Protein AF-0000000077602281 (afdb_homodimer)

Structure (mmCIF, N/CA/C/O backbone):
data_AF-0000000077602281-model_v1
#
loop_
_entity.id
_entity.type
_entity.pdbx_description
1 polymer 'Short chain dehydr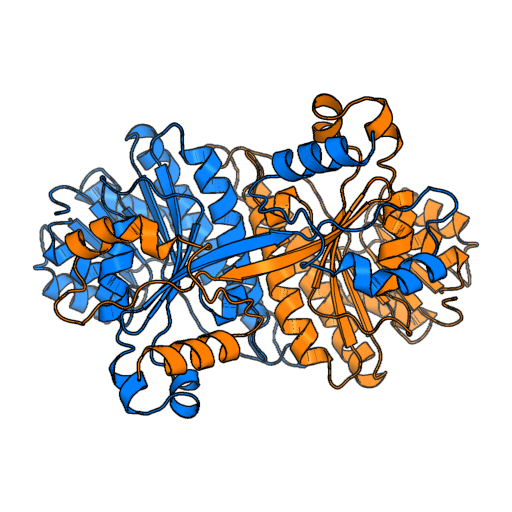ogenase'
#
loop_
_atom_site.group_PDB
_atom_site.id
_atom_site.type_symbol
_atom_site.label_atom_id
_atom_site.label_alt_id
_atom_site.label_comp_id
_atom_site.label_asym_id
_atom_site.label_entity_id
_atom_site.label_seq_id
_atom_site.pdbx_PDB_ins_code
_atom_site.Cartn_x
_atom_site.Cartn_y
_atom_site.Cartn_z
_atom_site.occupancy
_atom_site.B_iso_or_equiv
_atom_site.auth_seq_id
_atom_site.auth_comp_id
_atom_site.auth_asym_id
_atom_site.auth_atom_id
_atom_site.pdbx_PDB_model_num
ATOM 1 N N . MET A 1 1 ? 0.679 -25.297 -22.047 1 95 1 MET A N 1
ATOM 2 C CA . MET A 1 1 ? 1.434 -24.75 -20.938 1 95 1 MET A CA 1
ATOM 3 C C . MET A 1 1 ? 1.205 -25.562 -19.656 1 95 1 MET A C 1
ATOM 5 O O . MET A 1 1 ? 0.063 -25.75 -19.234 1 95 1 MET A O 1
ATOM 9 N N . ARG A 1 2 ? 2.289 -26.078 -19.172 1 97.69 2 ARG A N 1
ATOM 10 C CA . ARG A 1 2 ? 2.225 -27 -18.047 1 97.69 2 ARG A CA 1
ATOM 11 C C . ARG A 1 2 ? 3.23 -26.625 -16.969 1 97.69 2 ARG A C 1
ATOM 13 O O . ARG A 1 2 ? 4.012 -25.688 -17.141 1 97.69 2 ARG A O 1
ATOM 20 N N . PHE A 1 3 ? 3.152 -27.312 -15.805 1 98.19 3 PHE A N 1
ATOM 21 C CA . PHE A 1 3 ? 4.012 -27.016 -14.672 1 98.19 3 PHE A CA 1
ATOM 22 C C . PHE A 1 3 ? 4.727 -28.281 -14.188 1 98.19 3 PHE A C 1
ATOM 24 O O . PHE A 1 3 ? 5.035 -28.406 -13 1 98.19 3 PHE A O 1
ATOM 31 N N . ASP A 1 4 ? 5.031 -29.188 -15.133 1 96.56 4 ASP A N 1
ATOM 32 C CA . ASP A 1 4 ? 5.668 -30.438 -14.75 1 96.56 4 ASP A CA 1
ATOM 33 C C . ASP A 1 4 ? 6.984 -30.188 -14.023 1 96.56 4 ASP A C 1
ATOM 35 O O . ASP A 1 4 ? 7.805 -29.391 -14.469 1 96.56 4 ASP A O 1
ATOM 39 N N . GLN A 1 5 ? 7.172 -30.828 -12.867 1 94 5 GLN A N 1
ATOM 40 C CA . GLN A 1 5 ? 8.367 -30.844 -12.023 1 94 5 GLN A CA 1
ATOM 41 C C . GLN A 1 5 ? 8.508 -29.531 -11.25 1 94 5 GLN A C 1
ATOM 43 O O . GLN A 1 5 ? 9.492 -29.344 -10.531 1 94 5 GLN A O 1
ATOM 48 N N . ARG A 1 6 ? 7.582 -28.625 -11.5 1 98.12 6 ARG A N 1
ATOM 49 C CA . ARG A 1 6 ? 7.594 -27.406 -10.688 1 98.12 6 ARG A CA 1
ATOM 50 C C . ARG A 1 6 ? 6.941 -27.656 -9.336 1 98.12 6 ARG A C 1
ATOM 52 O O . ARG A 1 6 ? 6.035 -28.484 -9.211 1 98.12 6 ARG A O 1
ATOM 59 N N . VAL A 1 7 ? 7.426 -26.969 -8.359 1 98.81 7 VAL A N 1
ATOM 60 C CA . VAL A 1 7 ? 6.875 -27.078 -7.012 1 98.81 7 VAL A CA 1
ATOM 61 C C . VAL A 1 7 ? 6.223 -25.75 -6.625 1 98.81 7 VAL A C 1
ATOM 63 O O . VAL A 1 7 ? 6.867 -24.703 -6.656 1 98.81 7 VAL A O 1
ATOM 66 N N . ALA A 1 8 ? 4.965 -25.828 -6.293 1 98.94 8 ALA A N 1
ATOM 67 C CA . ALA A 1 8 ? 4.184 -24.656 -5.898 1 98.94 8 ALA A CA 1
ATOM 68 C C . ALA A 1 8 ? 3.75 -24.75 -4.441 1 98.94 8 ALA A C 1
ATOM 70 O O . ALA A 1 8 ? 3.361 -25.812 -3.971 1 98.94 8 ALA A O 1
ATOM 71 N N . ILE A 1 9 ? 3.914 -23.672 -3.721 1 98.94 9 ILE A N 1
ATOM 72 C CA . ILE A 1 9 ? 3.289 -23.5 -2.414 1 98.94 9 ILE A CA 1
ATOM 73 C C . ILE A 1 9 ? 2.113 -22.531 -2.529 1 98.94 9 ILE A C 1
ATOM 75 O O . ILE A 1 9 ? 2.262 -21.422 -3.055 1 98.94 9 ILE A O 1
ATOM 79 N N . VAL A 1 10 ? 0.98 -22.906 -2.131 1 98.94 10 VAL A N 1
ATOM 80 C CA . VAL A 1 10 ? -0.186 -22.031 -2.035 1 98.94 10 VAL A CA 1
ATOM 81 C C . VAL A 1 10 ? -0.641 -21.938 -0.582 1 98.94 10 VAL A C 1
ATOM 83 O O . VAL A 1 10 ? -0.926 -22.953 0.057 1 98.94 10 VAL A O 1
ATOM 86 N N . THR A 1 11 ? -0.666 -20.734 -0.056 1 98.88 11 THR A N 1
ATOM 87 C CA . THR A 1 11 ? -1.077 -20.562 1.331 1 98.88 11 THR A CA 1
ATOM 88 C C . THR A 1 11 ? -2.574 -20.281 1.419 1 98.88 11 THR A C 1
ATOM 90 O O . THR A 1 11 ? -3.158 -19.703 0.499 1 98.88 11 THR A O 1
ATOM 93 N N . GLY A 1 12 ? -3.15 -20.609 2.592 1 98.25 12 GLY A N 1
ATOM 94 C CA . GLY A 1 12 ? -4.598 -20.516 2.689 1 98.25 12 GLY A CA 1
ATOM 95 C C . GLY A 1 12 ? -5.324 -21.297 1.61 1 98.25 12 GLY A C 1
ATOM 96 O O . GLY A 1 12 ? -6.242 -20.781 0.972 1 98.25 12 GLY A O 1
ATOM 97 N N . ALA A 1 13 ? -4.953 -22.516 1.381 1 98.25 13 ALA A N 1
ATOM 98 C CA . ALA A 1 13 ? -5.328 -23.219 0.159 1 98.25 13 ALA A CA 1
ATOM 99 C C . ALA A 1 13 ? -6.398 -24.266 0.44 1 98.25 13 ALA A C 1
ATOM 101 O O . ALA A 1 13 ? -6.703 -25.109 -0.419 1 98.25 13 ALA A O 1
ATOM 102 N N . GLY A 1 14 ? -6.93 -24.25 1.628 1 97.38 14 GLY A N 1
ATOM 103 C CA . GLY A 1 14 ? -7.906 -25.266 1.989 1 97.38 14 GLY A CA 1
ATOM 104 C C . GLY A 1 14 ? -9.281 -25 1.409 1 97.38 14 GLY A C 1
ATOM 105 O O . GLY A 1 14 ? -10.102 -25.922 1.299 1 97.38 14 GLY A O 1
ATOM 106 N N . ASN A 1 15 ? -9.594 -23.781 1.101 1 94.12 15 ASN A N 1
ATOM 107 C CA . ASN A 1 15 ? -10.906 -23.406 0.584 1 94.12 15 ASN A CA 1
ATOM 108 C C . ASN A 1 15 ? -10.82 -22.234 -0.375 1 94.12 15 ASN A C 1
ATOM 110 O O . ASN A 1 15 ? -9.75 -21.641 -0.54 1 94.12 15 ASN A O 1
ATOM 114 N N . GLY A 1 16 ? -11.875 -21.984 -1.048 1 93.38 16 GLY A N 1
ATOM 115 C CA . GLY A 1 16 ? -12.039 -20.75 -1.797 1 93.38 16 GLY A CA 1
ATOM 116 C C . GLY A 1 16 ? -11.008 -20.578 -2.895 1 93.38 16 GLY A C 1
ATOM 117 O O . GLY A 1 16 ? -10.766 -21.5 -3.682 1 93.38 16 GLY A O 1
ATOM 118 N N . LEU A 1 17 ? -10.516 -19.391 -2.98 1 95.06 17 LEU A N 1
ATOM 119 C CA . LEU A 1 17 ? -9.555 -19 -4.016 1 95.06 17 LEU A CA 1
ATOM 120 C C . LEU A 1 17 ? -8.289 -19.844 -3.924 1 95.06 17 LEU A C 1
ATOM 122 O O . LEU A 1 17 ? -7.805 -20.359 -4.934 1 95.06 17 LEU A O 1
ATOM 126 N N . GLY A 1 18 ? -7.773 -20.016 -2.678 1 97.38 18 GLY A N 1
ATOM 127 C CA . GLY A 1 18 ? -6.559 -20.797 -2.494 1 97.38 18 GLY A CA 1
ATOM 128 C C . GLY A 1 18 ? -6.68 -22.219 -2.994 1 97.38 18 GLY A C 1
ATOM 129 O O . GLY A 1 18 ? -5.773 -22.734 -3.65 1 97.38 18 GLY A O 1
ATOM 130 N N . ARG A 1 19 ? -7.781 -22.797 -2.664 1 97.75 19 ARG A N 1
ATOM 131 C CA . ARG A 1 19 ? -8.055 -24.141 -3.168 1 97.75 19 ARG A CA 1
ATOM 132 C C . ARG A 1 19 ? -8.031 -24.172 -4.691 1 97.75 19 ARG A C 1
ATOM 134 O O . ARG A 1 19 ? -7.398 -25.047 -5.293 1 97.75 19 ARG A O 1
ATOM 141 N N . ALA A 1 20 ? -8.719 -23.234 -5.293 1 96.88 20 ALA A N 1
ATOM 142 C CA . ALA A 1 20 ? -8.805 -23.188 -6.75 1 96.88 20 ALA A CA 1
ATOM 143 C C . ALA A 1 20 ? -7.418 -23.016 -7.375 1 96.88 20 ALA A C 1
ATOM 145 O O . ALA A 1 20 ? -7.121 -23.625 -8.406 1 96.88 20 ALA A O 1
ATOM 146 N N . TYR A 1 21 ? -6.559 -22.141 -6.766 1 98.25 21 TYR A N 1
ATOM 147 C CA . TYR A 1 21 ? -5.199 -21.984 -7.262 1 98.25 21 TYR A CA 1
ATOM 148 C C . TYR A 1 21 ? -4.426 -23.297 -7.199 1 98.25 21 TYR A C 1
ATOM 150 O O . TYR A 1 21 ? -3.803 -23.703 -8.188 1 98.25 21 TYR A O 1
ATOM 158 N N . ALA A 1 22 ? -4.5 -23.953 -6.027 1 98.56 22 ALA A N 1
ATOM 159 C CA . ALA A 1 22 ? -3.779 -25.203 -5.816 1 98.56 22 ALA A CA 1
ATOM 160 C C . ALA A 1 22 ? -4.223 -26.266 -6.816 1 98.56 22 ALA A C 1
ATOM 162 O O . ALA A 1 22 ? -3.393 -26.906 -7.461 1 98.56 22 ALA A O 1
ATOM 163 N N . GLU A 1 23 ? -5.5 -26.406 -6.965 1 98.19 23 GLU A N 1
ATOM 164 C CA . GLU A 1 23 ? -6.055 -27.438 -7.852 1 98.19 23 GLU A CA 1
ATOM 165 C C . GLU A 1 23 ? -5.699 -27.156 -9.305 1 98.19 23 GLU A C 1
ATOM 167 O O . GLU A 1 23 ? -5.383 -28.078 -10.062 1 98.19 23 GLU A O 1
ATOM 172 N N . TYR A 1 24 ? -5.781 -25.891 -9.688 1 97.88 24 TYR A N 1
ATOM 173 C CA . TYR A 1 24 ? -5.477 -25.531 -11.07 1 97.88 24 TYR A CA 1
ATOM 174 C C . TYR A 1 24 ? -4.02 -25.828 -11.398 1 97.88 24 TYR A C 1
ATOM 176 O O . TYR A 1 24 ? -3.719 -26.422 -12.438 1 97.88 24 TYR A O 1
ATOM 184 N N . LEU A 1 25 ? -3.068 -25.438 -10.555 1 98.44 25 LEU A N 1
ATOM 185 C CA . LEU A 1 25 ? -1.646 -25.703 -10.742 1 98.44 25 LEU A CA 1
ATOM 186 C C . LEU A 1 25 ? -1.366 -27.203 -10.742 1 98.44 25 LEU A C 1
ATOM 188 O O . LEU A 1 25 ? -0.616 -27.703 -11.586 1 98.44 25 LEU A O 1
ATOM 192 N N . GLY A 1 26 ? -1.978 -27.922 -9.836 1 98 26 GLY A N 1
ATOM 193 C CA . GLY A 1 26 ? -1.813 -29.359 -9.766 1 98 26 GLY A CA 1
ATOM 194 C C . GLY A 1 26 ? -2.309 -30.078 -11.008 1 98 26 GLY A C 1
ATOM 195 O O . GLY A 1 26 ? -1.651 -30.984 -11.516 1 98 26 GLY A O 1
ATOM 196 N N . LYS A 1 27 ? -3.457 -29.656 -11.469 1 96.44 27 LYS A N 1
ATOM 197 C CA . LYS A 1 27 ? -4.043 -30.234 -12.672 1 96.44 27 LYS A CA 1
ATOM 198 C C . LYS A 1 27 ? -3.105 -30.078 -13.867 1 96.44 27 LYS A C 1
ATOM 200 O O . LYS A 1 27 ? -3.094 -30.922 -14.766 1 96.44 27 LYS A O 1
ATOM 205 N N . LEU A 1 28 ? -2.303 -29.078 -13.82 1 97.12 28 LEU A N 1
ATOM 206 C CA . LEU A 1 28 ? -1.396 -28.797 -14.93 1 97.12 28 LEU A CA 1
ATOM 207 C C . LEU A 1 28 ? -0.002 -29.344 -14.641 1 97.12 28 LEU A C 1
ATOM 209 O O . LEU A 1 28 ? 0.966 -28.984 -15.312 1 97.12 28 LEU A O 1
ATOM 213 N N . GLY A 1 29 ? 0.168 -30.141 -13.539 1 97.06 29 GLY A N 1
ATOM 214 C CA . GLY A 1 29 ? 1.354 -30.969 -13.406 1 97.06 29 GLY A CA 1
ATOM 215 C C . GLY A 1 29 ? 2.252 -30.547 -12.258 1 97.06 29 GLY A C 1
ATOM 216 O O . GLY A 1 29 ? 3.232 -31.219 -11.945 1 97.06 29 GLY A O 1
ATOM 217 N N . ALA A 1 30 ? 1.941 -29.484 -11.594 1 98.38 30 ALA A N 1
ATOM 218 C CA . ALA A 1 30 ? 2.793 -29.016 -10.508 1 98.38 30 ALA A CA 1
ATOM 219 C C . ALA A 1 30 ? 2.688 -29.922 -9.289 1 98.38 30 ALA A C 1
ATOM 221 O O . ALA A 1 30 ? 1.636 -30.516 -9.047 1 98.38 30 ALA A O 1
ATOM 222 N N . ASN A 1 31 ? 3.816 -30.109 -8.617 1 98.44 31 ASN A N 1
ATOM 223 C CA . ASN A 1 31 ? 3.748 -30.547 -7.23 1 98.44 31 ASN A CA 1
ATOM 224 C C . ASN A 1 31 ? 3.287 -29.422 -6.312 1 98.44 31 ASN A C 1
ATOM 226 O O . ASN A 1 31 ? 3.787 -28.297 -6.398 1 98.44 31 ASN A O 1
ATOM 230 N N . VAL A 1 32 ? 2.289 -29.719 -5.469 1 98.81 32 VAL A N 1
ATOM 231 C CA . VAL A 1 32 ? 1.68 -28.594 -4.75 1 98.81 32 VAL A CA 1
ATOM 232 C C . VAL A 1 32 ? 1.738 -28.859 -3.246 1 98.81 32 VAL A C 1
ATOM 234 O O . VAL A 1 32 ? 1.295 -29.906 -2.775 1 98.81 32 VAL A O 1
ATOM 237 N N . LEU A 1 33 ? 2.385 -28 -2.508 1 98.75 33 LEU A N 1
ATOM 238 C CA . LEU A 1 33 ? 2.178 -27.953 -1.063 1 98.75 33 LEU A CA 1
ATOM 239 C C . LEU A 1 33 ? 0.971 -27.094 -0.713 1 98.75 33 LEU A C 1
ATOM 241 O O . LEU A 1 33 ? 0.94 -25.906 -1.03 1 98.75 33 LEU A O 1
ATOM 245 N N . VAL A 1 34 ? -0.034 -27.703 -0.086 1 98.81 34 VAL A N 1
ATOM 246 C CA . VAL A 1 34 ? -1.282 -27.062 0.323 1 98.81 34 VAL A CA 1
ATOM 247 C C . VAL A 1 34 ? -1.181 -26.609 1.779 1 98.81 34 VAL A C 1
ATOM 249 O O . VAL A 1 34 ? -1.315 -27.438 2.695 1 98.81 34 VAL A O 1
ATOM 252 N N . ASN A 1 35 ? -0.971 -25.312 1.988 1 98.88 35 ASN A N 1
ATOM 253 C CA . ASN A 1 35 ? -0.857 -24.781 3.338 1 98.88 35 ASN A CA 1
ATOM 254 C C . ASN A 1 35 ? -2.191 -24.234 3.838 1 98.88 35 ASN A C 1
ATOM 256 O O . ASN A 1 35 ? -2.828 -23.422 3.158 1 98.88 35 ASN A O 1
ATOM 260 N N . ASP A 1 36 ? -2.652 -24.672 4.969 1 98.69 36 ASP A N 1
ATOM 261 C CA . ASP A 1 36 ? -3.832 -24.172 5.668 1 98.69 36 ASP A CA 1
ATOM 262 C C . ASP A 1 36 ? -3.848 -24.641 7.121 1 98.69 36 ASP A C 1
ATOM 264 O O . ASP A 1 36 ? -3.674 -25.828 7.398 1 98.69 36 ASP A O 1
ATOM 268 N N . PRO A 1 37 ? -4.086 -23.688 7.996 1 97.88 37 PRO A N 1
ATOM 269 C CA . PRO A 1 37 ? -4.137 -24.125 9.391 1 97.88 37 PRO A CA 1
ATOM 270 C C . PRO A 1 37 ? -5.277 -25.094 9.672 1 97.88 37 PRO A C 1
ATOM 272 O O . PRO A 1 37 ? -5.254 -25.812 10.672 1 97.88 37 PRO A O 1
ATOM 275 N N . GLN A 1 38 ? -6.348 -25.078 8.875 1 96.88 38 GLN A N 1
ATOM 276 C CA . GLN A 1 38 ? -7.414 -26.078 8.992 1 96.88 38 GLN A CA 1
ATOM 277 C C . GLN A 1 38 ? -7.023 -27.391 8.312 1 96.88 38 GLN A C 1
ATOM 279 O O . GLN A 1 38 ? -7.277 -27.578 7.125 1 96.88 38 GLN A O 1
ATOM 284 N N . ALA A 1 39 ? -6.586 -28.266 9.102 1 97.81 39 ALA A N 1
ATOM 285 C CA . ALA A 1 39 ? -5.949 -29.5 8.617 1 97.81 39 ALA A CA 1
ATOM 286 C C . ALA A 1 39 ? -6.871 -30.266 7.676 1 97.81 39 ALA A C 1
ATOM 288 O O . ALA A 1 39 ? -6.457 -30.672 6.586 1 97.81 39 ALA A O 1
ATOM 289 N N . SER A 1 40 ? -8.133 -30.406 8.062 1 98.25 40 SER A N 1
ATOM 290 C CA . SER A 1 40 ? -9.062 -31.188 7.262 1 98.25 40 SER A CA 1
ATOM 291 C C . SER A 1 40 ? -9.25 -30.578 5.875 1 98.25 40 SER A C 1
ATOM 293 O O . SER A 1 40 ? -9.32 -31.297 4.879 1 98.25 40 SER A O 1
ATOM 295 N N . ALA A 1 41 ? -9.312 -29.25 5.809 1 97.88 41 ALA A N 1
ATOM 296 C CA . ALA A 1 41 ? -9.492 -28.562 4.535 1 97.88 41 ALA A CA 1
ATOM 297 C C . ALA A 1 41 ? -8.281 -28.766 3.629 1 97.88 41 ALA A C 1
ATOM 299 O O . ALA A 1 41 ? -8.43 -29.047 2.436 1 97.88 41 ALA A O 1
ATOM 300 N N . ALA A 1 42 ? -7.09 -28.641 4.207 1 98 42 ALA A N 1
ATOM 301 C CA . ALA A 1 42 ? -5.867 -28.844 3.439 1 98 42 ALA A CA 1
ATOM 302 C C . ALA A 1 42 ? -5.766 -30.297 2.951 1 98 42 ALA A C 1
ATOM 304 O O . ALA A 1 42 ? -5.41 -30.547 1.796 1 98 42 ALA A O 1
ATOM 305 N N . ASP A 1 43 ? -6.09 -31.25 3.822 1 98 43 ASP A N 1
ATOM 306 C CA . ASP A 1 43 ? -6.023 -32.656 3.479 1 98 43 ASP A CA 1
ATOM 307 C C . ASP A 1 43 ? -6.977 -33 2.334 1 98 43 ASP A C 1
ATOM 309 O O . ASP A 1 43 ? -6.648 -33.812 1.462 1 98 43 ASP A O 1
ATOM 313 N N . ASP A 1 44 ? -8.141 -32.406 2.404 1 98 44 ASP A N 1
ATOM 314 C CA . ASP A 1 44 ? -9.125 -32.625 1.351 1 98 44 ASP A CA 1
ATOM 315 C C . ASP A 1 44 ? -8.578 -32.219 -0.011 1 98 44 ASP A C 1
ATOM 317 O O . ASP A 1 44 ? -8.758 -32.906 -1.005 1 98 44 ASP A O 1
ATOM 321 N N . VAL A 1 45 ? -7.949 -31.047 -0.038 1 98.12 45 VAL A N 1
ATOM 322 C CA . VAL A 1 45 ? -7.387 -30.547 -1.29 1 98.12 45 VAL A CA 1
ATOM 323 C C . VAL A 1 45 ? -6.25 -31.453 -1.743 1 98.12 45 VAL A C 1
ATOM 325 O O . VAL A 1 45 ? -6.133 -31.766 -2.93 1 98.12 45 VAL A O 1
ATOM 328 N N . VAL A 1 46 ? -5.414 -31.922 -0.848 1 98.19 46 VAL A N 1
ATOM 329 C CA . VAL A 1 46 ? -4.312 -32.812 -1.159 1 98.19 46 VAL A CA 1
ATOM 330 C C . VAL A 1 46 ? -4.852 -34.094 -1.791 1 98.19 46 VAL A C 1
ATOM 332 O O . VAL A 1 46 ? -4.309 -34.594 -2.783 1 98.19 46 VAL A O 1
ATOM 335 N N . GLN A 1 47 ? -5.883 -34.594 -1.27 1 96.69 47 GLN A N 1
ATOM 336 C CA . GLN A 1 47 ? -6.488 -35.812 -1.799 1 96.69 47 GLN A CA 1
ATOM 337 C C . GLN A 1 47 ? -6.996 -35.594 -3.223 1 96.69 47 GLN A C 1
ATOM 339 O O . GLN A 1 47 ? -6.816 -36.469 -4.086 1 96.69 47 GLN A O 1
ATOM 344 N N . ARG A 1 48 ? -7.594 -34.469 -3.451 1 95.19 48 ARG A N 1
ATOM 345 C CA . ARG A 1 48 ? -8.117 -34.156 -4.773 1 95.19 48 ARG A CA 1
ATOM 346 C C . ARG A 1 48 ? -6.988 -34.031 -5.797 1 95.19 48 ARG A C 1
ATOM 348 O O . ARG A 1 48 ? -7.191 -34.312 -6.984 1 95.19 48 ARG A O 1
ATOM 355 N N . LEU A 1 49 ? -5.828 -33.688 -5.309 1 96.44 49 LEU A N 1
ATOM 356 C CA . LEU A 1 49 ? -4.688 -33.469 -6.188 1 96.44 49 LEU A CA 1
ATOM 357 C C . LEU A 1 49 ? -3.896 -34.781 -6.379 1 96.44 49 LEU A C 1
ATOM 359 O O . LEU A 1 49 ? -2.846 -34.781 -7.023 1 96.44 49 LEU A O 1
ATOM 363 N N . GLY A 1 50 ? -4.484 -35.875 -5.867 1 87.94 50 GLY A N 1
ATOM 364 C CA . GLY A 1 50 ? -3.914 -37.188 -6.121 1 87.94 50 GLY A CA 1
ATOM 365 C C . GLY A 1 50 ? -3 -37.688 -5.012 1 87.94 50 GLY A C 1
ATOM 366 O O . GLY A 1 50 ? -2.523 -38.812 -5.039 1 87.94 50 GLY A O 1
ATOM 367 N N . GLY A 1 51 ? -2.758 -36.844 -3.926 1 78.62 51 GLY A N 1
ATOM 368 C CA . GLY A 1 51 ? -1.983 -37.25 -2.766 1 78.62 51 GLY A CA 1
ATOM 369 C C . GLY A 1 51 ? -0.608 -37.781 -3.121 1 78.62 51 GLY A C 1
ATOM 370 O O . GLY A 1 51 ? -0.215 -37.75 -4.289 1 78.62 51 GLY A O 1
ATOM 371 N N . GLY A 1 52 ? 0.128 -38.25 -2.012 1 73.19 52 GLY A N 1
ATOM 372 C CA . GLY A 1 52 ? 1.295 -39.094 -1.959 1 73.19 52 GLY A CA 1
ATOM 373 C C . GLY A 1 52 ? 2.523 -38.5 -2.604 1 73.19 52 GLY A C 1
ATOM 374 O O . GLY A 1 52 ? 3.586 -38.406 -1.981 1 73.19 52 GLY A O 1
ATOM 375 N N . GLY A 1 53 ? 2.531 -38.125 -3.861 1 84.44 53 GLY A N 1
ATOM 376 C CA . GLY A 1 53 ? 3.717 -37.625 -4.539 1 84.44 53 GLY A CA 1
ATOM 377 C C . GLY A 1 53 ? 3.523 -36.25 -5.137 1 84.44 53 GLY A C 1
ATOM 378 O O . GLY A 1 53 ? 4.469 -35.469 -5.207 1 84.44 53 GLY A O 1
ATOM 379 N N . LYS A 1 54 ? 2.357 -35.969 -5.316 1 94.88 54 LYS A N 1
ATOM 380 C CA . LYS A 1 54 ? 2.104 -34.75 -6.094 1 94.88 54 LYS A CA 1
ATOM 381 C C . LYS A 1 54 ? 1.64 -33.625 -5.195 1 94.88 54 LYS A C 1
ATOM 383 O O . LYS A 1 54 ? 1.719 -32.438 -5.582 1 94.88 54 LYS A O 1
ATOM 388 N N . ALA A 1 55 ? 1.128 -33.969 -4 1 97.88 55 ALA A N 1
ATOM 389 C CA . ALA A 1 55 ? 0.641 -32.906 -3.109 1 97.88 55 ALA A CA 1
ATOM 390 C C . ALA A 1 55 ? 0.882 -33.281 -1.648 1 97.88 55 ALA A C 1
ATOM 392 O O . ALA A 1 55 ? 0.79 -34.438 -1.271 1 97.88 55 ALA A O 1
ATOM 393 N N . VAL A 1 56 ? 1.219 -32.312 -0.832 1 97.69 56 VAL A N 1
ATOM 394 C CA . VAL A 1 56 ? 1.378 -32.5 0.606 1 97.69 56 VAL A CA 1
ATOM 395 C C . VAL A 1 56 ? 0.723 -31.359 1.357 1 97.69 56 VAL A C 1
ATOM 397 O O . VAL A 1 56 ? 0.678 -30.234 0.858 1 97.69 56 VAL A O 1
ATOM 400 N N . ALA A 1 57 ? 0.201 -31.688 2.48 1 98.12 57 ALA A N 1
ATOM 401 C CA . ALA A 1 57 ? -0.421 -30.672 3.326 1 98.12 57 ALA A CA 1
ATOM 402 C C . ALA A 1 57 ? 0.573 -30.125 4.344 1 98.12 57 ALA A C 1
ATOM 404 O O . ALA A 1 57 ? 1.498 -30.828 4.758 1 98.12 57 ALA A O 1
ATOM 405 N N . ASN A 1 58 ? 0.48 -28.906 4.664 1 98.5 58 ASN A N 1
ATOM 406 C CA . ASN A 1 58 ? 1.166 -28.234 5.766 1 98.5 58 ASN A CA 1
ATOM 407 C C . ASN A 1 58 ? 0.213 -27.359 6.566 1 98.5 58 ASN A C 1
ATOM 409 O O . ASN A 1 58 ? -0.624 -26.656 5.992 1 98.5 58 ASN A O 1
ATOM 413 N N . TYR A 1 59 ? 0.355 -27.406 7.859 1 98.69 59 TYR A N 1
ATOM 414 C CA . TYR A 1 59 ? -0.655 -26.766 8.695 1 98.69 59 TYR A CA 1
ATOM 415 C C . TYR A 1 59 ? -0.055 -25.609 9.492 1 98.69 59 TYR A C 1
ATOM 417 O O . TYR A 1 59 ? -0.719 -25.031 10.352 1 98.69 59 TYR A O 1
ATOM 425 N N . ASP A 1 60 ? 1.162 -25.281 9.281 1 98.62 60 ASP A N 1
ATOM 426 C CA . ASP A 1 60 ? 1.855 -24.219 10.008 1 98.62 60 ASP A CA 1
ATOM 427 C C . ASP A 1 60 ? 1.302 -22.844 9.633 1 98.62 60 ASP A C 1
ATOM 429 O O . ASP A 1 60 ? 0.707 -22.672 8.57 1 98.62 60 ASP A O 1
ATOM 433 N N . SER A 1 61 ? 1.476 -21.891 10.547 1 98.5 61 SER A N 1
ATOM 434 C CA . SER A 1 61 ? 1.139 -20.5 10.273 1 98.5 61 SER A CA 1
ATOM 435 C C . SER A 1 61 ? 2.061 -19.906 9.211 1 98.5 61 SER A C 1
ATOM 437 O O . SER A 1 61 ? 3.252 -20.219 9.172 1 98.5 61 SER A O 1
ATOM 439 N N . VAL A 1 62 ? 1.528 -19.047 8.438 1 98.62 62 VAL A N 1
ATOM 440 C CA . VAL A 1 62 ? 2.33 -18.375 7.418 1 98.62 62 VAL A CA 1
ATOM 441 C C . VAL A 1 62 ? 3.4 -17.516 8.078 1 98.62 62 VAL A C 1
ATOM 443 O O . VAL A 1 62 ? 4.414 -17.188 7.461 1 98.62 62 VAL A O 1
ATOM 446 N N . VAL A 1 63 ? 3.205 -17.078 9.344 1 98.25 63 VAL A N 1
ATOM 447 C CA . VAL A 1 63 ? 4.223 -16.297 10.031 1 98.25 63 VAL A CA 1
ATOM 448 C C . VAL A 1 63 ? 5.418 -17.188 10.367 1 98.25 63 VAL A C 1
ATOM 450 O O . VAL A 1 63 ? 6.5 -16.688 10.688 1 98.25 63 VAL A O 1
ATOM 453 N N . GLU A 1 64 ? 5.164 -18.5 10.336 1 98.44 64 GLU A N 1
ATOM 454 C CA . GLU A 1 64 ? 6.254 -19.469 10.406 1 98.44 64 GLU A CA 1
ATOM 455 C C . GLU A 1 64 ? 6.609 -20 9.016 1 98.44 64 GLU A C 1
ATOM 457 O O . GLU A 1 64 ? 6.68 -21.219 8.812 1 98.44 64 GLU A O 1
ATOM 462 N N . GLY A 1 65 ? 6.832 -19.109 8.086 1 98.31 65 GLY A N 1
ATOM 463 C CA . GLY A 1 65 ? 7.031 -19.422 6.68 1 98.31 65 GLY A CA 1
ATOM 464 C C . GLY A 1 65 ? 8.141 -20.422 6.449 1 98.31 65 GLY A C 1
ATOM 465 O O . GLY A 1 65 ? 8.062 -21.266 5.543 1 98.31 65 GLY A O 1
ATOM 466 N N . HIS A 1 66 ? 9.188 -20.375 7.293 1 98.5 66 HIS A N 1
ATOM 467 C CA . HIS A 1 66 ? 10.312 -21.281 7.129 1 98.5 66 HIS A CA 1
ATOM 468 C C . HIS A 1 66 ? 9.867 -22.734 7.305 1 98.5 66 HIS A C 1
ATOM 470 O O . HIS A 1 66 ? 10.367 -23.625 6.617 1 98.5 66 HIS A O 1
ATOM 476 N N . LYS A 1 67 ? 8.898 -23 8.156 1 98.81 67 LYS A N 1
ATOM 477 C CA . LYS A 1 67 ? 8.406 -24.359 8.359 1 98.81 67 LYS A CA 1
ATOM 478 C C . LYS A 1 67 ? 7.645 -24.859 7.133 1 98.81 67 LYS A C 1
ATOM 480 O O . LYS A 1 67 ? 7.746 -26.031 6.766 1 98.81 67 LYS A O 1
ATOM 485 N N . VAL A 1 68 ? 6.883 -23.969 6.562 1 98.81 68 VAL A N 1
ATOM 486 C CA . VAL A 1 68 ? 6.109 -24.312 5.375 1 98.81 68 VAL A CA 1
ATOM 487 C C . VAL A 1 68 ? 7.051 -24.609 4.215 1 98.81 68 VAL A C 1
ATOM 489 O O . VAL A 1 68 ? 6.93 -25.656 3.562 1 98.81 68 VAL A O 1
ATOM 492 N N . VAL A 1 69 ? 8.023 -23.719 3.971 1 98.88 69 VAL A N 1
ATOM 493 C CA . VAL A 1 69 ? 8.953 -23.828 2.85 1 98.88 69 VAL A CA 1
ATOM 494 C C . VAL A 1 69 ? 9.852 -25.047 3.051 1 98.88 69 VAL A C 1
ATOM 496 O O . VAL A 1 69 ? 10.133 -25.781 2.102 1 98.88 69 VAL A O 1
ATOM 499 N N . ASP A 1 70 ? 10.258 -25.297 4.309 1 98.75 70 ASP A N 1
ATOM 500 C CA . ASP A 1 70 ? 11.094 -26.453 4.613 1 98.75 70 ASP A CA 1
ATOM 501 C C . ASP A 1 70 ? 10.383 -27.75 4.262 1 98.75 70 ASP A C 1
ATOM 503 O O . ASP A 1 70 ? 11.016 -28.703 3.811 1 98.75 70 ASP A O 1
ATOM 507 N N . ALA A 1 71 ? 9.117 -27.812 4.492 1 98.44 71 ALA A N 1
ATOM 508 C CA . ALA A 1 71 ? 8.344 -29.016 4.164 1 98.44 71 ALA A CA 1
ATOM 509 C C . ALA A 1 71 ? 8.383 -29.297 2.666 1 98.44 71 ALA A C 1
ATOM 511 O O . ALA A 1 71 ? 8.5 -30.453 2.252 1 98.44 71 ALA A O 1
ATOM 512 N N . ALA A 1 72 ? 8.266 -28.25 1.835 1 98.5 72 ALA A N 1
ATOM 513 C CA . ALA A 1 72 ? 8.359 -28.422 0.387 1 98.5 72 ALA A CA 1
ATOM 514 C C . ALA A 1 72 ? 9.758 -28.859 -0.025 1 98.5 72 ALA A C 1
ATOM 516 O O . ALA A 1 72 ? 9.914 -29.75 -0.873 1 98.5 72 ALA A O 1
ATOM 517 N N . LEU A 1 73 ? 10.781 -28.266 0.597 1 98.62 73 LEU A N 1
ATOM 518 C CA . LEU A 1 73 ? 12.164 -28.594 0.279 1 98.62 73 LEU A CA 1
ATOM 519 C C . LEU A 1 73 ? 12.492 -30.031 0.668 1 98.62 73 LEU A C 1
ATOM 521 O O . LEU A 1 73 ? 13.203 -30.719 -0.054 1 98.62 73 LEU A O 1
ATOM 525 N N . GLN A 1 74 ? 11.984 -30.406 1.816 1 98 74 GLN A N 1
ATOM 526 C CA . GLN A 1 74 ? 12.203 -31.781 2.258 1 98 74 GLN A CA 1
ATOM 527 C C . GLN A 1 74 ? 11.57 -32.781 1.288 1 98 74 GLN A C 1
ATOM 529 O O . GLN A 1 74 ? 12.148 -33.812 1.003 1 98 74 GLN A O 1
ATOM 534 N N . LYS A 1 75 ? 10.438 -32.438 0.798 1 97.25 75 LYS A N 1
ATOM 535 C CA . LYS A 1 75 ? 9.688 -33.344 -0.048 1 97.25 75 LYS A CA 1
ATOM 536 C C . LYS A 1 75 ? 10.227 -33.344 -1.477 1 97.25 75 LYS A C 1
ATOM 538 O O . LYS A 1 75 ? 10.375 -34.406 -2.092 1 97.25 75 LYS A O 1
ATOM 543 N N . TRP A 1 76 ? 10.469 -32.188 -2.043 1 97.75 76 TRP A N 1
ATOM 544 C CA . TRP A 1 76 ? 10.719 -32.125 -3.479 1 97.75 76 TRP A CA 1
ATOM 545 C C . TRP A 1 76 ? 12.062 -31.453 -3.77 1 97.75 76 TRP A C 1
ATOM 547 O O . TRP A 1 76 ? 12.523 -31.453 -4.914 1 97.75 76 TRP A O 1
ATOM 557 N N . GLY A 1 77 ? 12.703 -30.75 -2.811 1 98 77 GLY A N 1
ATOM 558 C CA . GLY A 1 77 ? 14.047 -30.203 -2.936 1 98 77 GLY A CA 1
ATOM 559 C C . GLY A 1 77 ? 14.086 -28.844 -3.613 1 98 77 GLY A C 1
ATOM 560 O O . GLY A 1 77 ? 15.164 -28.328 -3.9 1 98 77 GLY A O 1
ATOM 561 N N . ARG A 1 78 ? 12.93 -28.281 -3.92 1 98.12 78 ARG A N 1
ATOM 562 C CA . ARG A 1 78 ? 12.898 -26.984 -4.602 1 98.12 78 ARG A CA 1
ATOM 563 C C . ARG A 1 78 ? 11.586 -26.266 -4.324 1 98.12 78 ARG A C 1
ATOM 565 O O . ARG A 1 78 ? 10.633 -26.859 -3.809 1 98.12 78 ARG A O 1
ATOM 572 N N . VAL A 1 79 ? 11.523 -24.984 -4.559 1 98.81 79 VAL A N 1
ATOM 573 C CA . VAL A 1 79 ? 10.344 -24.125 -4.547 1 98.81 79 VAL A CA 1
ATOM 574 C C . VAL A 1 79 ? 10.391 -23.172 -5.742 1 98.81 79 VAL A C 1
ATOM 576 O O . VAL A 1 79 ? 11.289 -22.328 -5.836 1 98.81 79 VAL A O 1
ATOM 579 N N . ASP A 1 80 ? 9.422 -23.281 -6.621 1 98.94 80 ASP A N 1
ATOM 580 C CA . ASP A 1 80 ? 9.422 -22.516 -7.855 1 98.94 80 ASP A CA 1
ATOM 581 C C . ASP A 1 80 ? 8.336 -21.422 -7.828 1 98.94 80 ASP A C 1
ATOM 583 O O . ASP A 1 80 ? 8.523 -20.344 -8.375 1 98.94 80 ASP A O 1
ATOM 587 N N . ILE A 1 81 ? 7.211 -21.781 -7.227 1 98.94 81 ILE A N 1
ATOM 588 C CA . ILE A 1 81 ? 6.02 -20.922 -7.246 1 98.94 81 ILE A CA 1
ATOM 589 C C . ILE A 1 81 ? 5.52 -20.703 -5.82 1 98.94 81 ILE A C 1
ATOM 591 O O . ILE A 1 81 ? 5.43 -21.656 -5.035 1 98.94 81 ILE A O 1
ATOM 595 N N . LEU A 1 82 ? 5.316 -19.5 -5.449 1 98.94 82 LEU A N 1
ATOM 596 C CA . LEU A 1 82 ? 4.707 -19.125 -4.176 1 98.94 82 LEU A CA 1
ATOM 597 C C . LEU A 1 82 ? 3.484 -18.25 -4.395 1 98.94 82 LEU A C 1
ATOM 599 O O . LEU A 1 82 ? 3.602 -17.125 -4.898 1 98.94 82 LEU A O 1
ATOM 603 N N . VAL A 1 83 ? 2.312 -18.766 -4.113 1 98.94 83 VAL A N 1
ATOM 604 C CA . VAL A 1 83 ? 1.085 -17.969 -4.113 1 98.94 83 VAL A CA 1
ATOM 605 C C . VAL A 1 83 ? 0.699 -17.609 -2.68 1 98.94 83 VAL A C 1
ATOM 607 O O . VAL A 1 83 ? 0.184 -18.453 -1.941 1 98.94 83 VAL A O 1
ATOM 610 N N . ASN A 1 84 ? 0.989 -16.375 -2.336 1 98.88 84 ASN A N 1
ATOM 611 C CA . ASN A 1 84 ? 0.587 -15.859 -1.033 1 98.88 84 ASN A CA 1
ATOM 612 C C . ASN A 1 84 ? -0.883 -15.453 -1.022 1 98.88 84 ASN A C 1
ATOM 614 O O . ASN A 1 84 ? -1.217 -14.312 -1.36 1 98.88 84 ASN A O 1
ATOM 618 N N . ASN A 1 85 ? -1.707 -16.359 -0.54 1 98 85 ASN A N 1
ATOM 619 C CA . ASN A 1 85 ? -3.152 -16.188 -0.62 1 98 85 ASN A CA 1
ATOM 620 C C . ASN A 1 85 ? -3.791 -16.156 0.766 1 98 85 ASN A C 1
ATOM 622 O O . ASN A 1 85 ? -4.914 -15.68 0.929 1 98 85 ASN A O 1
ATOM 626 N N . ALA A 1 86 ? -3.07 -16.688 1.775 1 97.81 86 ALA A N 1
ATOM 627 C CA . ALA A 1 86 ? -3.633 -16.766 3.121 1 97.81 86 ALA A CA 1
ATOM 628 C C . ALA A 1 86 ? -4.176 -15.422 3.58 1 97.81 86 ALA A C 1
ATOM 630 O O . ALA A 1 86 ? -3.553 -14.383 3.344 1 97.81 86 ALA A O 1
ATOM 631 N N . GLY A 1 87 ? -5.305 -15.461 4.191 1 94.94 87 GLY A N 1
ATOM 632 C CA . GLY A 1 87 ? -5.91 -14.219 4.66 1 94.94 87 GLY A CA 1
ATOM 633 C C . GLY A 1 87 ? -7.051 -14.445 5.633 1 94.94 87 GLY A C 1
ATOM 634 O O . GLY A 1 87 ? -7.594 -15.547 5.715 1 94.94 87 GLY A O 1
ATOM 635 N N . ILE A 1 88 ? -7.352 -13.477 6.375 1 94.69 88 ILE A N 1
ATOM 636 C CA . ILE A 1 88 ? -8.469 -13.445 7.312 1 94.69 88 ILE A CA 1
ATOM 637 C C . ILE A 1 88 ? -9.195 -12.109 7.211 1 94.69 88 ILE A C 1
ATOM 639 O O . ILE A 1 88 ? -8.656 -11.141 6.66 1 94.69 88 ILE A O 1
ATOM 643 N N . ILE A 1 89 ? -10.422 -12.078 7.711 1 90.56 89 ILE A N 1
ATOM 644 C CA . ILE A 1 89 ? -11.203 -10.852 7.75 1 90.56 89 ILE A CA 1
ATOM 645 C C . ILE A 1 89 ? -11.469 -10.453 9.203 1 90.56 89 ILE A C 1
ATOM 647 O O . ILE A 1 89 ? -11.906 -11.281 10.008 1 90.56 89 ILE A O 1
ATOM 651 N N . GLN A 1 90 ? -11.078 -9.281 9.555 1 93.94 90 GLN A N 1
ATOM 652 C CA . GLN A 1 90 ? -11.406 -8.633 10.82 1 93.94 90 GLN A CA 1
ATOM 653 C C . GLN A 1 90 ? -11.992 -7.246 10.602 1 93.94 90 GLN A C 1
ATOM 655 O O . GLN A 1 90 ? -11.398 -6.242 11.008 1 93.94 90 GLN A O 1
ATOM 660 N N . ASP A 1 91 ? -13.234 -7.203 10.07 1 93.88 91 ASP A N 1
ATOM 661 C CA . ASP A 1 91 ? -13.852 -5.93 9.695 1 93.88 91 ASP A CA 1
ATOM 662 C C . ASP A 1 91 ? -14.305 -5.164 10.938 1 93.88 91 ASP A C 1
ATOM 664 O O . ASP A 1 91 ? -14.805 -5.758 11.891 1 93.88 91 ASP A O 1
ATOM 668 N N . SER A 1 92 ? -14.086 -3.949 10.945 1 97 92 SER A N 1
ATOM 669 C CA . SER A 1 92 ? -14.523 -3.004 11.969 1 97 92 SER A CA 1
ATOM 670 C C . SER A 1 92 ? -14.297 -1.563 11.523 1 97 92 SER A C 1
ATOM 672 O O . SER A 1 92 ? -13.32 -1.269 10.828 1 97 92 SER A O 1
ATOM 674 N N . SER A 1 93 ? -15.32 -0.711 11.852 1 97.75 93 SER A N 1
ATOM 675 C CA . SER A 1 93 ? -14.984 0.695 11.648 1 97.75 93 SER A CA 1
ATOM 676 C C . SER A 1 93 ? -13.695 1.066 12.375 1 97.75 93 SER A C 1
ATOM 678 O O . SER A 1 93 ? -13.336 0.439 13.375 1 97.75 93 SER A O 1
ATOM 680 N N . PHE A 1 94 ? -13.016 2.062 11.883 1 98.56 94 PHE A N 1
ATOM 681 C CA . PHE A 1 94 ? -11.75 2.441 12.5 1 98.56 94 PHE A CA 1
ATOM 682 C C . PHE A 1 94 ? -11.969 2.889 13.945 1 98.56 94 PHE A C 1
ATOM 684 O O . PHE A 1 94 ? -11.148 2.588 14.82 1 98.56 94 PHE A O 1
ATOM 691 N N . ALA A 1 95 ? -13.023 3.564 14.164 1 98.06 95 ALA A N 1
ATOM 692 C CA . ALA A 1 95 ? -13.367 4.031 15.508 1 98.06 95 ALA A CA 1
ATOM 693 C C . ALA A 1 95 ? -13.477 2.863 16.484 1 98.06 95 ALA A C 1
ATOM 695 O O . ALA A 1 95 ? -13.016 2.953 17.625 1 98.06 95 ALA A O 1
ATOM 696 N N . LYS A 1 96 ? -13.969 1.758 16.062 1 98.19 96 LYS A N 1
ATOM 697 C CA . LYS A 1 96 ? -14.273 0.637 16.953 1 98.19 96 LYS A CA 1
ATOM 698 C C . LYS A 1 96 ? -13.203 -0.448 16.859 1 98.19 96 LYS A C 1
ATOM 700 O O . LYS A 1 96 ? -13.227 -1.418 17.609 1 98.19 96 LYS A O 1
ATOM 705 N N . MET A 1 97 ? -12.297 -0.321 15.984 1 98 97 MET A N 1
ATOM 706 C CA . MET A 1 97 ? -11.32 -1.375 15.711 1 98 97 MET A CA 1
ATOM 707 C C . MET A 1 97 ? -10.422 -1.618 16.922 1 98 97 MET A C 1
ATOM 709 O O . MET A 1 97 ? -9.773 -0.694 17.406 1 98 97 MET A O 1
ATOM 713 N N . ALA A 1 98 ? -10.43 -2.824 17.375 1 98.19 98 ALA A N 1
ATOM 714 C CA . ALA A 1 98 ? -9.539 -3.213 18.469 1 98.19 98 ALA A CA 1
ATOM 715 C C . ALA A 1 98 ? -8.125 -3.467 17.969 1 98.19 98 ALA A C 1
ATOM 717 O O . ALA A 1 98 ? -7.934 -3.85 16.812 1 98.19 98 ALA A O 1
ATOM 718 N N . GLN A 1 99 ? -7.172 -3.258 18.828 1 98.12 99 GLN A N 1
ATOM 719 C CA . GLN A 1 99 ? -5.773 -3.49 18.469 1 98.12 99 GLN A CA 1
ATOM 720 C C . GLN A 1 99 ? -5.559 -4.918 17.984 1 98.12 99 GLN A C 1
ATOM 722 O O . GLN A 1 99 ? -4.793 -5.152 17.047 1 98.12 99 GLN A O 1
ATOM 727 N N . GLN A 1 100 ? -6.199 -5.84 18.609 1 98.5 100 GLN A N 1
ATOM 728 C CA . GLN A 1 100 ? -6.035 -7.246 18.25 1 98.5 100 GLN A CA 1
ATOM 729 C C . GLN A 1 100 ? -6.5 -7.504 16.812 1 98.5 100 GLN A C 1
ATOM 731 O O . GLN A 1 100 ? -5.922 -8.328 16.109 1 98.5 100 GLN A O 1
ATOM 736 N N . GLN A 1 101 ? -7.555 -6.859 16.375 1 98.62 101 GLN A N 1
ATOM 737 C CA . GLN A 1 101 ? -8.039 -6.992 15 1 98.62 101 GLN A CA 1
ATOM 738 C C . GLN A 1 101 ? -6.996 -6.496 14 1 98.62 101 GLN A C 1
ATOM 740 O O . GLN A 1 101 ? -6.801 -7.102 12.945 1 98.62 101 GLN A O 1
ATOM 745 N N . TRP A 1 102 ? -6.344 -5.387 14.367 1 98.69 102 TRP A N 1
ATOM 746 C CA . TRP A 1 102 ? -5.258 -4.871 13.547 1 98.69 102 TRP A CA 1
ATOM 747 C C . TRP A 1 102 ? -4.094 -5.852 13.5 1 98.69 102 TRP A C 1
ATOM 749 O O . TRP A 1 102 ? -3.604 -6.199 12.422 1 98.69 102 TRP A O 1
ATOM 759 N N . ASP A 1 103 ? -3.711 -6.348 14.656 1 98.69 103 ASP A N 1
ATOM 760 C CA . ASP A 1 103 ? -2.545 -7.219 14.781 1 98.69 103 ASP A CA 1
ATOM 761 C C . ASP A 1 103 ? -2.758 -8.523 14.023 1 98.69 103 ASP A C 1
ATOM 763 O O . ASP A 1 103 ? -1.845 -9.023 13.359 1 98.69 103 ASP A O 1
ATOM 767 N N . ASP A 1 104 ? -3.896 -9.102 14.172 1 98.5 104 ASP A N 1
ATOM 768 C CA . ASP A 1 104 ? -4.199 -10.359 13.5 1 98.5 104 ASP A CA 1
ATOM 769 C C . ASP A 1 104 ? -4.098 -10.219 11.984 1 98.5 104 ASP A C 1
ATOM 771 O O . ASP A 1 104 ? -3.512 -11.07 11.312 1 98.5 104 ASP A O 1
ATOM 775 N N . VAL A 1 105 ? -4.691 -9.18 11.484 1 98.25 105 VAL A N 1
ATOM 776 C CA . VAL A 1 105 ? -4.691 -8.945 10.039 1 98.25 105 VAL A CA 1
ATOM 777 C C . VAL A 1 105 ? -3.271 -8.672 9.562 1 98.25 105 VAL A C 1
ATOM 779 O O . VAL A 1 105 ? -2.859 -9.164 8.508 1 98.25 105 VAL A O 1
ATOM 782 N N . TYR A 1 106 ? -2.529 -7.91 10.336 1 98.75 106 TYR A N 1
ATOM 783 C CA . TYR A 1 106 ? -1.132 -7.668 9.992 1 98.75 106 TYR A CA 1
ATOM 784 C C . TYR A 1 106 ? -0.358 -8.977 9.914 1 98.75 106 TYR A C 1
ATOM 786 O O . TYR A 1 106 ? 0.341 -9.234 8.93 1 98.75 106 TYR A O 1
ATOM 794 N N . LYS A 1 107 ? -0.47 -9.797 10.891 1 98.69 107 LYS A N 1
ATOM 795 C CA . LYS A 1 107 ? 0.304 -11.031 11.016 1 98.69 107 LYS A CA 1
ATOM 796 C C . LYS A 1 107 ? 0.026 -11.969 9.844 1 98.69 107 LYS A C 1
ATOM 798 O O . LYS A 1 107 ? 0.956 -12.5 9.234 1 98.69 107 LYS A O 1
ATOM 803 N N . VAL A 1 108 ? -1.129 -12.109 9.523 1 98.31 108 VAL A N 1
ATOM 804 C CA . VAL A 1 108 ? -1.495 -13.109 8.531 1 98.31 108 VAL A CA 1
ATOM 805 C C . VAL A 1 108 ? -1.223 -12.562 7.129 1 98.31 108 VAL A C 1
ATOM 807 O O . VAL A 1 108 ? -0.652 -13.258 6.285 1 98.31 108 VAL A O 1
ATOM 810 N N . HIS A 1 109 ? -1.612 -11.352 6.887 1 98.25 109 HIS A N 1
ATOM 811 C CA . HIS A 1 109 ? -1.541 -10.836 5.523 1 98.25 109 HIS A CA 1
ATOM 812 C C . HIS A 1 109 ? -0.142 -10.32 5.203 1 98.25 109 HIS A C 1
ATOM 814 O O . HIS A 1 109 ? 0.567 -10.914 4.383 1 98.25 109 HIS A O 1
ATOM 820 N N . LEU A 1 110 ? 0.273 -9.266 5.902 1 98.69 110 LEU A N 1
ATOM 821 C CA . LEU A 1 110 ? 1.505 -8.609 5.48 1 98.69 110 LEU A CA 1
ATOM 822 C C . LEU A 1 110 ? 2.727 -9.352 6.012 1 98.69 110 LEU A C 1
ATOM 824 O O . LEU A 1 110 ? 3.607 -9.734 5.238 1 98.69 110 LEU A O 1
ATOM 828 N N . GLU A 1 111 ? 2.773 -9.57 7.301 1 98.81 111 GLU A N 1
ATOM 829 C CA . GLU A 1 111 ? 3.924 -10.289 7.844 1 98.81 111 GLU A CA 1
ATOM 830 C C . GLU A 1 111 ? 4 -11.711 7.285 1 98.81 111 GLU A C 1
ATOM 832 O O . GLU A 1 111 ? 5.082 -12.195 6.953 1 98.81 111 GLU A O 1
ATOM 837 N N . GLY A 1 112 ? 2.859 -12.367 7.25 1 98.81 112 GLY A N 1
ATOM 838 C CA . GLY A 1 112 ? 2.836 -13.711 6.688 1 98.81 112 GLY A CA 1
ATOM 839 C C . GLY A 1 112 ? 3.373 -13.766 5.27 1 98.81 112 GLY A C 1
ATOM 840 O O . GLY A 1 112 ? 4.176 -14.641 4.938 1 98.81 112 GLY A O 1
ATOM 841 N N . THR A 1 113 ? 2.92 -12.836 4.406 1 98.81 113 THR A N 1
ATOM 842 C CA . THR A 1 113 ? 3.41 -12.742 3.035 1 98.81 113 THR A CA 1
ATOM 843 C C . THR A 1 113 ? 4.922 -12.547 3.014 1 98.81 113 THR A C 1
ATOM 845 O O . THR A 1 113 ? 5.633 -13.234 2.27 1 98.81 113 THR A O 1
ATOM 848 N N . MET A 1 114 ? 5.398 -11.633 3.846 1 98.88 114 MET A N 1
ATOM 849 C CA . MET A 1 114 ? 6.828 -11.352 3.906 1 98.88 114 MET A CA 1
ATOM 850 C C . MET A 1 114 ? 7.605 -12.578 4.375 1 98.88 114 MET A C 1
ATOM 852 O O . MET A 1 114 ? 8.625 -12.93 3.783 1 98.88 114 MET A O 1
ATOM 856 N N . ARG A 1 115 ? 7.125 -13.273 5.414 1 98.81 115 ARG A N 1
ATOM 857 C CA . ARG A 1 115 ? 7.824 -14.414 5.992 1 98.81 115 ARG A CA 1
ATOM 858 C C . ARG A 1 115 ? 7.883 -15.578 5.008 1 98.81 115 ARG A C 1
ATOM 860 O O . ARG A 1 115 ? 8.922 -16.219 4.867 1 98.81 115 ARG A O 1
ATOM 867 N N . MET A 1 116 ? 6.809 -15.844 4.363 1 98.94 116 MET A N 1
ATOM 868 C CA . MET A 1 116 ? 6.77 -16.891 3.346 1 98.94 116 MET A CA 1
ATOM 869 C C . MET A 1 116 ? 7.727 -16.578 2.201 1 98.94 116 MET A C 1
ATOM 871 O O . MET A 1 116 ? 8.461 -17.453 1.737 1 98.94 116 MET A O 1
ATOM 875 N N . THR A 1 117 ? 7.66 -15.344 1.752 1 98.94 117 THR A N 1
ATOM 876 C CA . THR A 1 117 ? 8.516 -14.922 0.648 1 98.94 117 THR A CA 1
ATOM 877 C C . THR A 1 117 ? 9.984 -15 1.04 1 98.94 117 THR A C 1
ATOM 879 O O . THR A 1 117 ? 10.812 -15.477 0.263 1 98.94 117 THR A O 1
ATOM 882 N N . LYS A 1 118 ? 10.266 -14.531 2.275 1 98.81 118 LYS A N 1
ATOM 883 C CA . LYS A 1 118 ? 11.641 -14.562 2.773 1 98.81 118 LYS A CA 1
ATOM 884 C C . LYS A 1 118 ? 12.18 -15.992 2.801 1 98.81 118 LYS A C 1
ATOM 886 O O . LYS A 1 118 ? 13.32 -16.234 2.385 1 98.81 118 LYS A O 1
ATOM 891 N N . ALA A 1 119 ? 11.406 -16.891 3.264 1 98.75 119 ALA A N 1
ATOM 892 C CA . ALA A 1 119 ? 11.805 -18.297 3.375 1 98.75 119 ALA A CA 1
ATOM 893 C C . ALA A 1 119 ? 12.062 -18.906 2 1 98.75 119 ALA A C 1
ATOM 895 O O . ALA A 1 119 ? 12.898 -19.797 1.854 1 98.75 119 ALA A O 1
ATOM 896 N N . SER A 1 120 ? 11.367 -18.422 0.982 1 98.88 120 SER A N 1
ATOM 897 C CA . SER A 1 120 ? 11.461 -18.969 -0.364 1 98.88 120 SER A CA 1
ATOM 898 C C . SER A 1 120 ? 12.547 -18.281 -1.175 1 98.88 120 SER A C 1
ATOM 900 O O . SER A 1 120 ? 13.008 -18.812 -2.186 1 98.88 120 SER A O 1
ATOM 902 N N . TRP A 1 121 ? 12.875 -17.078 -0.751 1 98.75 121 TRP A N 1
ATOM 903 C CA . TRP A 1 121 ? 13.656 -16.141 -1.552 1 98.75 121 TRP A CA 1
ATOM 904 C C . TRP A 1 121 ? 15.047 -16.688 -1.842 1 98.75 121 TRP A C 1
ATOM 906 O O . TRP A 1 121 ? 15.492 -16.688 -2.99 1 98.75 121 TRP A O 1
ATOM 916 N N . GLY A 1 122 ? 15.711 -17.172 -0.776 1 97.62 122 GLY A N 1
ATOM 917 C CA . GLY A 1 122 ? 17.047 -17.734 -0.969 1 97.62 122 GLY A CA 1
ATOM 918 C C . GLY A 1 122 ? 17.062 -18.922 -1.91 1 97.62 122 GLY A C 1
ATOM 919 O O . GLY A 1 122 ? 17.953 -19.047 -2.742 1 97.62 122 GLY A O 1
ATOM 920 N N . VAL A 1 123 ? 16.094 -19.781 -1.786 1 98.44 123 VAL A N 1
ATOM 921 C CA . VAL A 1 123 ? 15.977 -20.969 -2.625 1 98.44 123 VAL A CA 1
ATOM 922 C C . VAL A 1 123 ? 15.766 -20.562 -4.082 1 98.44 123 VAL A C 1
ATOM 924 O O . VAL A 1 123 ? 16.438 -21.078 -4.977 1 98.44 123 VAL A O 1
ATOM 927 N N . MET A 1 124 ? 14.898 -19.625 -4.316 1 98.81 124 MET A N 1
ATOM 928 C CA . MET A 1 124 ? 14.578 -19.141 -5.656 1 98.81 124 MET A CA 1
ATOM 929 C C . MET A 1 124 ? 15.781 -18.453 -6.293 1 98.81 124 MET A C 1
ATOM 931 O O . MET A 1 124 ? 16.031 -18.609 -7.488 1 98.81 124 MET A O 1
ATOM 935 N N . ARG A 1 125 ? 16.5 -17.719 -5.488 1 98.44 125 ARG A N 1
ATOM 936 C CA . ARG A 1 125 ? 17.703 -17.062 -5.992 1 98.44 125 ARG A CA 1
ATOM 937 C C . ARG A 1 125 ? 18.719 -18.078 -6.484 1 98.44 125 ARG A C 1
ATOM 939 O O . ARG A 1 125 ? 19.297 -17.906 -7.562 1 98.44 125 ARG A O 1
ATOM 946 N N . GLU A 1 126 ? 18.891 -19.062 -5.711 1 98.19 126 GLU A N 1
ATOM 947 C CA . GLU A 1 126 ? 19.844 -20.109 -6.082 1 98.19 126 GLU A CA 1
ATOM 948 C C . GLU A 1 126 ? 19.391 -20.844 -7.34 1 98.19 126 GLU A C 1
ATOM 950 O O . GLU A 1 126 ? 20.219 -21.172 -8.195 1 98.19 126 GLU A O 1
ATOM 955 N N . GLN A 1 127 ? 18.125 -21.047 -7.426 1 98.31 127 GLN A N 1
ATOM 956 C CA . GLN A 1 127 ? 17.531 -21.75 -8.555 1 98.31 127 GLN A CA 1
ATOM 957 C C . GLN A 1 127 ? 17.484 -20.875 -9.805 1 98.31 127 GLN A C 1
ATOM 959 O O . GLN A 1 127 ? 17.266 -21.359 -10.906 1 98.31 127 GLN A O 1
ATOM 964 N N . GLU A 1 128 ? 17.641 -19.578 -9.602 1 98.38 128 GLU A N 1
ATOM 965 C CA . GLU A 1 128 ? 17.469 -18.578 -10.648 1 98.38 128 GLU A CA 1
ATOM 966 C C . GLU A 1 128 ? 16.094 -18.688 -11.32 1 98.38 128 GLU A C 1
ATOM 968 O O . GLU A 1 128 ? 16 -18.688 -12.547 1 98.38 128 GLU A O 1
ATOM 973 N N . PHE A 1 129 ? 15.141 -18.938 -10.516 1 98.69 129 PHE A N 1
ATOM 974 C CA . PHE A 1 129 ? 13.75 -19 -10.938 1 98.69 129 PHE A CA 1
ATOM 975 C C . PHE A 1 129 ? 12.812 -18.828 -9.742 1 98.69 129 PHE A C 1
ATOM 977 O O . PHE A 1 129 ? 13 -19.453 -8.703 1 98.69 129 PHE A O 1
ATOM 984 N N . GLY A 1 130 ? 11.906 -18.047 -9.836 1 98.81 130 GLY A N 1
ATOM 985 C CA . GLY A 1 130 ? 10.844 -17.844 -8.867 1 98.81 130 GLY A CA 1
ATOM 986 C C . GLY A 1 130 ? 9.648 -17.109 -9.438 1 98.81 130 GLY A C 1
ATOM 987 O O . GLY A 1 130 ? 9.797 -16.172 -10.219 1 98.81 130 GLY A O 1
ATOM 988 N N . ARG A 1 131 ? 8.461 -17.578 -9.18 1 98.94 131 ARG A N 1
ATOM 989 C CA . ARG A 1 131 ? 7.203 -16.906 -9.492 1 98.94 131 ARG A CA 1
ATOM 990 C C . ARG A 1 131 ? 6.375 -16.672 -8.227 1 98.94 131 ARG A C 1
ATOM 992 O O .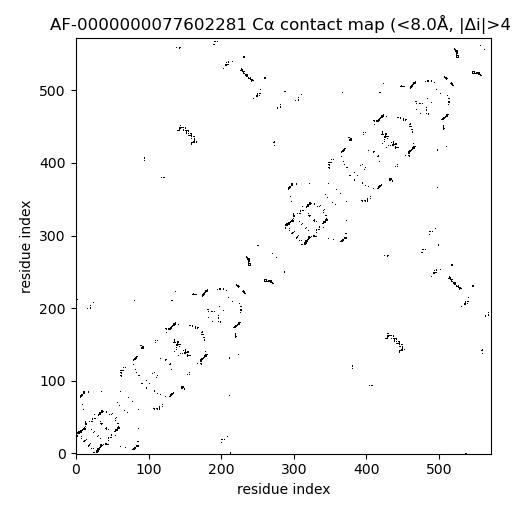 ARG A 1 131 ? 5.973 -17.641 -7.566 1 98.94 131 ARG A O 1
ATOM 999 N N . ILE A 1 132 ? 6.238 -15.414 -7.887 1 98.94 132 ILE A N 1
ATOM 1000 C CA . ILE A 1 132 ? 5.508 -15.047 -6.676 1 98.94 132 ILE A CA 1
ATOM 1001 C C . ILE A 1 132 ? 4.242 -14.281 -7.051 1 98.94 132 ILE A C 1
ATOM 1003 O O . ILE A 1 132 ? 4.301 -13.297 -7.785 1 98.94 132 ILE A O 1
ATOM 1007 N N . VAL A 1 133 ? 3.1 -14.781 -6.672 1 98.88 133 VAL A N 1
ATOM 1008 C CA . VAL A 1 133 ? 1.836 -14.062 -6.805 1 98.88 133 VAL A CA 1
ATOM 1009 C C . VAL A 1 133 ? 1.299 -13.703 -5.422 1 98.88 133 VAL A C 1
ATOM 1011 O O . VAL A 1 133 ? 1.027 -14.586 -4.605 1 98.88 133 VAL A O 1
ATOM 1014 N N . ASN A 1 134 ? 1.235 -12.438 -5.16 1 98.81 134 ASN A N 1
ATOM 1015 C CA . ASN A 1 134 ? 0.681 -11.914 -3.916 1 98.81 134 ASN A CA 1
ATOM 1016 C C . ASN A 1 134 ? -0.777 -11.492 -4.082 1 98.81 134 ASN A C 1
ATOM 1018 O O . ASN A 1 134 ? -1.095 -10.664 -4.934 1 98.81 134 ASN A O 1
ATOM 1022 N N . VAL A 1 135 ? -1.617 -12.055 -3.27 1 96.19 135 VAL A N 1
ATOM 1023 C CA . VAL A 1 135 ? -3.051 -11.828 -3.422 1 96.19 135 VAL A CA 1
ATOM 1024 C C . VAL A 1 135 ? -3.475 -10.633 -2.57 1 96.19 135 VAL A C 1
ATOM 1026 O O . VAL A 1 135 ? -3.277 -10.625 -1.353 1 96.19 135 VAL A O 1
ATOM 1029 N N . ALA A 1 136 ? -3.992 -9.688 -3.258 1 92.88 136 ALA A N 1
ATOM 1030 C CA . ALA A 1 136 ? -4.609 -8.523 -2.635 1 92.88 136 ALA A CA 1
ATOM 1031 C C . ALA A 1 136 ? -6.121 -8.531 -2.828 1 92.88 136 ALA A C 1
ATOM 1033 O O . ALA A 1 136 ? -6.766 -9.578 -2.691 1 92.88 136 ALA A O 1
ATOM 1034 N N . SER A 1 137 ? -6.711 -7.391 -2.883 1 84.88 137 SER A N 1
ATOM 1035 C CA . SER A 1 137 ? -8.141 -7.188 -3.104 1 84.88 137 SER A CA 1
ATOM 1036 C C . SER A 1 137 ? -8.43 -5.766 -3.576 1 84.88 137 SER A C 1
ATOM 1038 O O . SER A 1 137 ? -7.613 -4.863 -3.379 1 84.88 137 SER A O 1
ATOM 1040 N N . ALA A 1 138 ? -9.555 -5.754 -4.309 1 74.81 138 ALA A N 1
ATOM 1041 C CA . ALA A 1 138 ? -9.953 -4.406 -4.699 1 74.81 138 ALA A CA 1
ATOM 1042 C C . ALA A 1 138 ? -10.164 -3.52 -3.477 1 74.81 138 ALA A C 1
ATOM 1044 O O . ALA A 1 138 ? -9.781 -2.346 -3.48 1 74.81 138 ALA A O 1
ATOM 1045 N N . SER A 1 139 ? -10.766 -4.066 -2.539 1 74.56 139 SER A N 1
ATOM 1046 C CA . SER A 1 139 ? -10.922 -3.309 -1.303 1 74.56 139 SER A CA 1
ATOM 1047 C C . SER A 1 139 ? -9.57 -2.93 -0.712 1 74.56 139 SER A C 1
ATOM 1049 O O . SER A 1 139 ? -9.43 -1.872 -0.095 1 74.56 139 SER A O 1
ATOM 1051 N N . GLY A 1 140 ? -8.641 -3.689 -0.925 1 79.94 140 GLY A N 1
ATOM 1052 C CA . GLY A 1 140 ? -7.289 -3.422 -0.467 1 79.94 140 GLY A CA 1
ATOM 1053 C C . GLY A 1 140 ? -6.609 -2.307 -1.238 1 79.94 140 GLY A C 1
ATOM 1054 O O . GLY A 1 140 ? -5.965 -1.438 -0.646 1 79.94 140 GLY A O 1
ATOM 1055 N N . LEU A 1 141 ? -6.852 -2.307 -2.467 1 87.19 141 LEU A N 1
ATOM 1056 C CA . LEU A 1 141 ? -6.156 -1.364 -3.34 1 87.19 141 LEU A CA 1
ATOM 1057 C C . LEU A 1 141 ? -6.695 0.05 -3.15 1 87.19 141 LEU A C 1
ATOM 1059 O O . LEU A 1 141 ? -5.93 1.017 -3.164 1 87.19 141 LEU A O 1
ATOM 1063 N N . TYR A 1 142 ? -8.047 0.116 -2.859 1 93.69 142 TYR A N 1
ATOM 1064 C CA . TYR A 1 142 ? -8.664 1.435 -2.973 1 93.69 142 TYR A CA 1
ATOM 1065 C C . TYR A 1 142 ? -9.266 1.873 -1.643 1 93.69 142 TYR A C 1
ATOM 1067 O O . TYR A 1 142 ? -9.758 2.996 -1.518 1 93.69 142 TYR A O 1
ATOM 1075 N N . GLY A 1 143 ? -9.227 1.02 -0.658 1 92.94 143 GLY A N 1
ATOM 1076 C CA . GLY A 1 143 ? -9.852 1.306 0.627 1 92.94 143 GLY A CA 1
ATOM 1077 C C . GLY A 1 143 ? -11.328 0.96 0.669 1 92.94 143 GLY A C 1
ATOM 1078 O O . GLY A 1 143 ? -12.008 1 -0.357 1 92.94 143 GLY A O 1
ATOM 1079 N N . ASN A 1 144 ? -11.766 0.598 1.816 1 90.75 144 ASN A N 1
ATOM 1080 C CA . ASN A 1 144 ? -13.164 0.251 2.049 1 90.75 144 ASN A CA 1
ATOM 1081 C C . ASN A 1 144 ? -13.57 0.524 3.494 1 90.75 144 ASN A C 1
ATOM 1083 O O . ASN A 1 144 ? -12.836 0.207 4.426 1 90.75 144 ASN A O 1
ATOM 1087 N N . PHE A 1 145 ? -14.797 1.132 3.623 1 92.69 145 PHE A N 1
ATOM 1088 C CA . PHE A 1 145 ? -15.305 1.363 4.969 1 92.69 145 PHE A CA 1
ATOM 1089 C C . PHE A 1 145 ? -15.273 0.08 5.789 1 92.69 145 PHE A C 1
ATOM 1091 O O . PHE A 1 145 ? -15.719 -0.972 5.324 1 92.69 145 PHE A O 1
ATOM 1098 N N . GLY A 1 146 ? -14.672 0.122 6.953 1 94.69 146 GLY A N 1
ATOM 1099 C CA . GLY A 1 146 ? -14.656 -1.01 7.867 1 94.69 146 GLY A CA 1
ATOM 1100 C C . GLY A 1 146 ? -13.461 -1.925 7.664 1 94.69 146 GLY A C 1
ATOM 1101 O O . GLY A 1 146 ? -13.383 -2.99 8.281 1 94.69 146 GLY A O 1
ATOM 1102 N N . GLN A 1 147 ? -12.555 -1.471 6.812 1 95.81 147 GLN A N 1
ATOM 1103 C CA . GLN A 1 147 ? -11.438 -2.352 6.477 1 95.81 147 GLN A CA 1
ATOM 1104 C C . GLN A 1 147 ? -10.117 -1.591 6.48 1 95.81 147 GLN A C 1
ATOM 1106 O O . GLN A 1 147 ? -9.281 -1.78 5.594 1 95.81 147 GLN A O 1
ATOM 1111 N N . ALA A 1 148 ? -9.938 -0.716 7.473 1 97.94 148 ALA A N 1
ATOM 1112 C CA . ALA A 1 148 ? -8.688 0.043 7.57 1 97.94 148 ALA A CA 1
ATOM 1113 C C . ALA A 1 148 ? -7.488 -0.889 7.699 1 97.94 148 ALA A C 1
ATOM 1115 O O . ALA A 1 148 ? -6.469 -0.689 7.035 1 97.94 148 ALA A O 1
ATOM 1116 N N . ASN A 1 149 ? -7.652 -1.885 8.594 1 98 149 ASN A N 1
ATOM 1117 C CA . ASN A 1 149 ? -6.578 -2.857 8.758 1 98 149 ASN A CA 1
ATOM 1118 C C . ASN A 1 149 ? -6.32 -3.635 7.469 1 98 149 ASN A C 1
ATOM 1120 O O . ASN A 1 149 ? -5.184 -3.715 7.004 1 98 149 ASN A O 1
ATOM 1124 N N . TYR A 1 150 ? -7.34 -4.105 6.836 1 96.19 150 TYR A N 1
ATOM 1125 C CA . TYR A 1 150 ? -7.254 -4.91 5.621 1 96.19 150 TYR A CA 1
ATOM 1126 C C . TYR A 1 150 ? -6.648 -4.105 4.477 1 96.19 150 TYR A C 1
ATOM 1128 O O . TYR A 1 150 ? -5.727 -4.57 3.803 1 96.19 150 TYR A O 1
ATOM 1136 N N . SER A 1 151 ? -7.125 -2.883 4.297 1 96.88 151 SER A N 1
ATOM 1137 C CA . SER A 1 151 ? -6.637 -2.02 3.225 1 96.88 151 SER A CA 1
ATOM 1138 C C . SER A 1 151 ? -5.16 -1.687 3.414 1 96.88 151 SER A C 1
ATOM 1140 O O . SER A 1 151 ? -4.391 -1.671 2.447 1 96.88 151 SER A O 1
ATOM 1142 N N . ALA A 1 152 ? -4.77 -1.419 4.629 1 98.12 152 ALA A N 1
ATOM 1143 C CA . ALA A 1 152 ? -3.369 -1.116 4.922 1 98.12 152 ALA A CA 1
ATOM 1144 C C . ALA A 1 152 ? -2.463 -2.281 4.539 1 98.12 152 ALA A C 1
ATOM 1146 O O . ALA A 1 152 ? -1.452 -2.09 3.857 1 98.12 152 ALA A O 1
ATOM 1147 N N . MET A 1 153 ? -2.898 -3.479 4.898 1 98.38 153 MET A N 1
ATOM 1148 C CA . MET A 1 153 ? -2.023 -4.629 4.684 1 98.38 153 MET A CA 1
ATOM 1149 C C . MET A 1 153 ? -1.99 -5.02 3.211 1 98.38 153 MET A C 1
ATOM 1151 O O . MET A 1 153 ? -0.928 -5.34 2.674 1 98.38 153 MET A O 1
ATOM 1155 N N . LYS A 1 154 ? -3.092 -4.988 2.58 1 97.31 154 LYS A N 1
ATOM 1156 C CA . LYS A 1 154 ? -3.141 -5.402 1.181 1 97.31 154 LYS A CA 1
ATOM 1157 C C . LYS A 1 154 ? -2.346 -4.445 0.296 1 97.31 154 LYS A C 1
ATOM 1159 O O . LYS A 1 154 ? -1.659 -4.875 -0.633 1 97.31 154 LYS A O 1
ATOM 1164 N N . LEU A 1 155 ? -2.424 -3.162 0.562 1 97.5 155 LEU A N 1
ATOM 1165 C CA . LEU A 1 155 ? -1.587 -2.24 -0.198 1 97.5 155 LEU A CA 1
ATOM 1166 C C . LEU A 1 155 ? -0.128 -2.35 0.232 1 97.5 155 LEU A C 1
ATOM 1168 O O . LEU A 1 155 ? 0.78 -2.117 -0.57 1 97.5 155 LEU A O 1
ATOM 1172 N N . GLY A 1 156 ? 0.073 -2.643 1.513 1 97.88 156 GLY A N 1
ATOM 1173 C CA . GLY A 1 156 ? 1.428 -2.963 1.936 1 97.88 156 GLY A CA 1
ATOM 1174 C C . GLY A 1 156 ? 2.045 -4.102 1.149 1 97.88 156 GLY A C 1
ATOM 1175 O O . GLY A 1 156 ? 3.223 -4.051 0.788 1 97.88 156 GLY A O 1
ATOM 1176 N N . ILE A 1 157 ? 1.261 -5.082 0.875 1 98.38 157 ILE A N 1
ATOM 1177 C CA . ILE A 1 157 ? 1.703 -6.227 0.086 1 98.38 157 ILE A CA 1
ATOM 1178 C C . ILE A 1 157 ? 2.078 -5.77 -1.322 1 98.38 157 ILE A C 1
ATOM 1180 O O . ILE A 1 157 ? 3.064 -6.238 -1.893 1 98.38 157 ILE A O 1
ATOM 1184 N N . ALA A 1 158 ? 1.323 -4.863 -1.889 1 97.81 158 ALA A N 1
ATOM 1185 C CA . ALA A 1 158 ? 1.693 -4.301 -3.186 1 97.81 158 ALA A CA 1
ATOM 1186 C C . ALA A 1 158 ? 3.043 -3.594 -3.111 1 97.81 158 ALA A C 1
ATOM 1188 O O . ALA A 1 158 ? 3.896 -3.779 -3.98 1 97.81 158 ALA A O 1
ATOM 1189 N N . GLY A 1 159 ? 3.223 -2.781 -2.062 1 97.38 159 GLY A N 1
ATOM 1190 C CA . GLY A 1 159 ? 4.504 -2.119 -1.877 1 97.38 159 GLY A CA 1
ATOM 1191 C C . GLY A 1 159 ? 5.668 -3.088 -1.776 1 97.38 159 GLY A C 1
ATOM 1192 O O . GLY A 1 159 ? 6.727 -2.857 -2.367 1 97.38 159 GLY A O 1
ATOM 1193 N N . LEU A 1 160 ? 5.492 -4.148 -1.013 1 98.31 160 LEU A N 1
ATOM 1194 C CA . LEU A 1 160 ? 6.48 -5.215 -0.921 1 98.31 160 LEU A CA 1
ATOM 1195 C C . LEU A 1 160 ? 6.793 -5.789 -2.299 1 98.31 160 LEU A C 1
ATOM 1197 O O . LEU A 1 160 ? 7.961 -5.949 -2.66 1 98.31 160 LEU A O 1
ATOM 1201 N N . THR A 1 161 ? 5.793 -6.012 -3.092 1 98.56 161 THR A N 1
ATOM 1202 C CA . THR A 1 161 ? 5.91 -6.617 -4.414 1 98.56 161 THR A CA 1
ATOM 1203 C C . THR A 1 161 ? 6.723 -5.723 -5.348 1 98.56 161 THR A C 1
ATOM 1205 O O . THR A 1 161 ? 7.559 -6.207 -6.109 1 98.56 161 THR A O 1
ATOM 1208 N N . PHE A 1 162 ? 6.484 -4.418 -5.254 1 97.94 162 PHE A N 1
ATOM 1209 C CA . PHE A 1 162 ? 7.141 -3.467 -6.145 1 97.94 162 PHE A CA 1
ATOM 1210 C C . PHE A 1 162 ? 8.641 -3.432 -5.895 1 97.94 162 PHE A C 1
ATOM 1212 O O . PHE A 1 162 ? 9.422 -3.066 -6.777 1 97.94 162 PHE A O 1
ATOM 1219 N N . THR A 1 163 ? 9.047 -3.758 -4.688 1 97.94 163 THR A N 1
ATOM 1220 C CA . THR A 1 163 ? 10.477 -3.842 -4.402 1 97.94 163 THR A CA 1
ATOM 1221 C C . THR A 1 163 ? 11.023 -5.215 -4.781 1 97.94 163 THR A C 1
ATOM 1223 O O . THR A 1 163 ? 12.086 -5.32 -5.387 1 97.94 163 THR A O 1
ATOM 1226 N N . LEU A 1 164 ? 10.273 -6.266 -4.512 1 98.56 164 LEU A N 1
ATOM 1227 C CA . LEU A 1 164 ? 10.719 -7.629 -4.777 1 98.56 164 LEU A CA 1
ATOM 1228 C C . LEU A 1 164 ? 10.953 -7.84 -6.27 1 98.56 164 LEU A C 1
ATOM 1230 O O . LEU A 1 164 ? 11.914 -8.516 -6.664 1 98.56 164 LEU A O 1
ATOM 1234 N N . CYS A 1 165 ? 10.078 -7.297 -7.086 1 98.25 165 CYS A N 1
ATOM 1235 C CA . CYS A 1 165 ? 10.203 -7.488 -8.523 1 98.25 165 CYS A CA 1
ATOM 1236 C C . CYS A 1 165 ? 11.516 -6.906 -9.039 1 98.25 165 CYS A C 1
ATOM 1238 O O . CYS A 1 165 ? 12.117 -7.453 -9.969 1 98.25 165 CYS A O 1
ATOM 1240 N N . LYS A 1 166 ? 11.953 -5.816 -8.398 1 97.56 166 LYS A N 1
ATOM 1241 C CA . LYS A 1 166 ? 13.211 -5.18 -8.773 1 97.56 166 LYS A CA 1
ATOM 1242 C C . LYS A 1 166 ? 14.406 -5.996 -8.289 1 97.56 166 LYS A C 1
ATOM 1244 O O . LYS A 1 166 ? 15.359 -6.207 -9.031 1 97.56 166 LYS A O 1
ATOM 1249 N N . GLU A 1 167 ? 14.328 -6.488 -7.117 1 98 167 GLU A N 1
ATOM 1250 C CA . GLU A 1 167 ? 15.445 -7.215 -6.52 1 98 167 GLU A CA 1
ATOM 1251 C C . GLU A 1 167 ? 15.578 -8.617 -7.109 1 98 167 GLU A C 1
ATOM 1253 O O . GLU A 1 167 ? 16.672 -9.18 -7.141 1 98 167 GLU A O 1
ATOM 1258 N N . GLY A 1 168 ? 14.477 -9.141 -7.551 1 98.38 168 GLY A N 1
ATOM 1259 C CA . GLY A 1 168 ? 14.469 -10.508 -8.031 1 98.38 168 GLY A CA 1
ATOM 1260 C C . GLY A 1 168 ? 14.742 -10.625 -9.516 1 98.38 168 GLY A C 1
ATOM 1261 O O . GLY A 1 168 ? 15.07 -11.703 -10.016 1 98.38 168 GLY A O 1
ATOM 1262 N N . TYR A 1 169 ? 14.711 -9.508 -10.219 1 97.62 169 TYR A N 1
ATOM 1263 C CA . TYR A 1 169 ? 14.672 -9.508 -11.68 1 97.62 169 TYR A CA 1
ATOM 1264 C C . TYR A 1 169 ? 15.898 -10.211 -12.258 1 97.62 169 TYR A C 1
ATOM 1266 O O . TYR A 1 169 ? 15.773 -11.094 -13.102 1 97.62 169 TYR A O 1
ATOM 1274 N N . LYS A 1 170 ? 17.062 -9.961 -11.75 1 97.31 170 LYS A N 1
ATOM 1275 C CA . LYS A 1 170 ? 18.312 -10.484 -12.305 1 97.31 170 LYS A CA 1
ATOM 1276 C C . LYS A 1 170 ? 18.438 -11.984 -12.047 1 97.31 170 LYS A C 1
ATOM 1278 O O . LYS A 1 170 ? 19.234 -12.656 -12.688 1 97.31 170 LYS A O 1
ATOM 1283 N N . ARG A 1 171 ? 17.688 -12.453 -11.102 1 98 171 ARG A N 1
ATOM 1284 C CA . ARG A 1 171 ? 17.719 -13.875 -10.766 1 98 171 ARG A CA 1
ATOM 1285 C C . ARG A 1 171 ? 16.484 -14.602 -11.289 1 98 171 ARG A C 1
ATOM 1287 O O . ARG A 1 171 ? 16.141 -15.68 -10.805 1 98 171 ARG A O 1
ATOM 1294 N N . ASN A 1 172 ? 15.781 -13.93 -12.211 1 98.56 172 ASN A N 1
ATOM 1295 C CA . ASN A 1 172 ? 14.594 -14.5 -12.836 1 98.56 172 ASN A CA 1
ATOM 1296 C C . ASN A 1 172 ? 13.516 -14.812 -11.805 1 98.56 172 ASN A C 1
ATOM 1298 O O . ASN A 1 172 ? 12.867 -15.859 -11.883 1 98.56 172 ASN A O 1
ATOM 1302 N N . ILE A 1 173 ? 13.43 -14.055 -10.773 1 98.81 173 ILE A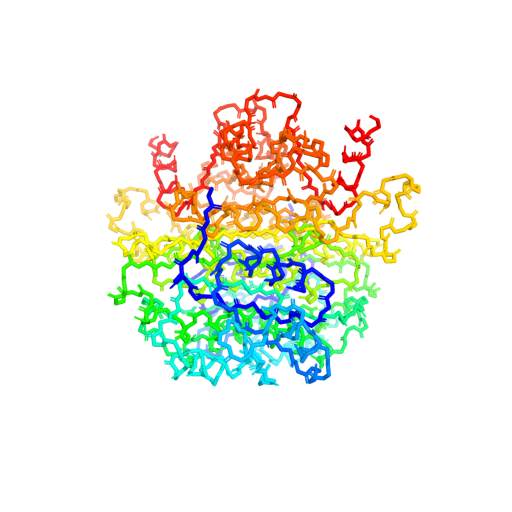 N 1
ATOM 1303 C CA . ILE A 1 173 ? 12.328 -14.086 -9.82 1 98.81 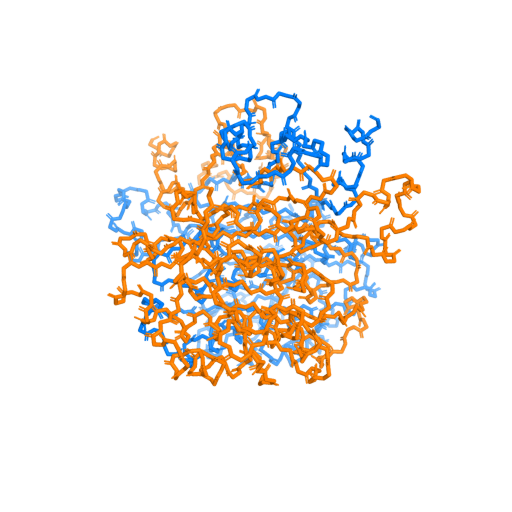173 ILE A CA 1
ATOM 1304 C C . ILE A 1 173 ? 11.328 -12.977 -10.148 1 98.81 173 ILE A C 1
ATOM 1306 O O . ILE A 1 173 ? 11.672 -11.797 -10.102 1 98.81 173 ILE A O 1
ATOM 1310 N N . MET A 1 174 ? 10.102 -13.367 -10.539 1 98.75 174 MET A N 1
ATOM 1311 C CA . MET A 1 174 ? 9.039 -12.422 -10.867 1 98.75 174 MET A CA 1
ATOM 1312 C C . MET A 1 174 ? 7.98 -12.391 -9.766 1 98.75 174 MET A C 1
ATOM 1314 O O . MET A 1 174 ? 7.668 -13.422 -9.164 1 98.75 174 MET A O 1
ATOM 1318 N N . ALA A 1 175 ? 7.523 -11.211 -9.445 1 98.81 175 ALA A N 1
ATOM 1319 C CA . ALA A 1 175 ? 6.504 -11.023 -8.414 1 98.81 175 ALA A CA 1
ATOM 1320 C C . ALA A 1 175 ? 5.41 -10.07 -8.898 1 98.81 175 ALA A C 1
ATOM 1322 O O . ALA A 1 175 ? 5.699 -8.992 -9.406 1 98.81 175 ALA A O 1
ATOM 1323 N N . ASN A 1 176 ? 4.168 -10.484 -8.812 1 98.81 176 ASN A N 1
ATOM 1324 C CA . ASN A 1 176 ? 3.01 -9.68 -9.195 1 98.81 176 ASN A CA 1
ATOM 1325 C C . ASN A 1 176 ? 1.916 -9.727 -8.133 1 98.81 176 ASN A C 1
ATOM 1327 O O . ASN A 1 176 ? 1.946 -10.586 -7.242 1 98.81 176 ASN A O 1
ATOM 1331 N N . VAL A 1 177 ? 1.044 -8.75 -8.211 1 98.62 177 VAL A N 1
ATOM 1332 C CA . VAL A 1 177 ? -0.107 -8.664 -7.312 1 98.62 177 VAL A CA 1
ATOM 1333 C C . VAL A 1 177 ? -1.387 -8.969 -8.086 1 98.62 177 VAL A C 1
ATOM 1335 O O . VAL A 1 177 ? -1.561 -8.508 -9.219 1 98.62 177 VAL A O 1
ATOM 1338 N N . VAL A 1 178 ? -2.244 -9.781 -7.484 1 98.06 178 VAL A N 1
ATOM 1339 C CA . VAL A 1 178 ? -3.578 -10.023 -8.023 1 98.06 178 VAL A CA 1
ATOM 1340 C C . VAL A 1 178 ? -4.633 -9.602 -7.008 1 98.06 178 VAL A C 1
ATOM 1342 O O . VAL A 1 178 ? -4.516 -9.906 -5.816 1 98.06 178 VAL A O 1
ATOM 1345 N N . ALA A 1 179 ? -5.562 -8.836 -7.434 1 96.56 179 ALA A N 1
ATOM 1346 C CA . ALA A 1 179 ? -6.746 -8.477 -6.656 1 96.56 179 ALA A CA 1
ATOM 1347 C C . ALA A 1 179 ? -7.992 -9.172 -7.203 1 96.56 179 ALA A C 1
ATOM 1349 O O . ALA A 1 179 ? -8.672 -8.633 -8.086 1 96.56 179 ALA A O 1
ATOM 1350 N N . PRO A 1 180 ? -8.328 -10.266 -6.625 1 94.5 180 PRO A N 1
ATOM 1351 C CA . PRO A 1 180 ? -9.477 -11.016 -7.141 1 94.5 180 PRO A CA 1
ATOM 1352 C C . PRO A 1 180 ? -10.812 -10.422 -6.715 1 94.5 180 PRO A C 1
ATOM 1354 O O . PRO A 1 180 ? -10.914 -9.828 -5.637 1 94.5 180 PRO A O 1
ATOM 1357 N N . LEU A 1 181 ? -11.727 -10.508 -7.582 1 86.5 181 LEU A N 1
ATOM 1358 C CA . LEU A 1 181 ? -13.125 -10.281 -7.246 1 86.5 181 LEU A CA 1
ATOM 1359 C C . LEU A 1 181 ? -13.875 -11.602 -7.125 1 86.5 181 LEU A C 1
ATOM 1361 O O . LEU A 1 181 ? -13.938 -12.375 -8.086 1 86.5 181 LEU A O 1
ATOM 1365 N N . ALA A 1 182 ? -14.211 -11.93 -5.949 1 75.56 182 ALA A N 1
ATOM 1366 C CA . ALA A 1 182 ? -14.945 -13.172 -5.73 1 75.56 182 ALA A CA 1
ATOM 1367 C C . ALA A 1 182 ? -16.266 -12.906 -5.008 1 75.56 182 ALA A C 1
ATOM 1369 O O . ALA A 1 182 ? -16.438 -11.875 -4.363 1 75.56 182 ALA A O 1
ATOM 1370 N N . LYS A 1 183 ? -17.016 -13.828 -5.281 1 75.06 183 LYS A N 1
ATOM 1371 C CA . LYS A 1 183 ? -18.328 -13.727 -4.641 1 75.06 183 LYS A CA 1
ATOM 1372 C C . LYS A 1 183 ? -18.188 -13.617 -3.123 1 75.06 183 LYS A C 1
ATOM 1374 O O . LYS A 1 183 ? -17.406 -14.359 -2.514 1 75.06 183 LYS A O 1
ATOM 1379 N N . SER A 1 184 ? -18.578 -12.609 -2.605 1 64.5 184 SER A N 1
ATOM 1380 C CA . SER A 1 184 ? -18.641 -12.422 -1.159 1 64.5 184 SER A CA 1
ATOM 1381 C C . SER A 1 184 ? -19.969 -11.82 -0.729 1 64.5 184 SER A C 1
ATOM 1383 O O . SER A 1 184 ? -20.781 -11.438 -1.571 1 64.5 184 SER A O 1
ATOM 1385 N N . GLN A 1 185 ? -20.266 -12.055 0.512 1 56.69 185 GLN A N 1
ATOM 1386 C CA . GLN A 1 185 ? -21.469 -11.406 1.04 1 56.69 185 GLN A CA 1
ATOM 1387 C C . GLN A 1 185 ? -21.547 -9.945 0.618 1 56.69 185 GLN A C 1
ATOM 1389 O O . GLN A 1 185 ? -22.609 -9.438 0.284 1 56.69 185 GLN A O 1
ATOM 1394 N N . MET A 1 186 ? -20.469 -9.383 0.616 1 57.03 186 MET A N 1
ATOM 1395 C CA . MET A 1 186 ? -20.422 -7.965 0.26 1 57.03 186 MET A CA 1
ATOM 1396 C C . MET A 1 186 ? -20.828 -7.754 -1.194 1 57.03 186 MET A C 1
ATOM 1398 O O . MET A 1 186 ? -21.562 -6.824 -1.505 1 57.03 186 MET A O 1
ATOM 1402 N N . THR A 1 187 ? -20.344 -8.617 -2.008 1 64.44 187 THR A N 1
ATOM 1403 C CA . THR A 1 187 ? -20.641 -8.469 -3.428 1 64.44 187 THR A CA 1
ATOM 1404 C C . THR A 1 187 ? -22.062 -8.922 -3.736 1 64.44 187 THR A C 1
ATOM 1406 O O . THR A 1 187 ? -22.656 -8.508 -4.734 1 64.44 187 THR A O 1
ATOM 1409 N N . ASP A 1 188 ? -22.562 -9.797 -2.947 1 65.62 188 ASP A N 1
ATOM 1410 C CA . ASP A 1 188 ? -23.891 -10.344 -3.195 1 65.62 188 ASP A CA 1
ATOM 1411 C C . ASP A 1 188 ? -24.938 -9.234 -3.223 1 65.62 188 ASP A C 1
ATOM 1413 O O . ASP A 1 188 ? -25.859 -9.258 -4.055 1 65.62 188 ASP A O 1
ATOM 1417 N N . GLY A 1 189 ? -24.828 -8.312 -2.359 1 63.59 189 GLY A N 1
ATOM 1418 C CA . GLY A 1 189 ? -25.812 -7.246 -2.334 1 63.59 189 GLY A CA 1
ATOM 1419 C C . GLY A 1 189 ? -25.547 -6.168 -3.371 1 63.59 189 GLY A C 1
ATOM 1420 O O . GLY A 1 189 ? -26.453 -5.406 -3.721 1 63.59 189 GLY A O 1
ATOM 1421 N N . LEU A 1 190 ? -24.438 -6.293 -3.904 1 65.31 190 LEU A N 1
ATOM 1422 C CA . LEU A 1 190 ? -24.062 -5.223 -4.82 1 65.31 190 LEU A CA 1
ATOM 1423 C C . LEU A 1 190 ? -24.188 -5.676 -6.27 1 65.31 190 LEU A C 1
ATOM 1425 O O . LEU A 1 190 ? -24.422 -4.859 -7.164 1 65.31 190 LEU A O 1
ATOM 1429 N N . LEU A 1 191 ? -24.062 -6.98 -6.449 1 70.75 191 LEU A N 1
ATOM 1430 C CA . LEU A 1 191 ? -23.984 -7.496 -7.809 1 70.75 191 LEU A CA 1
ATOM 1431 C C . LEU A 1 191 ? -25.281 -8.195 -8.211 1 70.75 191 LEU A C 1
ATOM 1433 O O . LEU A 1 191 ? -25.953 -8.797 -7.371 1 70.75 191 LEU A O 1
ATOM 1437 N N . GLU A 1 192 ? -25.578 -7.957 -9.516 1 73.19 192 GLU A N 1
ATOM 1438 C CA . GLU A 1 192 ? -26.672 -8.758 -10.078 1 73.19 192 GLU A CA 1
ATOM 1439 C C . GLU A 1 192 ? -26.375 -10.25 -9.969 1 73.19 192 GLU A C 1
ATOM 1441 O O . GLU A 1 192 ? -25.203 -10.656 -9.961 1 73.19 192 GLU A O 1
ATOM 1446 N N . LYS A 1 193 ? -27.438 -10.977 -9.805 1 71.12 193 LYS A N 1
ATOM 1447 C CA . LYS A 1 193 ? -27.328 -12.406 -9.555 1 71.12 193 LYS A CA 1
ATOM 1448 C C . LYS A 1 193 ? -26.469 -13.094 -10.617 1 71.12 193 LYS A C 1
ATOM 1450 O O . LYS A 1 193 ? -25.625 -13.93 -10.297 1 71.12 193 LYS A O 1
ATOM 1455 N N . GLU A 1 194 ? -26.703 -12.781 -11.844 1 72.19 194 GLU A N 1
ATOM 1456 C CA . GLU A 1 194 ? -25.969 -13.414 -12.945 1 72.19 194 GLU A CA 1
ATOM 1457 C C . GLU A 1 194 ? -24.469 -13.156 -12.836 1 72.19 194 GLU A C 1
ATOM 1459 O O . GLU A 1 194 ? -23.672 -14.047 -13.117 1 72.19 194 GLU A O 1
ATOM 1464 N N . LEU A 1 195 ? -24.062 -12.031 -12.406 1 74.75 195 LEU A N 1
ATOM 1465 C CA . LEU A 1 195 ? -22.656 -11.695 -12.25 1 74.75 195 LEU A CA 1
ATOM 1466 C C . LEU A 1 195 ? -22.047 -12.422 -11.055 1 74.75 195 LEU A C 1
ATOM 1468 O O . LEU A 1 195 ? -20.906 -12.875 -11.117 1 74.75 195 LEU A O 1
ATOM 1472 N N . ASN A 1 196 ? -22.906 -12.57 -10.148 1 75.94 196 ASN A N 1
ATOM 1473 C CA . ASN A 1 196 ? -22.453 -13.305 -8.969 1 75.94 196 ASN A CA 1
ATOM 1474 C C . ASN A 1 196 ? -22.062 -14.742 -9.312 1 75.94 196 ASN A C 1
ATOM 1476 O O . ASN A 1 196 ? -21.094 -15.273 -8.758 1 75.94 196 ASN A O 1
ATOM 1480 N N . ASP A 1 197 ? -22.719 -15.281 -10.242 1 78.75 197 ASP A N 1
ATOM 1481 C CA . ASP A 1 197 ? -22.469 -16.656 -10.625 1 78.75 197 ASP A CA 1
ATOM 1482 C C . ASP A 1 197 ? -21.172 -16.781 -11.414 1 78.75 197 ASP A C 1
ATOM 1484 O O . ASP A 1 197 ? -20.578 -17.875 -11.492 1 78.75 197 ASP A O 1
ATOM 1488 N N . LYS A 1 198 ? -20.75 -15.703 -11.906 1 83.06 198 LYS A N 1
ATOM 1489 C CA . LYS A 1 198 ? -19.516 -15.711 -12.695 1 83.06 198 LYS A CA 1
ATOM 1490 C C . LYS A 1 198 ? -18.297 -15.492 -11.805 1 83.06 198 LYS A C 1
ATOM 1492 O O . LYS A 1 198 ? -17.172 -15.766 -12.219 1 83.06 198 LYS A O 1
ATOM 1497 N N . LEU A 1 199 ? -18.547 -14.992 -10.656 1 86.88 199 LEU A N 1
ATOM 1498 C CA . LEU A 1 199 ? -17.453 -14.68 -9.742 1 86.88 199 LEU A CA 1
ATOM 1499 C C . LEU A 1 199 ? -17.078 -15.898 -8.914 1 86.88 199 LEU A C 1
ATOM 1501 O O . LEU A 1 199 ? -17.188 -15.883 -7.688 1 86.88 199 LEU A O 1
ATOM 1505 N N . THR A 1 200 ? -16.531 -16.891 -9.664 1 87.38 200 THR A N 1
ATOM 1506 C CA . THR A 1 200 ? -16.094 -18.109 -8.992 1 87.38 200 THR A CA 1
ATOM 1507 C C . THR A 1 200 ? -14.586 -18.094 -8.77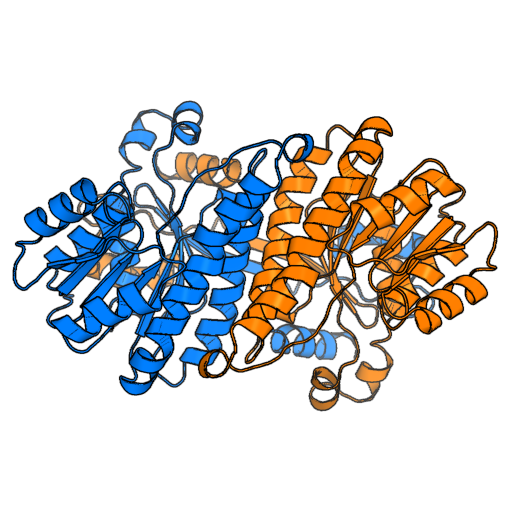3 1 87.38 200 THR A C 1
ATOM 1509 O O . THR A 1 200 ? -13.852 -17.438 -9.516 1 87.38 200 THR A O 1
ATOM 1512 N N . PRO A 1 201 ? -14.094 -18.781 -7.742 1 90.44 201 PRO A N 1
ATOM 1513 C CA . PRO A 1 201 ? -12.648 -18.906 -7.543 1 90.44 201 PRO A CA 1
ATOM 1514 C C . PRO A 1 201 ? -11.922 -19.438 -8.781 1 90.44 201 PRO A C 1
ATOM 1516 O O . PRO A 1 201 ? -10.805 -18.984 -9.078 1 90.44 201 PRO A O 1
ATOM 1519 N N . GLU A 1 202 ? -12.547 -20.297 -9.523 1 88.69 202 GLU A N 1
ATOM 1520 C CA . GLU A 1 202 ? -11.961 -20.906 -10.719 1 88.69 202 GLU A CA 1
ATOM 1521 C C . GLU A 1 202 ? -11.719 -19.875 -11.805 1 88.69 202 GLU A C 1
ATOM 1523 O O . GLU A 1 202 ? -10.773 -19.984 -12.586 1 88.69 202 GLU A O 1
ATOM 1528 N N . SER A 1 203 ? -12.539 -18.828 -11.789 1 88.88 203 SER A N 1
ATOM 1529 C CA . SER A 1 203 ? -12.406 -17.797 -12.805 1 88.88 203 SER A CA 1
ATOM 1530 C C . SER A 1 203 ? -11.148 -16.953 -12.578 1 88.88 203 SER A C 1
ATOM 1532 O O . SER A 1 203 ? -10.703 -16.234 -13.477 1 88.88 203 SER A O 1
ATOM 1534 N N . VAL A 1 204 ? -10.531 -17.047 -11.469 1 94.69 204 VAL A N 1
ATOM 1535 C CA . VAL A 1 204 ? -9.336 -16.281 -11.141 1 94.69 204 VAL A CA 1
ATOM 1536 C C . VAL A 1 204 ? -8.102 -17.156 -11.281 1 94.69 204 VAL A C 1
ATOM 1538 O O . VAL A 1 204 ? -7.012 -16.656 -11.578 1 94.69 204 VAL A O 1
ATOM 1541 N N . ALA A 1 205 ? -8.281 -18.453 -11.117 1 96.5 205 ALA A N 1
ATOM 1542 C CA . ALA A 1 205 ? -7.184 -19.406 -10.953 1 96.5 205 ALA A CA 1
ATOM 1543 C C . ALA A 1 205 ? -6.312 -19.453 -12.203 1 96.5 205 ALA A C 1
ATOM 1545 O O . ALA A 1 205 ? -5.09 -19.547 -12.109 1 96.5 205 ALA A O 1
ATOM 1546 N N . ALA A 1 206 ? -6.902 -19.359 -13.367 1 96.69 206 ALA A N 1
ATOM 1547 C CA . ALA A 1 206 ? -6.16 -19.469 -14.625 1 96.69 206 ALA A CA 1
ATOM 1548 C C . ALA A 1 206 ? -5.152 -18.328 -14.766 1 96.69 206 ALA A C 1
ATOM 1550 O O . ALA A 1 206 ? -4.016 -18.547 -15.195 1 96.69 206 ALA A O 1
ATOM 1551 N N . PHE A 1 207 ? -5.574 -17.141 -14.453 1 97.75 207 PHE A N 1
ATOM 1552 C CA . PHE A 1 207 ? -4.676 -16 -14.594 1 97.75 207 PHE A CA 1
ATOM 1553 C C . PHE A 1 207 ? -3.535 -16.078 -13.594 1 97.75 207 PHE A C 1
ATOM 1555 O O . PHE A 1 207 ? -2.385 -15.781 -13.922 1 97.75 207 PHE A O 1
ATOM 1562 N N . VAL A 1 208 ? -3.848 -16.469 -12.359 1 98.25 208 VAL A N 1
ATOM 1563 C CA . VAL A 1 208 ? -2.811 -16.656 -11.352 1 98.25 208 VAL A CA 1
ATOM 1564 C C . VAL A 1 208 ? -1.791 -17.672 -11.852 1 98.25 208 VAL A C 1
ATOM 1566 O O . VAL A 1 208 ? -0.582 -17.469 -11.734 1 98.25 208 VAL A O 1
ATOM 1569 N N . ALA A 1 209 ? -2.291 -18.734 -12.398 1 98.69 209 ALA A N 1
ATOM 1570 C CA . ALA A 1 209 ? -1.402 -19.766 -12.93 1 98.69 209 ALA A CA 1
ATOM 1571 C C . ALA A 1 209 ? -0.543 -19.219 -14.062 1 98.69 209 ALA A C 1
ATOM 1573 O O . ALA A 1 209 ? 0.644 -19.531 -14.164 1 98.69 209 ALA A O 1
ATOM 1574 N N . TYR A 1 210 ? -1.125 -18.391 -14.914 1 98.62 210 TYR A N 1
ATOM 1575 C CA . TYR A 1 210 ? -0.354 -17.781 -15.992 1 98.62 210 TYR A CA 1
ATOM 1576 C C . TYR A 1 210 ? 0.812 -16.969 -15.453 1 98.62 210 TYR A C 1
ATOM 1578 O O . TYR A 1 210 ? 1.937 -17.078 -15.945 1 98.62 210 TYR A O 1
ATOM 1586 N N . LEU A 1 211 ? 0.544 -16.188 -14.422 1 98.75 211 LEU A N 1
ATOM 1587 C CA . LEU A 1 211 ? 1.591 -15.375 -13.82 1 98.75 211 LEU A CA 1
ATOM 1588 C C . LEU A 1 211 ? 2.703 -16.25 -13.25 1 98.75 211 LEU A C 1
ATOM 1590 O O . LEU A 1 211 ? 3.834 -15.781 -13.07 1 98.75 211 LEU A O 1
ATOM 1594 N N . CYS A 1 212 ? 2.41 -17.5 -12.969 1 98.75 212 CYS A N 1
ATOM 1595 C CA . CYS A 1 212 ? 3.367 -18.406 -12.352 1 98.75 212 CYS A CA 1
ATOM 1596 C C . CYS A 1 212 ? 4.125 -19.203 -13.414 1 98.75 212 CYS A C 1
ATOM 1598 O O . CYS A 1 212 ? 5.066 -19.938 -13.094 1 98.75 212 CYS A O 1
ATOM 1600 N N . HIS A 1 213 ? 3.701 -19.156 -14.648 1 98.69 213 HIS A N 1
ATOM 1601 C CA . HIS A 1 213 ? 4.301 -19.969 -15.695 1 98.69 213 HIS A CA 1
ATOM 1602 C C . HIS A 1 213 ? 5.645 -19.406 -16.141 1 98.69 213 HIS A C 1
ATOM 1604 O O . HIS A 1 213 ? 5.848 -18.188 -16.109 1 98.69 213 HIS A O 1
ATOM 1610 N N . GLU A 1 214 ? 6.543 -20.203 -16.547 1 97.88 214 GLU A N 1
ATOM 1611 C CA . GLU A 1 214 ? 7.906 -19.828 -16.906 1 97.88 214 GLU A CA 1
ATOM 1612 C C . GLU A 1 214 ? 7.926 -18.906 -18.109 1 97.88 214 GLU A C 1
ATOM 1614 O O . GLU A 1 214 ? 8.867 -18.125 -18.297 1 97.88 214 GLU A O 1
ATOM 1619 N N . THR A 1 215 ? 6.832 -18.938 -18.891 1 97.31 215 THR A N 1
ATOM 1620 C CA . THR A 1 215 ? 6.805 -18.109 -20.094 1 97.31 215 THR A CA 1
ATOM 1621 C C . THR A 1 215 ? 6.355 -16.688 -19.75 1 97.31 215 THR A C 1
ATOM 1623 O O . THR A 1 215 ? 6.504 -15.781 -20.578 1 97.31 215 THR A O 1
ATOM 1626 N N . CYS A 1 216 ? 5.75 -16.5 -18.562 1 97.38 216 CYS A N 1
ATOM 1627 C CA . CYS A 1 216 ? 5.34 -15.148 -18.188 1 97.38 216 CYS A CA 1
ATOM 1628 C C . CYS A 1 216 ? 6.551 -14.281 -17.875 1 97.38 216 CYS A C 1
ATOM 1630 O O . CYS A 1 216 ? 7.395 -14.656 -17.047 1 97.38 216 CYS A O 1
ATOM 1632 N N . ASP A 1 217 ? 6.621 -13.125 -18.484 1 96.88 217 ASP A N 1
ATOM 1633 C CA . ASP A 1 217 ? 7.746 -12.219 -18.266 1 96.88 217 ASP A CA 1
ATOM 1634 C C . ASP A 1 217 ? 7.289 -10.938 -17.562 1 96.88 217 ASP A C 1
ATOM 1636 O O . ASP A 1 217 ? 8.008 -9.938 -17.547 1 96.88 217 ASP A O 1
ATOM 1640 N N . ARG A 1 218 ? 6.043 -10.961 -17.078 1 98.25 218 ARG A N 1
ATOM 1641 C CA . ARG A 1 218 ? 5.496 -9.805 -16.375 1 98.25 218 ARG A CA 1
ATOM 1642 C C . ARG A 1 218 ? 5.887 -9.82 -14.906 1 98.25 218 ARG A C 1
ATOM 1644 O O . ARG A 1 218 ? 5.867 -10.867 -14.258 1 98.25 218 ARG A O 1
ATOM 1651 N N . THR A 1 219 ? 6.328 -8.703 -14.391 1 98.62 219 THR A N 1
ATOM 1652 C CA . THR A 1 219 ? 6.672 -8.562 -12.977 1 98.62 219 THR A CA 1
ATOM 1653 C C . THR A 1 219 ? 6.379 -7.141 -12.492 1 98.62 219 THR A C 1
ATOM 1655 O O . THR A 1 219 ? 6.34 -6.203 -13.289 1 98.62 219 THR A O 1
ATOM 1658 N N . GLY A 1 220 ? 6.012 -7.027 -11.18 1 98.12 220 GLY A N 1
ATOM 1659 C CA . GLY A 1 220 ? 5.812 -5.73 -10.562 1 98.12 220 GLY A CA 1
ATOM 1660 C C . GLY A 1 220 ? 4.473 -5.105 -10.898 1 98.12 220 GLY A C 1
ATOM 1661 O O . GLY A 1 220 ? 4.301 -3.891 -10.789 1 98.12 220 GLY A O 1
ATOM 1662 N N . ASN A 1 221 ? 3.537 -5.934 -11.383 1 98.38 221 ASN A N 1
ATOM 1663 C CA . ASN A 1 221 ? 2.254 -5.398 -11.82 1 98.38 221 ASN A CA 1
ATOM 1664 C C . ASN A 1 221 ? 1.135 -5.75 -10.844 1 98.38 221 ASN A C 1
ATOM 1666 O O . ASN A 1 221 ? 1.292 -6.645 -10.008 1 98.38 221 ASN A O 1
ATOM 1670 N N . VAL A 1 222 ? 0.086 -4.996 -10.914 1 98.25 222 VAL A N 1
ATOM 1671 C CA . VAL A 1 222 ? -1.139 -5.227 -10.156 1 98.25 222 VAL A CA 1
ATOM 1672 C C . VAL A 1 222 ? -2.297 -5.496 -11.109 1 98.25 222 VAL A C 1
ATOM 1674 O O . VAL A 1 222 ? -2.58 -4.684 -12 1 98.25 222 VAL A O 1
ATOM 1677 N N . TYR A 1 223 ? -2.996 -6.641 -10.914 1 98.44 223 TYR A N 1
ATOM 1678 C CA . TYR A 1 223 ? -4.098 -7.02 -11.789 1 98.44 223 TYR A CA 1
ATOM 1679 C C . TYR A 1 223 ? -5.391 -7.191 -11 1 98.44 223 TYR A C 1
ATOM 1681 O O . TYR A 1 223 ? -5.383 -7.762 -9.906 1 98.44 223 TYR A O 1
ATOM 1689 N N . GLU A 1 224 ? -6.418 -6.684 -11.469 1 96.69 224 GLU A N 1
ATOM 1690 C CA . GLU A 1 224 ? -7.758 -7.051 -11.016 1 96.69 224 GLU A CA 1
ATOM 1691 C C . GLU A 1 224 ? -8.328 -8.188 -11.852 1 96.69 224 GLU A C 1
ATOM 1693 O O . GLU A 1 224 ? -8.219 -8.18 -13.086 1 96.69 224 GLU A O 1
ATOM 1698 N N . VAL A 1 225 ? -8.836 -9.133 -11.172 1 95.56 225 VAL A N 1
ATOM 1699 C CA . VAL A 1 225 ? -9.258 -10.352 -11.852 1 95.56 225 VAL A CA 1
ATOM 1700 C C . VAL A 1 225 ? -10.578 -10.852 -11.266 1 95.56 225 VAL A C 1
ATOM 1702 O O . VAL A 1 225 ? -10.703 -11.008 -10.047 1 95.56 225 VAL A O 1
ATOM 1705 N N . GLY A 1 226 ? -11.539 -11.133 -12.125 1 91.19 226 GLY A N 1
ATOM 1706 C CA . GLY A 1 226 ? -12.789 -11.711 -11.664 1 91.19 226 GLY A CA 1
ATOM 1707 C C . GLY A 1 226 ? -13.828 -11.852 -12.766 1 91.19 226 GLY A C 1
ATOM 1708 O O . GLY A 1 226 ? -13.906 -11.008 -13.656 1 91.19 226 GLY A O 1
ATOM 1709 N N . GLY A 1 227 ? -14.672 -12.906 -12.719 1 88.19 227 GLY A N 1
ATOM 1710 C CA . GLY A 1 227 ? -15.75 -13.117 -13.672 1 88.19 227 GLY A CA 1
ATOM 1711 C C . GLY A 1 227 ? -15.258 -13.227 -15.109 1 88.19 227 GLY A C 1
ATOM 1712 O O . GLY A 1 227 ? -15.953 -12.82 -16.031 1 88.19 227 GLY A O 1
ATOM 1713 N N . GLY A 1 228 ? -13.992 -13.656 -15.234 1 92 228 GLY A N 1
ATOM 1714 C CA . GLY A 1 228 ? -13.406 -13.773 -16.562 1 92 228 GLY A CA 1
ATOM 1715 C C . GLY A 1 228 ? -12.727 -12.508 -17.031 1 92 228 GLY A C 1
ATOM 1716 O O . GLY A 1 228 ? -12.031 -12.5 -18.047 1 92 228 GLY A O 1
ATOM 1717 N N . TRP A 1 229 ? -12.891 -11.484 -16.266 1 94.75 229 TRP A N 1
ATOM 1718 C CA . TRP A 1 229 ? -12.281 -10.195 -16.578 1 94.75 229 TRP A CA 1
ATOM 1719 C C . TRP A 1 229 ? -10.914 -10.062 -15.922 1 94.75 229 TRP A C 1
ATOM 1721 O O . TRP A 1 229 ? -10.734 -10.445 -14.758 1 94.75 229 TRP A O 1
ATOM 1731 N N . VAL A 1 230 ? -9.914 -9.57 -16.719 1 97 230 VAL A N 1
ATOM 1732 C CA . VAL A 1 230 ? -8.586 -9.258 -16.203 1 97 230 VAL A CA 1
ATOM 1733 C C . VAL A 1 230 ? -8.164 -7.871 -16.672 1 97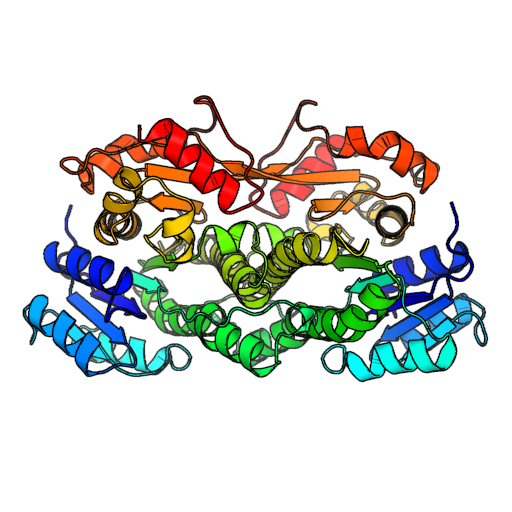 230 VAL A C 1
ATOM 1735 O O . VAL A 1 230 ? -8.25 -7.566 -17.875 1 97 230 VAL A O 1
ATOM 1738 N N . ALA A 1 231 ? -7.738 -7.051 -15.781 1 97.81 231 ALA A N 1
ATOM 1739 C CA . ALA A 1 231 ? -7.246 -5.715 -16.094 1 97.81 231 ALA A CA 1
ATOM 1740 C C . ALA A 1 231 ? -6.016 -5.375 -15.258 1 97.81 231 ALA A C 1
ATOM 1742 O O . ALA A 1 231 ? -5.816 -5.941 -14.18 1 97.81 231 ALA A O 1
ATOM 1743 N N . GLN A 1 232 ? -5.191 -4.539 -15.773 1 98.38 232 GLN A N 1
ATOM 1744 C CA . GLN A 1 232 ? -4.039 -4.051 -15.016 1 98.38 232 GLN A CA 1
ATOM 1745 C C . GLN A 1 232 ? -4.328 -2.688 -14.398 1 98.38 232 GLN A C 1
ATOM 1747 O O . GLN A 1 232 ? -5.016 -1.856 -15 1 98.38 232 GLN A O 1
ATOM 1752 N N . THR A 1 233 ? -3.846 -2.473 -13.227 1 97.56 233 THR A N 1
ATOM 1753 C CA . THR A 1 233 ? -3.855 -1.153 -12.602 1 97.56 233 THR A CA 1
ATOM 1754 C C . THR A 1 233 ? -2.436 -0.618 -12.438 1 97.56 233 THR A C 1
ATOM 1756 O O . THR A 1 233 ? -1.506 -1.382 -12.172 1 97.56 233 THR A O 1
ATOM 1759 N N . ARG A 1 234 ? -2.275 0.702 -12.633 1 97.31 234 ARG A N 1
ATOM 1760 C CA . ARG A 1 234 ? -0.973 1.338 -12.477 1 97.31 234 ARG A CA 1
ATOM 1761 C C . ARG A 1 234 ? -1.117 2.742 -11.898 1 97.31 234 ARG A C 1
ATOM 1763 O O . ARG A 1 234 ? -2.217 3.295 -11.859 1 97.31 234 ARG A O 1
ATOM 1770 N N . TRP A 1 235 ? -0.004 3.303 -11.414 1 97.06 235 TRP A N 1
ATOM 1771 C CA . TRP A 1 235 ? 0.019 4.691 -10.969 1 97.06 235 TRP A CA 1
ATOM 1772 C C . TRP A 1 235 ? 0.054 5.645 -12.156 1 97.06 235 TRP A C 1
ATOM 1774 O O . TRP A 1 235 ? 0.772 5.406 -13.133 1 97.06 235 TRP A O 1
ATOM 1784 N N . GLN A 1 236 ? -0.74 6.598 -12.078 1 97.69 236 GLN A N 1
ATOM 1785 C CA . GLN A 1 236 ? -0.664 7.762 -12.961 1 97.69 236 GLN A CA 1
ATOM 1786 C C . GLN A 1 236 ? -0.364 9.031 -12.172 1 97.69 236 GLN A C 1
ATOM 1788 O O . GLN A 1 236 ? -0.935 9.25 -11.102 1 97.69 236 GLN A O 1
ATOM 1793 N N . ARG A 1 237 ? 0.539 9.852 -12.664 1 97.5 237 ARG A N 1
ATOM 1794 C CA . ARG A 1 237 ? 0.908 11.094 -11.992 1 97.5 237 ARG A CA 1
ATOM 1795 C C . ARG A 1 237 ? 0.592 12.305 -12.875 1 97.5 237 ARG A C 1
ATOM 1797 O O . ARG A 1 237 ? 0.937 12.328 -14.055 1 97.5 237 ARG A O 1
ATOM 1804 N N . SER A 1 238 ? -0.029 13.297 -12.32 1 98.25 238 SER A N 1
ATOM 1805 C CA . SER A 1 238 ? -0.299 14.539 -13.039 1 98.25 238 SER A CA 1
ATOM 1806 C C . SER A 1 238 ? 0.992 15.289 -13.352 1 98.25 238 SER A C 1
ATOM 1808 O O . SER A 1 238 ? 2.045 14.984 -12.781 1 98.25 238 SER A O 1
ATOM 1810 N N . ARG A 1 239 ? 0.878 16.188 -14.289 1 96.81 239 ARG A N 1
ATOM 1811 C CA . ARG A 1 239 ? 2.014 17.078 -14.547 1 96.81 239 ARG A CA 1
ATOM 1812 C C . ARG A 1 239 ? 2.404 17.844 -13.297 1 96.81 239 ARG A C 1
ATOM 1814 O O . ARG A 1 239 ? 3.592 18.047 -13.031 1 96.81 239 ARG A O 1
ATOM 1821 N N . GLY A 1 240 ? 1.411 18.312 -12.555 1 97.69 240 GLY A N 1
ATOM 1822 C CA . GLY A 1 240 ? 1.629 19.109 -11.352 1 97.69 240 GLY A CA 1
ATOM 1823 C C . GLY A 1 240 ? 1.946 20.562 -11.641 1 97.69 240 GLY A C 1
ATOM 1824 O O . GLY A 1 240 ? 1.751 21.031 -12.766 1 97.69 240 GLY A O 1
ATOM 1825 N N . VAL A 1 241 ? 2.271 21.25 -10.617 1 97.44 241 VAL A N 1
ATOM 1826 C CA . VAL A 1 241 ? 2.588 22.688 -10.672 1 97.44 241 VAL A CA 1
ATOM 1827 C C . VAL A 1 241 ? 3.916 22.938 -9.969 1 97.44 241 VAL A C 1
ATOM 1829 O O . VAL A 1 241 ? 4.211 22.328 -8.938 1 97.44 241 VAL A O 1
ATOM 1832 N N . VAL A 1 242 ? 4.73 23.781 -10.516 1 95.56 242 VAL A N 1
ATOM 1833 C CA . VAL A 1 242 ? 5.965 24.234 -9.875 1 95.56 242 VAL A CA 1
ATOM 1834 C C . VAL A 1 242 ? 5.758 25.625 -9.289 1 95.56 242 VAL A C 1
ATOM 1836 O O . VAL A 1 242 ? 5.418 26.562 -10.008 1 95.56 242 VAL A O 1
ATOM 1839 N N . PHE A 1 243 ? 5.984 25.703 -8.039 1 95.12 243 PHE A N 1
ATOM 1840 C CA . PHE A 1 243 ? 5.891 27 -7.359 1 95.12 243 PHE A CA 1
ATOM 1841 C C . PHE A 1 243 ? 7.277 27.578 -7.129 1 95.12 243 PHE A C 1
ATOM 1843 O O . PHE A 1 243 ? 8.141 26.938 -6.531 1 95.12 243 PHE A O 1
ATOM 1850 N N . PRO A 1 244 ? 7.441 28.875 -7.613 1 91.81 244 PRO A N 1
ATOM 1851 C CA . PRO A 1 244 ? 8.664 29.547 -7.16 1 91.81 244 PRO A CA 1
ATOM 1852 C C . PRO A 1 244 ? 8.727 29.688 -5.641 1 91.81 244 PRO A C 1
ATOM 1854 O O . PRO A 1 244 ? 7.688 29.75 -4.977 1 91.81 244 PRO A O 1
ATOM 1857 N N . LYS A 1 245 ? 9.922 29.797 -5.16 1 88.19 245 LYS A N 1
ATOM 1858 C CA . LYS A 1 245 ? 10.148 29.844 -3.719 1 88.19 245 LYS A CA 1
ATOM 1859 C C . LYS A 1 245 ? 9.312 30.938 -3.068 1 88.19 245 LYS A C 1
ATOM 1861 O O . LYS A 1 245 ? 8.703 30.719 -2.016 1 88.19 245 LYS A O 1
ATOM 1866 N N . ASP A 1 246 ? 9.188 32.094 -3.639 1 89.94 246 ASP A N 1
ATOM 1867 C CA . ASP A 1 246 ? 8.516 33.25 -3.064 1 89.94 246 ASP A CA 1
ATOM 1868 C C . ASP A 1 246 ? 7 33.125 -3.211 1 89.94 246 ASP A C 1
ATOM 1870 O O . ASP A 1 246 ? 6.25 33.906 -2.598 1 89.94 246 ASP A O 1
ATOM 1874 N N . GLU A 1 247 ? 6.59 32.062 -3.924 1 93.25 247 GLU A N 1
ATOM 1875 C CA . GLU A 1 247 ? 5.156 31.891 -4.145 1 93.25 247 GLU A CA 1
ATOM 1876 C C . GLU A 1 247 ? 4.652 30.625 -3.477 1 93.25 247 GLU A C 1
ATOM 1878 O O . GLU A 1 247 ? 3.492 30.25 -3.643 1 93.25 247 GLU A O 1
ATOM 1883 N N . LEU A 1 248 ? 5.504 29.984 -2.789 1 93.5 248 LEU A N 1
ATOM 1884 C CA . LEU A 1 248 ? 5.125 28.766 -2.082 1 93.5 248 LEU A CA 1
ATOM 1885 C C . LEU A 1 248 ? 4.383 29.094 -0.791 1 93.5 248 LEU A C 1
ATOM 1887 O O . LEU A 1 248 ? 4.91 28.891 0.304 1 93.5 248 LEU A O 1
ATOM 1891 N N . THR A 1 249 ? 3.174 29.625 -0.953 1 95.12 249 THR A N 1
ATOM 1892 C CA . THR A 1 249 ? 2.303 30 0.156 1 95.12 249 THR A CA 1
ATOM 1893 C C . THR A 1 249 ? 1.001 29.203 0.113 1 95.12 249 THR A C 1
ATOM 1895 O O . THR A 1 249 ? 0.644 28.641 -0.924 1 95.12 249 THR A O 1
ATOM 1898 N N . LEU A 1 250 ? 0.29 29.188 1.231 1 96.94 250 LEU A N 1
ATOM 1899 C CA . LEU A 1 250 ? -0.972 28.453 1.309 1 96.94 250 LEU A CA 1
ATOM 1900 C C . LEU A 1 250 ? -1.978 29 0.301 1 96.94 250 LEU A C 1
ATOM 1902 O O . LEU A 1 250 ? -2.666 28.234 -0.375 1 96.94 250 LEU A O 1
ATOM 1906 N N . GLU A 1 251 ? -2.029 30.344 0.22 1 97.25 251 GLU A N 1
ATOM 1907 C CA . GLU A 1 251 ? -2.99 30.984 -0.667 1 97.25 251 GLU A CA 1
ATOM 1908 C C . GLU A 1 251 ? -2.725 30.625 -2.125 1 97.25 251 GLU A C 1
ATOM 1910 O O . GLU A 1 251 ? -3.656 30.328 -2.877 1 97.25 251 GLU A O 1
ATOM 1915 N N . LYS A 1 252 ? -1.474 30.656 -2.488 1 97.38 252 LYS A N 1
ATOM 1916 C CA . LYS A 1 252 ? -1.112 30.328 -3.865 1 97.38 252 LYS A CA 1
ATOM 1917 C C . LYS A 1 252 ? -1.373 28.859 -4.164 1 97.38 252 LYS A C 1
ATOM 1919 O O . LYS A 1 252 ? -1.862 28.516 -5.242 1 97.38 252 LYS A O 1
ATOM 1924 N N . ILE A 1 253 ? -1.017 27.969 -3.287 1 97.69 253 ILE A N 1
ATOM 1925 C CA . ILE A 1 253 ? -1.265 26.531 -3.443 1 97.69 253 ILE A CA 1
ATOM 1926 C C . ILE A 1 253 ? -2.764 26.281 -3.594 1 97.69 253 ILE A C 1
ATOM 1928 O O . ILE A 1 253 ? -3.191 25.562 -4.5 1 97.69 253 ILE A O 1
ATOM 1932 N N . ALA A 1 254 ? -3.557 26.922 -2.709 1 98 254 ALA A N 1
ATOM 1933 C CA . ALA A 1 254 ? -5.008 26.781 -2.752 1 98 254 ALA A CA 1
ATOM 1934 C C . ALA A 1 254 ? -5.562 27.203 -4.109 1 98 254 ALA A C 1
ATOM 1936 O O . ALA A 1 254 ? -6.449 26.547 -4.66 1 98 254 ALA A O 1
ATOM 1937 N N . SER A 1 255 ? -5.035 28.297 -4.633 1 98 255 SER A N 1
ATOM 1938 C CA . SER A 1 255 ? -5.531 28.828 -5.895 1 98 255 SER A CA 1
ATOM 1939 C C . SER A 1 255 ? -5.176 27.922 -7.066 1 98 255 SER A C 1
ATOM 1941 O O . SER A 1 255 ? -5.762 28.031 -8.148 1 98 255 SER A O 1
ATOM 1943 N N . GLN A 1 256 ? -4.184 26.953 -6.844 1 97.94 256 GLN A N 1
ATOM 1944 C CA . GLN A 1 256 ? -3.697 26.125 -7.938 1 97.94 256 GLN A CA 1
ATOM 1945 C C . GLN A 1 256 ? -3.996 24.641 -7.688 1 97.94 256 GLN A C 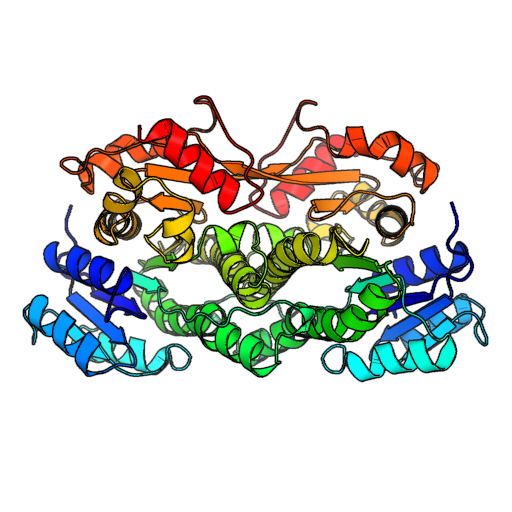1
ATOM 1947 O O . GLN A 1 256 ? -3.486 23.781 -8.391 1 97.94 256 GLN A O 1
ATOM 1952 N N . ILE A 1 257 ? -4.812 24.359 -6.707 1 98.44 257 ILE A N 1
ATOM 1953 C CA . ILE A 1 257 ? -5.004 22.984 -6.281 1 98.44 257 ILE A CA 1
ATOM 1954 C C . ILE A 1 257 ? -5.641 22.172 -7.414 1 98.44 257 ILE A C 1
ATOM 1956 O O . ILE A 1 257 ? -5.281 21.016 -7.637 1 98.44 257 ILE A O 1
ATOM 1960 N N . ASP A 1 258 ? -6.582 22.797 -8.133 1 98.44 258 ASP A N 1
ATOM 1961 C CA . ASP A 1 258 ? -7.215 22.109 -9.25 1 98.44 258 ASP A CA 1
ATOM 1962 C C . ASP A 1 258 ? -6.203 21.797 -10.352 1 98.44 258 ASP A C 1
ATOM 1964 O O . ASP A 1 258 ? -6.277 20.75 -10.992 1 98.44 258 ASP A O 1
ATOM 1968 N N . GLU A 1 259 ? -5.281 22.703 -10.57 1 98.25 259 GLU A N 1
ATOM 1969 C CA . GLU A 1 259 ? -4.246 22.469 -11.578 1 98.25 259 GLU A CA 1
ATOM 1970 C C . GLU A 1 259 ? -3.271 21.391 -11.133 1 98.25 259 GLU A C 1
ATOM 1972 O O . GLU A 1 259 ? -2.797 20.594 -11.953 1 98.25 259 GLU A O 1
ATOM 1977 N N . ILE A 1 260 ? -2.922 21.359 -9.867 1 98.38 260 ILE A N 1
ATOM 1978 C CA . ILE A 1 260 ? -2.076 20.312 -9.297 1 98.38 260 ILE A CA 1
ATOM 1979 C C . ILE A 1 260 ? -2.691 18.938 -9.578 1 98.38 260 ILE A C 1
ATOM 1981 O O . ILE A 1 260 ? -1.979 18 -9.922 1 98.38 260 ILE A O 1
ATOM 1985 N N . GLU A 1 261 ? -4.008 18.844 -9.508 1 98.25 261 GLU A N 1
ATOM 1986 C CA . GLU A 1 261 ? -4.73 17.578 -9.633 1 98.25 261 GLU A CA 1
ATOM 1987 C C . GLU A 1 261 ? -5.23 17.359 -11.055 1 98.25 261 GLU A C 1
ATOM 1989 O O . GLU A 1 261 ? -6.062 16.484 -11.297 1 98.25 261 GLU A O 1
ATOM 1994 N N . ASN A 1 262 ? -4.762 18.203 -12.039 1 98.25 262 ASN A N 1
ATOM 1995 C CA . ASN A 1 262 ? -5.238 18.141 -13.414 1 98.25 262 ASN A CA 1
ATOM 1996 C C . ASN A 1 262 ? -4.504 17.062 -14.211 1 98.25 262 ASN A C 1
ATOM 1998 O O . ASN A 1 262 ? -3.344 17.25 -14.594 1 98.25 262 ASN A O 1
ATOM 2002 N N . PHE A 1 263 ? -5.176 15.992 -14.562 1 97.62 263 PHE A N 1
ATOM 2003 C CA . PHE A 1 263 ? -4.566 14.891 -15.305 1 97.62 263 PHE A CA 1
ATOM 2004 C C . PHE A 1 263 ? -4.762 15.07 -16.797 1 97.62 263 PHE A C 1
ATOM 2006 O O . PHE A 1 263 ? -4.238 14.289 -17.594 1 97.62 263 PHE A O 1
ATOM 2013 N N . ASP A 1 264 ? -5.484 16.109 -17.188 1 95.75 264 ASP A N 1
ATOM 2014 C CA . ASP A 1 264 ? -5.672 16.406 -18.609 1 95.75 264 ASP A CA 1
ATOM 2015 C C . ASP A 1 264 ? -4.516 17.234 -19.156 1 95.75 264 ASP A C 1
ATOM 2017 O O . ASP A 1 264 ? -4.312 17.312 -20.359 1 95.75 264 ASP A O 1
ATOM 2021 N N . ALA A 1 265 ? -3.869 17.969 -18.219 1 93.31 265 ALA A N 1
ATOM 2022 C CA . ALA A 1 265 ? -2.674 18.703 -18.609 1 93.31 265 ALA A CA 1
ATOM 2023 C C . ALA A 1 265 ? -1.516 17.75 -18.906 1 93.31 265 ALA A C 1
ATOM 2025 O O . ALA A 1 265 ? -1.154 16.922 -18.062 1 93.31 265 ALA A O 1
ATOM 2026 N N . GLU A 1 266 ? -0.933 17.953 -20.094 1 91.38 266 GLU A N 1
ATOM 2027 C CA . GLU A 1 266 ? 0.137 17.047 -20.484 1 91.38 266 GLU A CA 1
ATOM 2028 C C . GLU A 1 266 ? 1.508 17.609 -20.141 1 91.38 266 GLU A C 1
ATOM 2030 O O . GLU A 1 266 ? 1.672 18.828 -20.062 1 91.38 266 GLU A O 1
ATOM 2035 N N . PRO A 1 267 ? 2.457 16.781 -19.859 1 92.38 267 PRO A N 1
ATOM 2036 C CA . PRO A 1 267 ? 2.314 15.328 -19.906 1 92.38 267 PRO A CA 1
ATOM 2037 C C . PRO A 1 267 ? 1.937 14.727 -18.562 1 92.38 267 PRO A C 1
ATOM 2039 O O . PRO A 1 267 ? 2.451 15.148 -17.516 1 92.38 267 PRO A O 1
ATOM 2042 N N . THR A 1 268 ? 1.104 13.703 -18.516 1 95.12 268 THR A N 1
ATOM 2043 C CA . THR A 1 268 ? 1.011 12.797 -17.375 1 95.12 268 THR A CA 1
ATOM 2044 C C . THR A 1 268 ? 2.133 11.766 -17.406 1 95.12 268 THR A C 1
ATOM 2046 O O . THR A 1 268 ? 2.773 11.57 -18.438 1 95.12 268 THR A O 1
ATOM 2049 N N . ARG A 1 269 ? 2.387 11.211 -16.266 1 96.25 269 ARG A N 1
ATOM 2050 C CA . ARG A 1 269 ? 3.449 10.219 -16.156 1 96.25 269 ARG A CA 1
ATOM 2051 C C . ARG A 1 269 ? 2.947 8.953 -15.469 1 96.25 269 ARG A C 1
ATOM 2053 O O . ARG A 1 269 ? 1.892 8.961 -14.836 1 96.25 269 ARG A O 1
ATOM 2060 N N . TYR A 1 270 ? 3.734 7.898 -15.664 1 96.5 270 TYR A N 1
ATOM 2061 C CA . TYR A 1 270 ? 3.42 6.598 -15.086 1 96.5 270 TYR A CA 1
ATOM 2062 C C . TYR A 1 270 ? 4.633 6.012 -14.367 1 96.5 270 TYR A C 1
ATOM 2064 O O . TYR A 1 270 ? 5.227 5.039 -14.836 1 96.5 270 TYR A O 1
ATOM 2072 N N . PRO A 1 271 ? 4.91 6.613 -13.227 1 95.81 271 PRO A N 1
ATOM 2073 C CA . PRO A 1 271 ? 6.148 6.234 -12.531 1 95.81 271 PRO A CA 1
ATOM 2074 C C . PRO A 1 271 ? 6.109 4.805 -12 1 95.81 271 PRO A C 1
ATOM 2076 O O . PRO A 1 271 ? 5.059 4.336 -11.555 1 95.81 271 PRO A O 1
ATOM 2079 N N . ARG A 1 272 ? 7.32 4.152 -11.984 1 94.31 272 ARG A N 1
ATOM 2080 C CA . ARG A 1 272 ? 7.5 2.807 -11.453 1 94.31 272 ARG A CA 1
ATOM 2081 C C . ARG A 1 272 ? 8.664 2.76 -10.469 1 94.31 272 ARG A C 1
ATOM 2083 O O . ARG A 1 272 ? 9.008 1.692 -9.953 1 94.31 272 ARG A O 1
ATOM 2090 N N . SER A 1 273 ? 9.281 3.943 -10.305 1 90.56 273 SER A N 1
ATOM 2091 C CA . SER A 1 273 ? 10.43 4.016 -9.414 1 90.56 273 SER A CA 1
ATOM 2092 C C . SER A 1 273 ? 10.688 5.449 -8.953 1 90.56 273 SER A C 1
ATOM 2094 O O . SER A 1 273 ? 10.125 6.395 -9.508 1 90.56 273 SER A O 1
ATOM 2096 N N . LEU A 1 274 ? 11.508 5.52 -7.938 1 86.75 274 LEU A N 1
ATOM 2097 C CA . LEU A 1 274 ? 11.977 6.828 -7.488 1 86.75 274 LEU A CA 1
ATOM 2098 C C . LEU A 1 274 ? 12.742 7.543 -8.594 1 86.75 274 LEU A C 1
ATOM 2100 O O . LEU A 1 274 ? 12.633 8.758 -8.75 1 86.75 274 LEU A O 1
ATOM 2104 N N . GLN A 1 275 ? 13.477 6.82 -9.367 1 86.75 275 GLN A N 1
ATOM 2105 C CA . GLN A 1 275 ? 14.25 7.379 -10.469 1 86.75 275 GLN A CA 1
ATOM 2106 C C . GLN A 1 275 ? 13.344 8.07 -11.484 1 86.75 275 GLN A C 1
ATOM 2108 O O . GLN A 1 275 ? 13.727 9.078 -12.078 1 86.75 275 GLN A O 1
ATOM 2113 N N . ASP A 1 276 ? 12.18 7.48 -11.703 1 90.5 276 ASP A N 1
ATOM 2114 C CA . ASP A 1 276 ? 11.227 8.117 -12.609 1 90.5 276 ASP A CA 1
ATOM 2115 C C . ASP A 1 276 ? 10.828 9.5 -12.109 1 90.5 276 ASP A C 1
ATOM 2117 O O . ASP A 1 276 ? 10.711 10.438 -12.898 1 90.5 276 ASP A O 1
ATOM 2121 N N . THR A 1 277 ? 10.648 9.625 -10.805 1 89.12 277 THR A N 1
ATOM 2122 C CA . THR A 1 277 ? 10.258 10.898 -10.203 1 89.12 277 THR A CA 1
ATOM 2123 C C . THR A 1 277 ? 11.398 11.906 -10.297 1 89.12 277 THR A C 1
ATOM 2125 O O . THR A 1 277 ? 11.188 13.062 -10.68 1 89.12 277 THR A O 1
ATOM 2128 N N . ILE A 1 278 ? 12.531 11.461 -9.969 1 86.56 278 ILE A N 1
ATOM 2129 C CA . ILE A 1 278 ? 13.703 12.328 -10 1 86.56 278 ILE A CA 1
ATOM 2130 C C . ILE A 1 278 ? 13.938 12.836 -11.422 1 86.56 278 ILE A C 1
ATOM 2132 O O . ILE A 1 278 ? 14.172 14.023 -11.633 1 86.56 278 ILE A O 1
ATOM 2136 N N . ALA A 1 279 ? 13.922 11.891 -12.367 1 87.75 279 ALA A N 1
ATOM 2137 C CA . ALA A 1 279 ? 14.125 12.258 -13.773 1 87.75 279 ALA A CA 1
ATOM 2138 C C . ALA A 1 279 ? 13.094 13.289 -14.227 1 87.75 279 ALA A C 1
ATOM 2140 O O . ALA A 1 279 ? 13.438 14.242 -14.93 1 87.75 279 ALA A O 1
ATOM 2141 N N . TYR A 1 280 ? 11.891 13.109 -13.828 1 90 280 TYR A N 1
ATOM 2142 C CA . TYR A 1 280 ? 10.852 14.047 -14.219 1 90 280 TYR A CA 1
ATOM 2143 C C . TYR A 1 280 ? 11.078 15.414 -13.578 1 90 280 TYR A C 1
ATOM 2145 O O . TYR A 1 280 ? 10.992 16.438 -14.258 1 90 280 TYR A O 1
ATOM 2153 N N . LEU A 1 281 ? 11.359 15.414 -12.336 1 88.12 281 LEU A N 1
ATOM 2154 C CA . LEU A 1 281 ? 11.602 16.656 -11.617 1 88.12 281 LEU A CA 1
ATOM 2155 C C . LEU A 1 281 ? 12.742 17.453 -12.258 1 88.12 281 LEU A C 1
ATOM 2157 O O . LEU A 1 281 ? 12.656 18.672 -12.406 1 88.12 281 LEU A O 1
ATOM 2161 N N . GLN A 1 282 ? 13.734 16.703 -12.602 1 87.5 282 GLN A N 1
ATOM 2162 C CA . GLN A 1 282 ? 14.875 17.328 -13.258 1 87.5 282 GLN A CA 1
ATOM 2163 C C . GLN A 1 282 ? 14.461 17.969 -14.578 1 87.5 282 GLN A C 1
ATOM 2165 O O . GLN A 1 282 ? 14.992 19.016 -14.961 1 87.5 282 GLN A O 1
ATOM 2170 N N . SER A 1 283 ? 13.57 17.391 -15.227 1 87.88 283 SER A N 1
ATOM 2171 C CA . SER A 1 283 ? 13.156 17.875 -16.547 1 87.88 283 SER A CA 1
ATOM 2172 C C . SER A 1 283 ? 12.312 19.141 -16.422 1 87.88 283 SER A C 1
ATOM 2174 O O . SER A 1 283 ? 12.258 19.938 -17.359 1 87.88 283 SER A O 1
ATOM 2176 N N . ILE A 1 284 ? 11.695 19.359 -15.242 1 86.81 284 ILE A N 1
ATOM 2177 C CA . ILE A 1 284 ? 10.758 20.469 -15.172 1 86.81 284 ILE A CA 1
ATOM 2178 C C . ILE A 1 284 ? 11.344 21.578 -14.297 1 86.81 284 ILE A C 1
ATOM 2180 O O . ILE A 1 284 ? 10.852 22.719 -14.305 1 86.81 284 ILE A O 1
ATOM 2184 N N . LEU A 1 285 ? 12.266 21.266 -13.445 1 79.56 285 LEU A N 1
ATOM 2185 C CA . LEU A 1 285 ? 12.852 22.281 -12.578 1 79.56 285 LEU A CA 1
ATOM 2186 C C . LEU A 1 285 ? 14.102 22.875 -13.211 1 79.56 285 LEU A C 1
ATOM 2188 O O . LEU A 1 285 ? 14.742 23.75 -12.617 1 79.56 285 LEU A O 1
ATOM 2192 N N . LYS A 1 286 ? 14.578 22.625 -14.406 1 68.44 286 LYS A N 1
ATOM 2193 C CA . LYS A 1 286 ? 15.664 23.297 -15.102 1 68.44 286 LYS A CA 1
ATOM 2194 C C . LYS A 1 286 ? 15.312 24.766 -15.383 1 68.44 286 LYS A C 1
ATOM 2196 O O . LYS A 1 286 ? 14.141 25.094 -15.586 1 68.44 286 LYS A O 1
ATOM 2201 N N . MET B 1 1 ? -4.332 32.75 5.262 1 95 1 MET B N 1
ATOM 2202 C CA . MET B 1 1 ? -4.691 31.469 5.832 1 95 1 MET B CA 1
ATOM 2203 C C . MET B 1 1 ? -3.852 31.156 7.066 1 95 1 MET B C 1
ATOM 2205 O O . MET B 1 1 ? -2.621 31.188 7.008 1 95 1 MET B O 1
ATOM 2209 N N . ARG B 1 2 ? -4.551 30.984 8.148 1 97.69 2 ARG B N 1
ATOM 2210 C CA . ARG B 1 2 ? -3.891 30.828 9.438 1 97.69 2 ARG B CA 1
ATOM 2211 C C . ARG B 1 2 ? -4.445 29.625 10.195 1 97.69 2 ARG B C 1
ATOM 2213 O O . ARG B 1 2 ? -5.387 28.969 9.727 1 97.69 2 ARG B O 1
ATOM 2220 N N . PHE B 1 3 ? -3.801 29.281 11.336 1 98.19 3 PHE B N 1
ATOM 2221 C CA . PHE B 1 3 ? -4.18 28.125 12.125 1 98.19 3 PHE B CA 1
ATOM 2222 C C . PHE B 1 3 ? -4.418 28.5 13.578 1 98.19 3 PHE B C 1
ATOM 2224 O O . PHE B 1 3 ? -4.203 27.688 14.484 1 98.19 3 PHE B O 1
ATOM 2231 N N . ASP B 1 4 ? -4.906 29.75 13.797 1 96.56 4 ASP B N 1
ATOM 2232 C CA . ASP B 1 4 ? -5.109 30.219 15.164 1 96.56 4 ASP B CA 1
ATOM 2233 C C . ASP B 1 4 ? -6.055 29.281 15.922 1 96.56 4 ASP B C 1
ATOM 2235 O O . ASP B 1 4 ? -7.113 28.906 15.414 1 96.56 4 ASP B O 1
ATOM 2239 N N . GLN B 1 5 ? -5.648 28.875 17.125 1 94.12 5 GLN B N 1
ATOM 2240 C CA . GLN B 1 5 ? -6.391 28.078 18.094 1 94.12 5 GLN B CA 1
ATOM 2241 C C . GLN B 1 5 ? -6.441 26.609 17.672 1 94.12 5 GLN B C 1
ATOM 2243 O O . GLN B 1 5 ? -7.07 25.781 18.344 1 94.12 5 GLN B O 1
ATOM 2248 N N . ARG B 1 6 ? -5.863 26.328 16.516 1 98.12 6 ARG B N 1
ATOM 2249 C CA . ARG B 1 6 ? -5.766 24.922 16.125 1 98.12 6 ARG B CA 1
ATOM 2250 C C . ARG B 1 6 ? -4.598 24.25 16.844 1 98.12 6 ARG B C 1
ATOM 2252 O O . ARG B 1 6 ? -3.59 24.875 17.141 1 98.12 6 ARG B O 1
ATOM 2259 N N . VAL B 1 7 ? -4.77 23 17.109 1 98.81 7 VAL B N 1
ATOM 2260 C CA . VAL B 1 7 ? -3.721 22.203 17.75 1 98.81 7 VAL B CA 1
ATOM 2261 C C . VAL B 1 7 ? -3.213 21.141 16.781 1 98.81 7 VAL B C 1
ATOM 2263 O O . VAL B 1 7 ? -3.992 20.344 16.266 1 98.81 7 VAL B O 1
ATOM 2266 N N . ALA B 1 8 ? -1.94 21.188 16.531 1 98.94 8 ALA B N 1
ATOM 2267 C CA . ALA B 1 8 ? -1.287 20.25 15.625 1 98.94 8 ALA B CA 1
ATOM 2268 C C . ALA B 1 8 ? -0.304 19.359 16.375 1 98.94 8 ALA B C 1
ATOM 2270 O O . ALA B 1 8 ? 0.423 19.828 17.25 1 98.94 8 ALA B O 1
ATOM 2271 N N . ILE B 1 9 ? -0.36 18.078 16.078 1 98.94 9 ILE B N 1
ATOM 2272 C CA . ILE B 1 9 ? 0.688 17.156 16.484 1 98.94 9 ILE B CA 1
ATOM 2273 C C . ILE B 1 9 ? 1.532 16.781 15.258 1 98.94 9 ILE B C 1
ATOM 2275 O O . ILE B 1 9 ? 0.998 16.375 14.227 1 98.94 9 ILE B O 1
ATOM 2279 N N . VAL B 1 10 ? 2.785 16.953 15.328 1 98.94 10 VAL B N 1
ATOM 2280 C CA . VAL B 1 10 ? 3.721 16.5 14.305 1 98.94 10 VAL B CA 1
ATOM 2281 C C . VAL B 1 10 ? 4.684 15.477 14.898 1 98.94 10 VAL B C 1
ATOM 2283 O O . VAL B 1 10 ? 5.371 15.766 15.883 1 98.94 10 VAL B O 1
ATOM 2286 N N . THR B 1 11 ? 4.695 14.297 14.336 1 98.88 11 THR B N 1
ATOM 2287 C CA . THR B 1 11 ? 5.578 13.25 14.852 1 98.88 11 THR B CA 1
ATOM 2288 C C . THR B 1 11 ? 6.914 13.266 14.117 1 98.88 11 THR B C 1
ATOM 2290 O O . THR B 1 11 ? 6.977 13.633 12.945 1 98.88 11 THR B O 1
ATOM 2293 N N . GLY B 1 12 ? 7.953 12.758 14.812 1 98.25 12 GLY B N 1
ATOM 2294 C CA . GLY B 1 12 ? 9.281 12.875 14.234 1 98.25 12 GLY B CA 1
ATOM 2295 C C . GLY B 1 12 ? 9.648 14.305 13.875 1 98.25 12 GLY B C 1
ATOM 2296 O O . GLY B 1 12 ? 10.133 14.57 12.773 1 98.25 12 GLY B O 1
ATOM 2297 N N . ALA B 1 13 ? 9.43 15.234 14.766 1 98.25 13 ALA B N 1
ATOM 2298 C CA . ALA B 1 13 ? 9.414 16.656 14.406 1 98.25 13 ALA B CA 1
ATOM 2299 C C . ALA B 1 13 ? 10.68 17.344 14.898 1 98.25 13 ALA B C 1
ATOM 2301 O O . ALA B 1 13 ? 10.766 18.578 14.867 1 98.25 13 ALA B O 1
ATOM 2302 N N . GLY B 1 14 ? 11.625 16.578 15.352 1 97.38 14 GLY B N 1
ATOM 2303 C CA . GLY B 1 14 ? 12.828 17.188 15.898 1 97.38 14 GLY B CA 1
ATOM 2304 C C . GLY B 1 14 ? 13.797 17.656 14.836 1 97.38 14 GLY B C 1
ATOM 2305 O O . GLY B 1 14 ? 14.656 18.5 15.102 1 97.38 14 GLY B O 1
ATOM 2306 N N . ASN B 1 15 ? 13.742 17.109 13.664 1 94.06 15 ASN B N 1
ATOM 2307 C CA . ASN B 1 15 ? 14.664 17.453 12.586 1 94.06 15 ASN B CA 1
ATOM 2308 C C . ASN B 1 15 ? 13.992 17.312 11.219 1 94.06 15 ASN B C 1
ATOM 2310 O O . ASN B 1 15 ? 12.859 16.859 11.125 1 94.06 15 ASN B O 1
ATOM 2314 N N . GLY B 1 16 ? 14.641 17.812 10.242 1 93.38 16 GLY B N 1
ATOM 2315 C CA . GLY B 1 16 ? 14.281 17.547 8.859 1 93.38 16 GLY B CA 1
ATOM 2316 C C . GLY B 1 16 ? 12.891 18.016 8.5 1 93.38 16 GLY B C 1
ATOM 2317 O O . GLY B 1 16 ? 12.523 19.156 8.789 1 93.38 16 GLY B O 1
ATOM 2318 N N . LEU B 1 17 ? 12.195 17.188 7.801 1 95.12 17 LEU B N 1
ATOM 2319 C CA . LEU B 1 17 ? 10.859 17.484 7.305 1 95.12 17 LEU B CA 1
ATOM 2320 C C . LEU B 1 17 ? 9.898 17.781 8.453 1 95.12 17 LEU B C 1
ATOM 2322 O O . LEU B 1 17 ? 9.156 18.75 8.422 1 95.12 17 LEU B O 1
ATOM 2326 N N . GLY B 1 18 ? 9.953 16.922 9.508 1 97.38 18 GLY B N 1
ATOM 2327 C CA . GLY B 1 18 ? 9.07 17.109 10.648 1 97.38 18 GLY B CA 1
ATOM 2328 C C . GLY B 1 18 ? 9.234 18.453 11.328 1 97.38 18 GLY B C 1
ATOM 2329 O O . GLY B 1 18 ? 8.25 19.109 11.664 1 97.38 18 GLY B O 1
ATOM 2330 N N . ARG B 1 19 ? 10.461 18.812 11.492 1 97.81 19 ARG B N 1
ATOM 2331 C CA . ARG B 1 19 ? 10.75 20.141 12.047 1 97.81 19 ARG B CA 1
ATOM 2332 C C . ARG B 1 19 ? 10.133 21.234 11.188 1 97.81 19 ARG B C 1
ATOM 2334 O O . ARG B 1 19 ? 9.477 22.141 11.703 1 97.81 19 ARG B O 1
ATOM 2341 N N . ALA B 1 20 ? 10.344 21.141 9.906 1 96.88 20 ALA B N 1
ATOM 2342 C CA . ALA B 1 20 ? 9.836 22.156 8.984 1 96.88 20 ALA B CA 1
ATOM 2343 C C . ALA B 1 20 ? 8.312 22.25 9.047 1 96.88 20 ALA B C 1
ATOM 2345 O O . ALA B 1 20 ? 7.746 23.344 8.992 1 96.88 20 ALA B O 1
ATOM 2346 N N . TYR B 1 21 ? 7.629 21.062 9.125 1 98.25 21 TYR B N 1
ATOM 2347 C CA . TYR B 1 21 ? 6.176 21.062 9.25 1 98.25 21 TYR B CA 1
ATOM 2348 C C . TYR B 1 21 ? 5.734 21.766 10.516 1 98.25 21 TYR B C 1
ATOM 2350 O O . TYR B 1 21 ? 4.855 22.641 10.477 1 98.25 21 TYR B O 1
ATOM 2358 N N . ALA B 1 22 ? 6.383 21.406 11.641 1 98.56 22 ALA B N 1
ATOM 2359 C CA . ALA B 1 22 ? 6.039 21.984 12.938 1 98.56 22 ALA B CA 1
ATOM 2360 C C . ALA B 1 22 ? 6.234 23.5 12.938 1 98.56 22 ALA B C 1
ATOM 2362 O O . ALA B 1 22 ? 5.344 24.25 13.344 1 98.56 22 ALA B O 1
ATOM 2363 N N . GLU B 1 23 ? 7.355 23.922 12.453 1 98.19 23 GLU B N 1
ATOM 2364 C CA . GLU B 1 23 ? 7.684 25.344 12.445 1 98.19 23 GLU B CA 1
ATOM 2365 C C . GLU B 1 23 ? 6.742 26.125 11.531 1 98.19 23 GLU B C 1
ATOM 2367 O O . GLU B 1 23 ? 6.32 27.234 11.875 1 98.19 23 GLU B O 1
ATOM 2372 N N . TYR B 1 24 ? 6.438 25.562 10.383 1 97.88 24 TYR B N 1
ATOM 2373 C CA . TYR B 1 24 ? 5.555 26.25 9.438 1 97.88 24 TYR B CA 1
ATOM 2374 C C . TYR B 1 24 ? 4.156 26.422 10.023 1 97.88 24 TYR B C 1
ATOM 2376 O O . TYR B 1 24 ? 3.578 27.5 9.961 1 97.88 24 TYR B O 1
ATOM 2384 N N . LEU B 1 25 ? 3.566 25.375 10.617 1 98.44 25 LEU B N 1
ATOM 2385 C CA . LEU B 1 25 ? 2.256 25.438 11.25 1 98.44 25 LEU B CA 1
ATOM 2386 C C . LEU B 1 25 ? 2.264 26.406 12.43 1 98.44 25 LEU B C 1
ATOM 2388 O O . LEU B 1 25 ? 1.339 27.219 12.578 1 98.44 25 LEU B O 1
ATOM 2392 N N . GLY B 1 26 ? 3.301 26.359 13.219 1 98.06 26 GLY B N 1
ATOM 2393 C CA . GLY B 1 26 ? 3.432 27.266 14.352 1 98.06 26 GLY B CA 1
ATOM 2394 C C . GLY B 1 26 ? 3.516 28.719 13.938 1 98.06 26 GLY B C 1
ATOM 2395 O O . GLY B 1 26 ? 2.883 29.578 14.547 1 98.06 26 GLY B O 1
ATOM 2396 N N . LYS B 1 27 ? 4.301 28.969 12.922 1 96.44 27 LYS B N 1
ATOM 2397 C CA . LYS B 1 27 ? 4.457 30.328 12.406 1 96.44 27 LYS B CA 1
ATOM 2398 C C . LYS B 1 27 ? 3.113 30.906 11.961 1 96.44 27 LYS B C 1
ATOM 2400 O O . LYS B 1 27 ? 2.896 32.125 12.047 1 96.44 27 LYS B O 1
ATOM 2405 N N . LEU B 1 28 ? 2.229 30.047 11.594 1 97.12 28 LEU B N 1
ATOM 2406 C CA . LEU B 1 28 ? 0.924 30.484 11.109 1 97.12 28 LEU B CA 1
ATOM 2407 C C . LEU B 1 28 ? -0.123 30.391 12.211 1 97.12 28 LEU B C 1
ATOM 2409 O O . LEU B 1 28 ? -1.325 30.438 11.938 1 97.12 28 LEU B O 1
ATOM 2413 N N . GLY B 1 29 ? 0.293 30.125 13.477 1 97.12 29 GLY B N 1
ATOM 2414 C CA . GLY B 1 29 ? -0.579 30.391 14.609 1 97.12 29 GLY B CA 1
ATOM 2415 C C . GLY B 1 29 ? -1.012 29.125 15.328 1 97.12 29 GLY B C 1
ATOM 2416 O O . GLY B 1 29 ? -1.649 29.188 16.375 1 97.12 29 GLY B O 1
ATOM 2417 N N . ALA B 1 30 ? -0.656 27.984 14.844 1 98.38 30 ALA B N 1
ATOM 2418 C CA . ALA B 1 30 ? -1.077 26.734 15.477 1 98.38 30 ALA B CA 1
ATOM 2419 C C . ALA B 1 30 ? -0.344 26.516 16.797 1 98.38 30 ALA B C 1
ATOM 2421 O O . ALA B 1 30 ? 0.809 26.938 16.953 1 98.38 30 ALA B O 1
ATOM 2422 N N . ASN B 1 31 ? -1.062 25.969 17.766 1 98.44 31 ASN B N 1
ATOM 2423 C CA . ASN B 1 31 ? -0.377 25.297 18.859 1 98.44 31 ASN B CA 1
ATOM 2424 C C . ASN B 1 31 ? 0.203 23.953 18.422 1 98.44 31 ASN B C 1
ATOM 2426 O O . ASN B 1 31 ? -0.48 23.156 17.766 1 98.44 31 ASN B O 1
ATOM 2430 N N . VAL B 1 32 ? 1.48 23.734 18.719 1 98.81 32 VAL B N 1
ATOM 2431 C CA . VAL B 1 32 ? 2.117 22.562 18.109 1 98.81 32 VAL B CA 1
ATOM 2432 C C . VAL B 1 32 ? 2.699 21.672 19.203 1 98.81 32 VAL B C 1
ATOM 2434 O O . VAL B 1 32 ? 3.465 22.125 20.047 1 98.81 32 VAL B O 1
ATOM 2437 N N . LEU B 1 33 ? 2.264 20.438 19.266 1 98.75 33 LEU B N 1
ATOM 2438 C CA . LEU B 1 33 ? 3.006 19.422 20 1 98.75 33 LEU B CA 1
ATOM 2439 C C . LEU B 1 33 ? 4.082 18.797 19.125 1 98.75 33 LEU B C 1
ATOM 2441 O O . LEU B 1 33 ? 3.777 18.219 18.078 1 98.75 33 LEU B O 1
ATOM 2445 N N . VAL B 1 34 ? 5.336 18.953 19.531 1 98.81 34 VAL B N 1
ATOM 2446 C CA . VAL B 1 34 ? 6.512 18.438 18.828 1 98.81 34 VAL B CA 1
ATOM 2447 C C . VAL B 1 34 ? 6.914 17.078 19.391 1 98.81 34 VAL B C 1
ATOM 2449 O O . VAL B 1 34 ? 7.535 17.016 20.453 1 98.81 34 VAL B O 1
ATOM 2452 N N . ASN B 1 35 ? 6.586 16.016 18.672 1 98.88 35 ASN B N 1
ATOM 2453 C CA . ASN B 1 35 ? 6.922 14.664 19.125 1 98.88 35 ASN B CA 1
ATOM 2454 C C . ASN B 1 35 ? 8.227 14.172 18.5 1 98.88 35 ASN B C 1
ATOM 2456 O O . ASN B 1 35 ? 8.391 14.227 17.281 1 98.88 35 ASN B O 1
ATOM 2460 N N . ASP B 1 36 ? 9.164 13.758 19.297 1 98.69 36 ASP B N 1
ATOM 2461 C CA . ASP B 1 36 ? 10.414 13.133 18.875 1 98.69 36 ASP B CA 1
ATOM 2462 C C . ASP B 1 36 ? 11.078 12.422 20.062 1 98.69 36 ASP B C 1
ATOM 2464 O O . ASP B 1 36 ? 11.25 13.008 21.125 1 98.69 36 ASP B O 1
ATOM 2468 N N . PRO B 1 37 ? 11.477 11.195 19.797 1 97.94 37 PRO B N 1
ATOM 2469 C CA . PRO B 1 37 ? 12.148 10.508 20.906 1 97.94 37 PRO B CA 1
ATOM 2470 C C . PRO B 1 37 ? 13.461 11.172 21.312 1 97.94 37 PRO B C 1
ATOM 2472 O O . PRO B 1 37 ? 13.953 10.945 22.406 1 97.94 37 PRO B O 1
ATOM 2475 N N . GLN B 1 38 ? 14.102 11.906 20.406 1 96.94 38 GLN B N 1
ATOM 2476 C CA . GLN B 1 38 ? 15.289 12.688 20.766 1 96.94 38 GLN B CA 1
ATOM 2477 C C . GLN B 1 38 ? 14.898 13.992 21.453 1 96.94 38 GLN B C 1
ATOM 2479 O O . GLN B 1 38 ? 14.688 15.008 20.797 1 96.94 38 GLN B O 1
ATOM 2484 N N . ALA B 1 39 ? 14.977 13.969 22.719 1 97.81 39 ALA B N 1
ATOM 2485 C CA . ALA B 1 39 ? 14.43 15.031 23.547 1 97.81 39 ALA B CA 1
ATOM 2486 C C . ALA B 1 39 ? 15.023 16.391 23.188 1 97.81 39 ALA B C 1
ATOM 2488 O O . ALA B 1 39 ? 14.297 17.359 23 1 97.81 39 ALA B O 1
ATOM 2489 N N . SER B 1 40 ? 16.344 16.422 23.016 1 98.25 40 SER B N 1
ATOM 2490 C CA . SER B 1 40 ? 17.016 17.688 22.734 1 98.25 40 SER B CA 1
ATOM 2491 C C . SER B 1 40 ? 16.516 18.297 21.422 1 98.25 40 SER B C 1
ATOM 2493 O O . SER B 1 40 ? 16.328 19.516 21.328 1 98.25 40 SER B O 1
ATOM 2495 N N . ALA B 1 41 ? 16.312 17.453 20.406 1 97.94 41 ALA B N 1
ATOM 2496 C CA . ALA B 1 41 ? 15.836 17.906 19.109 1 97.94 41 ALA B CA 1
ATOM 2497 C C . ALA B 1 41 ? 14.43 18.484 19.203 1 97.94 41 ALA B C 1
ATOM 2499 O O . ALA B 1 41 ? 14.141 19.547 18.656 1 97.94 41 ALA B O 1
ATOM 2500 N N . ALA B 1 42 ? 13.562 17.766 19.922 1 98.06 42 ALA B N 1
ATOM 2501 C CA . ALA B 1 42 ? 12.195 18.25 20.109 1 98.06 42 ALA B CA 1
ATOM 2502 C C . ALA B 1 42 ? 12.172 19.562 20.891 1 98.06 42 ALA B C 1
ATOM 2504 O O . ALA B 1 42 ? 11.438 20.484 20.531 1 98.06 42 ALA B O 1
ATOM 2505 N N . ASP B 1 43 ? 12.969 19.656 21.953 1 98 43 ASP B N 1
ATOM 2506 C CA . ASP B 1 43 ? 13.031 20.859 22.781 1 98 43 ASP B CA 1
ATOM 2507 C C . ASP B 1 43 ? 13.5 22.062 21.969 1 98 43 ASP B C 1
ATOM 2509 O O . ASP B 1 43 ? 13.008 23.172 22.172 1 98 43 ASP B O 1
ATOM 2513 N N . ASP B 1 44 ? 14.477 21.812 21.125 1 98 44 ASP B N 1
ATOM 2514 C CA . ASP B 1 44 ? 14.992 22.891 20.281 1 98 44 ASP B CA 1
ATOM 2515 C C . ASP B 1 44 ? 13.891 23.484 19.406 1 98 44 ASP B C 1
ATOM 2517 O O . ASP B 1 44 ? 13.789 24.703 19.25 1 98 44 ASP B O 1
ATOM 2521 N N . VAL B 1 45 ? 13.102 22.578 18.812 1 98.19 45 VAL B N 1
ATOM 2522 C CA . VAL B 1 45 ? 12.016 23.031 17.953 1 98.19 45 VAL B CA 1
ATOM 2523 C C . VAL B 1 45 ? 10.969 23.781 18.781 1 98.19 45 VAL B C 1
ATOM 2525 O O . VAL B 1 45 ? 10.453 24.812 18.359 1 98.19 45 VAL B O 1
ATOM 2528 N N . VAL B 1 46 ? 10.648 23.312 19.953 1 98.19 46 VAL B N 1
ATOM 2529 C CA . VAL B 1 46 ? 9.688 23.953 20.859 1 98.19 46 VAL B CA 1
ATOM 2530 C C . VAL B 1 46 ? 10.156 25.375 21.188 1 98.19 46 VAL B C 1
ATOM 2532 O O . VAL B 1 46 ? 9.359 26.312 21.172 1 98.19 46 VAL B O 1
ATOM 2535 N N . GLN B 1 47 ? 11.383 25.516 21.422 1 96.69 47 GLN B N 1
ATOM 2536 C CA . GLN B 1 47 ? 11.938 26.828 21.75 1 96.69 47 GLN B CA 1
ATOM 2537 C C . GLN B 1 47 ? 11.797 27.781 20.562 1 96.69 47 GLN B C 1
ATOM 2539 O O . GLN B 1 47 ? 11.445 28.953 20.734 1 96.69 47 GLN B O 1
ATOM 2544 N N . ARG B 1 48 ? 12.039 27.281 19.391 1 95.25 48 ARG B N 1
ATOM 2545 C CA . ARG B 1 48 ? 11.93 28.094 18.188 1 95.25 48 ARG B CA 1
ATOM 2546 C C . ARG B 1 48 ? 10.492 28.547 17.953 1 95.25 48 ARG B C 1
ATOM 2548 O O . ARG B 1 48 ? 10.258 29.609 17.375 1 95.25 48 ARG B O 1
ATOM 2555 N N . LEU B 1 49 ? 9.578 27.766 18.453 1 96.5 49 LEU B N 1
ATOM 2556 C CA . LEU B 1 49 ? 8.164 28.031 18.234 1 96.5 49 LEU B CA 1
ATOM 2557 C C . LEU B 1 49 ? 7.602 28.906 19.359 1 96.5 49 LEU B C 1
ATOM 2559 O O . LEU B 1 49 ? 6.398 29.188 19.391 1 96.5 49 LEU B O 1
ATOM 2563 N N . GLY B 1 50 ? 8.508 29.406 20.219 1 88.06 50 GLY B N 1
ATOM 2564 C CA . GLY B 1 50 ? 8.125 30.391 21.219 1 88.06 50 GLY B CA 1
ATOM 2565 C C . GLY B 1 50 ? 7.828 29.766 22.578 1 88.06 50 GLY B C 1
ATOM 2566 O O . GLY B 1 50 ? 7.582 30.469 23.547 1 88.06 50 GLY B O 1
ATOM 2567 N N . GLY B 1 51 ? 7.879 28.375 22.703 1 79.12 51 GLY B N 1
ATOM 2568 C CA . GLY B 1 51 ? 7.73 27.688 23.969 1 79.12 51 GLY B CA 1
ATOM 2569 C C . GLY B 1 51 ? 6.422 28 24.672 1 79.12 51 GLY B C 1
ATOM 2570 O O . GLY B 1 51 ? 5.59 28.734 24.141 1 79.12 51 GLY B O 1
ATOM 2571 N N . GLY B 1 52 ? 6.266 27.391 25.812 1 73.56 52 GLY B N 1
ATOM 2572 C CA . GLY B 1 52 ? 5.375 27.484 26.953 1 73.56 52 GLY B CA 1
ATOM 2573 C C . GLY B 1 52 ? 3.91 27.547 26.578 1 73.56 52 GLY B C 1
ATOM 2574 O O . GLY B 1 52 ? 3.082 26.844 27.156 1 73.56 52 GLY B O 1
ATOM 2575 N N . GLY B 1 53 ? 3.428 28.25 25.766 1 84.56 53 GLY B N 1
ATOM 2576 C CA . GLY B 1 53 ? 2.006 28.281 25.469 1 84.56 53 GLY B CA 1
ATOM 2577 C C . GLY B 1 53 ? 1.679 27.781 24.078 1 84.56 53 GLY B C 1
ATOM 2578 O O . GLY B 1 53 ? 0.639 27.156 23.859 1 84.56 53 GLY B O 1
ATOM 2579 N N . LYS B 1 54 ? 2.607 27.906 23.25 1 94.94 54 LYS B N 1
ATOM 2580 C CA . LYS B 1 54 ? 2.311 27.656 21.844 1 94.94 54 LYS B CA 1
ATOM 2581 C C . LYS B 1 54 ? 2.871 26.328 21.391 1 94.94 54 LYS B C 1
ATOM 2583 O O . LYS B 1 54 ? 2.434 25.781 20.375 1 94.94 54 LYS B O 1
ATOM 2588 N N . ALA B 1 55 ? 3.861 25.797 22.141 1 97.94 55 ALA B N 1
ATOM 2589 C CA . ALA B 1 55 ? 4.461 24.531 21.719 1 97.94 55 ALA B CA 1
ATOM 2590 C C . ALA B 1 55 ? 4.879 23.703 22.938 1 97.94 55 ALA B C 1
ATOM 2592 O O . ALA B 1 55 ? 5.316 24.25 23.953 1 97.94 55 ALA B O 1
ATOM 2593 N N . VAL B 1 56 ? 4.734 22.406 22.859 1 97.69 56 VAL B N 1
ATOM 2594 C CA . VAL B 1 56 ? 5.191 21.484 23.891 1 97.69 56 VAL B CA 1
ATOM 2595 C C . VAL B 1 56 ? 5.875 20.281 23.25 1 97.69 56 VAL B C 1
ATOM 2597 O O . VAL B 1 56 ? 5.52 19.875 22.141 1 97.69 56 VAL B O 1
ATOM 2600 N N . ALA B 1 57 ? 6.848 19.781 23.953 1 98.19 57 ALA B N 1
ATOM 2601 C CA . ALA B 1 57 ? 7.566 18.609 23.484 1 98.19 57 ALA B CA 1
ATOM 2602 C C . ALA B 1 57 ? 6.973 17.328 24.078 1 98.19 57 ALA B C 1
ATOM 2604 O O . ALA B 1 57 ? 6.426 17.344 25.172 1 98.19 57 ALA B O 1
ATOM 2605 N N . ASN B 1 58 ? 6.965 16.297 23.344 1 98.56 58 ASN B N 1
ATOM 2606 C CA . ASN B 1 58 ? 6.66 14.938 23.781 1 98.56 58 ASN B CA 1
ATOM 2607 C C . ASN B 1 58 ? 7.68 13.93 23.25 1 98.56 58 ASN B C 1
ATOM 2609 O O . ASN B 1 58 ? 8.086 14.016 22.094 1 98.56 58 ASN B O 1
ATOM 2613 N N . TYR B 1 59 ? 8.062 13.023 24.094 1 98.69 59 TYR B N 1
ATOM 2614 C CA . TYR B 1 59 ? 9.188 12.172 23.734 1 98.69 59 TYR B CA 1
ATOM 2615 C C . TYR B 1 59 ? 8.758 10.711 23.609 1 98.69 59 TYR B C 1
ATOM 2617 O O . TYR B 1 59 ? 9.594 9.82 23.438 1 98.69 59 TYR B O 1
ATOM 2625 N N . ASP B 1 60 ? 7.516 10.422 23.734 1 98.62 60 ASP B N 1
ATOM 2626 C CA . ASP B 1 60 ? 6.988 9.062 23.672 1 98.62 60 ASP B CA 1
ATOM 2627 C C . ASP B 1 60 ? 7.102 8.492 22.266 1 98.62 60 ASP B C 1
ATOM 2629 O O . ASP B 1 60 ? 7.188 9.242 21.297 1 98.62 60 ASP B O 1
ATOM 2633 N N . SER B 1 61 ? 7.145 7.156 22.188 1 98.5 61 SER B N 1
ATOM 2634 C CA . SER B 1 61 ? 7.094 6.465 20.906 1 98.5 61 SER B CA 1
ATOM 2635 C C . SER B 1 61 ? 5.738 6.652 20.234 1 98.5 61 SER B C 1
ATOM 2637 O O . SER B 1 61 ? 4.703 6.688 20.906 1 98.5 61 SER B O 1
ATOM 2639 N N . VAL B 1 62 ? 5.754 6.711 18.953 1 98.62 62 VAL B N 1
ATOM 2640 C CA . VAL B 1 62 ? 4.512 6.848 18.203 1 98.62 62 VAL B CA 1
ATOM 2641 C C . VAL B 1 62 ? 3.652 5.598 18.391 1 98.62 62 VAL B C 1
ATOM 2643 O O . VAL B 1 62 ? 2.436 5.637 18.203 1 98.62 62 VAL B O 1
ATOM 2646 N N . VAL B 1 63 ? 4.242 4.438 18.75 1 98.25 63 VAL B N 1
ATOM 2647 C CA . VAL B 1 63 ? 3.457 3.234 19 1 98.25 63 VAL B CA 1
ATOM 2648 C C . VAL B 1 63 ? 2.668 3.391 20.297 1 98.25 63 VAL B C 1
ATOM 2650 O O . VAL B 1 63 ? 1.726 2.637 20.547 1 98.25 63 VAL B O 1
ATOM 2653 N N . GLU B 1 64 ? 3.135 4.352 21.109 1 98.44 64 GLU B N 1
ATOM 2654 C CA . GLU B 1 64 ? 2.354 4.773 22.266 1 98.44 64 GLU B CA 1
ATOM 2655 C C . GLU B 1 64 ? 1.581 6.055 21.984 1 98.44 64 GLU B C 1
ATOM 2657 O O . GLU B 1 64 ? 1.655 7.02 22.75 1 98.44 64 GLU B O 1
ATOM 2662 N N . GLY B 1 65 ? 0.849 6.066 20.875 1 98.31 65 GLY B N 1
ATOM 2663 C CA . GLY B 1 65 ? 0.175 7.246 20.359 1 98.31 65 GLY B CA 1
ATOM 2664 C C . GLY B 1 65 ? -0.745 7.898 21.375 1 98.31 65 GLY B C 1
ATOM 2665 O O . GLY B 1 65 ? -0.881 9.125 21.406 1 98.31 65 GLY B O 1
ATOM 2666 N N . HIS B 1 66 ? -1.364 7.078 22.25 1 98.56 66 HIS B N 1
ATOM 2667 C CA . HIS B 1 66 ? -2.281 7.621 23.234 1 98.56 66 HIS B CA 1
ATOM 2668 C C . HIS B 1 66 ? -1.561 8.562 24.203 1 98.56 66 HIS B C 1
ATOM 2670 O O . HIS B 1 66 ? -2.125 9.57 24.625 1 98.56 66 HIS B O 1
ATOM 2676 N N . LYS B 1 67 ? -0.303 8.312 24.5 1 98.81 67 LYS B N 1
ATOM 2677 C CA . LYS B 1 67 ? 0.455 9.188 25.391 1 98.81 67 LYS B CA 1
ATOM 2678 C C . LYS B 1 67 ? 0.75 10.523 24.734 1 98.81 67 LYS B C 1
ATOM 2680 O O . LYS B 1 67 ? 0.728 11.57 25.391 1 98.81 67 LYS B O 1
ATOM 2685 N N . VAL B 1 68 ? 1.052 10.461 23.469 1 98.81 68 VAL B N 1
ATOM 2686 C CA . VAL B 1 68 ? 1.344 11.672 22.719 1 98.81 68 VAL B CA 1
ATOM 2687 C C . VAL B 1 68 ? 0.089 12.539 22.625 1 98.81 68 VAL B C 1
ATOM 2689 O O . VAL B 1 68 ? 0.128 13.734 22.922 1 98.81 68 VAL B O 1
ATOM 2692 N N . VAL B 1 69 ? -1.037 11.922 22.219 1 98.88 69 VAL B N 1
ATOM 2693 C CA . VAL B 1 69 ? -2.293 12.641 22.016 1 98.88 69 VAL B CA 1
ATOM 2694 C C . VAL B 1 69 ? -2.812 13.164 23.359 1 98.88 69 VAL B C 1
ATOM 2696 O O . VAL B 1 69 ? -3.314 14.289 23.438 1 98.88 69 VAL B O 1
ATOM 2699 N N . ASP B 1 70 ? -2.646 12.367 24.422 1 98.81 70 ASP B N 1
ATOM 2700 C CA . ASP B 1 70 ? -3.078 12.781 25.75 1 98.81 70 ASP B CA 1
ATOM 2701 C C . ASP B 1 70 ? -2.344 14.047 26.188 1 98.81 70 ASP B C 1
ATOM 2703 O O . ASP B 1 70 ? -2.924 14.914 26.844 1 98.81 70 ASP B O 1
ATOM 2707 N N . ALA B 1 71 ? -1.1 14.164 25.859 1 98.5 71 ALA B N 1
ATOM 2708 C CA . ALA B 1 71 ? -0.323 15.344 26.219 1 98.5 71 ALA B CA 1
ATOM 2709 C C . ALA B 1 71 ? -0.897 16.594 25.562 1 98.5 71 ALA B C 1
ATOM 2711 O O . ALA B 1 71 ? -0.965 17.656 26.188 1 98.5 71 ALA B O 1
ATOM 2712 N N . ALA B 1 72 ? -1.294 16.5 24.297 1 98.5 72 ALA B N 1
ATOM 2713 C CA . ALA B 1 72 ? -1.917 17.625 23.609 1 98.5 72 ALA B CA 1
ATOM 2714 C C . ALA B 1 72 ? -3.264 17.969 24.234 1 98.5 72 ALA B C 1
ATOM 2716 O O . ALA B 1 72 ? -3.578 19.141 24.422 1 98.5 72 ALA B O 1
ATOM 2717 N N . LEU B 1 73 ? -4.051 16.938 24.562 1 98.62 73 LEU B N 1
ATOM 2718 C CA . LEU B 1 73 ? -5.367 17.141 25.156 1 98.62 73 LEU B CA 1
ATOM 2719 C C . LEU B 1 73 ? -5.25 17.781 26.531 1 98.62 73 LEU B C 1
ATOM 2721 O O . LEU B 1 73 ? -6.059 18.641 26.891 1 98.62 73 LEU B O 1
ATOM 2725 N N . GLN B 1 74 ? -4.285 17.312 27.281 1 98 74 GLN B N 1
ATOM 2726 C CA . GLN B 1 74 ? -4.059 17.906 28.594 1 98 74 GLN B CA 1
ATOM 2727 C C . GLN B 1 74 ? -3.693 19.375 28.484 1 98 74 GLN B C 1
ATOM 2729 O O . GLN B 1 74 ? -4.141 20.203 29.297 1 98 74 GLN B O 1
ATOM 2734 N N . LYS B 1 75 ? -2.924 19.688 27.516 1 97.31 75 LYS B N 1
ATOM 2735 C CA . LYS B 1 75 ? -2.416 21.047 27.375 1 97.31 75 LYS B CA 1
ATOM 2736 C C . LYS B 1 75 ? -3.463 21.969 26.75 1 97.31 75 LYS B C 1
ATOM 2738 O O . LYS B 1 75 ? -3.654 23.094 27.219 1 97.31 75 LYS B O 1
ATOM 2743 N N . TRP B 1 76 ? -4.113 21.531 25.688 1 97.75 76 TRP B N 1
ATOM 2744 C CA . TRP B 1 76 ? -4.914 22.469 24.906 1 97.75 76 TRP B CA 1
ATOM 2745 C C . TRP B 1 76 ? -6.359 21.984 24.797 1 97.75 76 TRP B C 1
ATOM 2747 O O . TRP B 1 76 ? -7.23 22.719 24.328 1 97.75 76 TRP B O 1
ATOM 2757 N N . GLY B 1 77 ? -6.684 20.703 25.094 1 98 77 GLY B N 1
ATOM 2758 C CA . GLY B 1 77 ? -8.039 20.188 25.172 1 98 77 GLY B CA 1
ATOM 2759 C C . GLY B 1 77 ? -8.586 19.734 23.828 1 98 77 GLY B C 1
ATOM 2760 O O . GLY B 1 77 ? -9.766 19.391 23.719 1 98 77 GLY B O 1
ATOM 2761 N N . ARG B 1 78 ? -7.75 19.766 22.797 1 98.19 78 ARG B N 1
ATOM 2762 C CA . ARG B 1 78 ? -8.211 19.375 21.469 1 98.19 78 ARG B CA 1
ATOM 2763 C C . ARG B 1 78 ? -7.051 18.922 20.594 1 98.19 78 ARG B C 1
ATOM 2765 O O . ARG B 1 78 ? -5.887 19.125 20.938 1 98.19 78 ARG B O 1
ATOM 2772 N N . VAL B 1 79 ? -7.316 18.219 19.531 1 98.81 79 VAL B N 1
ATOM 2773 C CA . VAL B 1 79 ? -6.406 17.844 18.453 1 98.81 79 VAL B CA 1
ATOM 2774 C C . VAL B 1 79 ? -7.086 18.031 17.109 1 98.81 79 VAL B C 1
ATOM 2776 O O . VAL B 1 79 ? -8.086 17.375 16.797 1 98.81 79 VAL B O 1
ATOM 2779 N N . ASP B 1 80 ? -6.535 18.906 16.281 1 98.94 80 ASP B N 1
ATOM 2780 C CA . ASP B 1 80 ? -7.16 19.266 15.016 1 98.94 80 ASP B CA 1
ATOM 2781 C C . ASP B 1 80 ? -6.363 18.688 13.836 1 98.94 80 ASP B C 1
ATOM 2783 O O . ASP B 1 80 ? -6.941 18.312 12.812 1 98.94 80 ASP B O 1
ATOM 2787 N N . ILE B 1 81 ? -5.047 18.703 14 1 98.94 81 ILE B N 1
ATOM 2788 C CA . ILE B 1 81 ? -4.133 18.359 12.914 1 98.94 81 ILE B CA 1
ATOM 2789 C C . ILE B 1 81 ? -3.158 17.281 13.391 1 98.94 81 ILE B C 1
ATOM 2791 O O . ILE B 1 81 ? -2.607 17.375 14.492 1 98.94 81 ILE B O 1
ATOM 2795 N N . LEU B 1 82 ? -3.045 16.234 12.664 1 98.94 82 LEU B N 1
ATOM 2796 C CA . LEU B 1 82 ? -2.061 15.18 12.914 1 98.94 82 LEU B CA 1
ATOM 2797 C C . LEU B 1 82 ? -1.197 14.945 11.672 1 98.94 82 LEU B C 1
ATOM 2799 O O . LEU B 1 82 ? -1.7 14.523 10.633 1 98.94 82 LEU B O 1
ATOM 2803 N N . VAL B 1 83 ? 0.06 15.305 11.734 1 98.94 83 VAL B N 1
ATOM 2804 C CA . VAL B 1 83 ? 1.028 14.984 10.695 1 98.94 83 VAL B CA 1
ATOM 2805 C C . VAL B 1 83 ? 1.875 13.789 11.125 1 98.94 83 VAL B C 1
ATOM 2807 O O . VAL B 1 83 ? 2.777 13.93 11.953 1 98.94 83 VAL B O 1
ATOM 2810 N N . ASN B 1 84 ? 1.537 12.648 10.562 1 98.88 84 ASN B N 1
ATOM 2811 C CA . ASN B 1 84 ? 2.318 11.438 10.789 1 98.88 84 ASN B CA 1
ATOM 2812 C C . ASN B 1 84 ? 3.578 11.414 9.93 1 98.88 84 ASN B C 1
ATOM 2814 O O . ASN B 1 84 ? 3.551 10.938 8.797 1 98.88 84 ASN B O 1
ATOM 2818 N N . ASN B 1 85 ? 4.672 11.836 10.539 1 98 85 ASN B N 1
ATOM 2819 C CA . ASN B 1 85 ? 5.914 12.031 9.797 1 98 85 ASN B CA 1
ATOM 2820 C C . ASN B 1 85 ? 7.031 11.141 10.336 1 98 85 ASN B C 1
ATOM 2822 O O . ASN B 1 85 ? 8.023 10.898 9.656 1 98 85 ASN B O 1
ATOM 2826 N N . ALA B 1 86 ? 6.863 10.648 11.578 1 97.81 86 ALA B N 1
ATOM 2827 C CA . ALA B 1 86 ? 7.918 9.852 12.211 1 97.81 86 ALA B CA 1
ATOM 2828 C C . ALA B 1 86 ? 8.352 8.703 11.305 1 97.81 86 ALA B C 1
ATOM 2830 O O . ALA B 1 86 ? 7.52 8.055 10.664 1 97.81 86 ALA B O 1
ATOM 2831 N N . GLY B 1 87 ? 9.625 8.492 11.242 1 94.94 87 GLY B N 1
ATOM 2832 C CA . GLY B 1 87 ? 10.133 7.43 10.398 1 94.94 87 GLY B CA 1
ATOM 2833 C C . GLY B 1 87 ? 11.586 7.086 10.68 1 94.94 87 GLY B C 1
ATOM 2834 O O . GLY B 1 87 ? 12.305 7.867 11.305 1 94.94 87 GLY B O 1
ATOM 2835 N N . ILE B 1 88 ? 11.984 5.953 10.305 1 94.69 88 ILE B N 1
ATOM 2836 C CA . ILE B 1 88 ? 13.352 5.465 10.391 1 94.69 88 ILE B CA 1
ATOM 2837 C C . ILE B 1 88 ? 13.734 4.75 9.102 1 94.69 88 ILE B C 1
ATOM 2839 O O . ILE B 1 88 ? 12.867 4.398 8.297 1 94.69 88 ILE B O 1
ATOM 2843 N N . ILE B 1 89 ? 15.023 4.582 8.898 1 90.56 89 ILE B N 1
ATOM 2844 C CA . ILE B 1 89 ? 15.531 3.857 7.742 1 90.56 89 ILE B CA 1
ATOM 2845 C C . ILE B 1 89 ? 16.266 2.598 8.203 1 90.56 89 ILE B C 1
ATOM 2847 O O . ILE B 1 89 ? 17.125 2.66 9.086 1 90.56 89 ILE B O 1
ATOM 2851 N N . GLN B 1 90 ? 15.844 1.482 7.711 1 94 90 GLN B N 1
ATOM 2852 C CA . GLN B 1 90 ? 16.516 0.2 7.859 1 94 90 GLN B CA 1
ATOM 2853 C C . GLN B 1 90 ? 16.703 -0.483 6.508 1 94 90 GLN B C 1
ATOM 2855 O O . GLN B 1 90 ? 16.156 -1.556 6.266 1 94 90 GLN B O 1
ATOM 2860 N N . ASP B 1 91 ? 17.625 0.079 5.688 1 93.88 91 ASP B N 1
ATOM 2861 C CA . ASP B 1 91 ? 17.812 -0.417 4.324 1 93.88 91 ASP B CA 1
ATOM 2862 C C . ASP B 1 91 ? 18.578 -1.737 4.32 1 93.88 91 ASP B C 1
ATOM 2864 O O . ASP B 1 91 ? 19.5 -1.923 5.102 1 93.88 91 ASP B O 1
ATOM 2868 N N . SER B 1 92 ? 18.156 -2.604 3.541 1 97 92 SER B N 1
ATOM 2869 C CA . SER B 1 92 ? 18.797 -3.895 3.289 1 97 92 SER B CA 1
ATOM 2870 C C . SER B 1 92 ? 18.156 -4.598 2.094 1 97 92 SER B C 1
ATOM 2872 O O . SER B 1 92 ? 16.953 -4.48 1.865 1 97 92 SER B O 1
ATOM 2874 N N . SER B 1 93 ? 19.062 -5.234 1.281 1 97.75 93 SER B N 1
ATOM 2875 C CA . SER B 1 93 ? 18.438 -6.105 0.298 1 97.75 93 SER B CA 1
ATOM 2876 C C . SER B 1 93 ? 17.484 -7.102 0.966 1 97.75 93 SER B C 1
ATOM 2878 O O . SER B 1 93 ? 17.672 -7.449 2.135 1 97.75 93 SER B O 1
ATOM 2880 N N . PHE B 1 94 ? 16.516 -7.543 0.241 1 98.56 94 PHE B N 1
ATOM 2881 C CA . PHE B 1 94 ? 15.547 -8.461 0.831 1 98.56 94 PHE B CA 1
ATOM 2882 C C . PHE B 1 94 ? 16.219 -9.75 1.27 1 98.56 94 PHE B C 1
ATOM 2884 O O . PHE B 1 94 ? 15.891 -10.312 2.316 1 98.56 94 PHE B O 1
ATOM 2891 N N . ALA B 1 95 ? 17.141 -10.188 0.505 1 98.06 95 ALA B N 1
ATOM 2892 C CA . ALA B 1 95 ? 17.891 -11.398 0.822 1 98.06 95 ALA B CA 1
ATOM 2893 C C . ALA B 1 95 ? 18.578 -11.281 2.178 1 98.06 95 ALA B C 1
ATOM 2895 O O . ALA B 1 95 ? 18.609 -12.234 2.959 1 98.06 95 ALA B O 1
ATOM 2896 N N . LYS B 1 96 ? 19.062 -10.148 2.521 1 98.19 96 LYS B N 1
ATOM 2897 C CA . LYS B 1 96 ? 19.891 -9.961 3.715 1 98.19 96 LYS B CA 1
ATOM 2898 C C . LYS B 1 96 ? 19.078 -9.336 4.848 1 98.19 96 LYS B C 1
ATOM 2900 O O . LYS B 1 96 ? 19.562 -9.211 5.973 1 98.19 96 LYS B O 1
ATOM 2905 N N . MET B 1 97 ? 17.875 -8.969 4.605 1 98 97 MET B N 1
ATOM 2906 C CA . MET B 1 97 ? 17.078 -8.227 5.578 1 98 97 MET B CA 1
ATOM 2907 C C . MET B 1 97 ? 16.781 -9.086 6.805 1 98 97 MET B C 1
ATOM 2909 O O . MET B 1 97 ? 16.219 -10.172 6.688 1 98 97 MET B O 1
ATOM 2913 N N . ALA B 1 98 ? 17.203 -8.586 7.93 1 98.19 98 ALA B N 1
ATOM 2914 C CA . ALA B 1 98 ? 16.906 -9.258 9.195 1 98.19 98 ALA B CA 1
ATOM 2915 C C . ALA B 1 98 ? 15.469 -8.969 9.633 1 98.19 98 ALA B C 1
ATOM 2917 O O . ALA B 1 98 ? 14.906 -7.922 9.305 1 98.19 98 ALA B O 1
ATOM 2918 N N . GLN B 1 99 ? 14.906 -9.898 10.367 1 98.12 99 GLN B N 1
ATOM 2919 C CA . GLN B 1 99 ? 13.547 -9.734 10.875 1 98.12 99 GLN B CA 1
ATOM 2920 C C . GLN B 1 99 ? 13.414 -8.453 11.695 1 98.12 99 GLN B C 1
ATOM 2922 O O . GLN B 1 99 ? 12.398 -7.758 11.609 1 98.12 99 GLN B O 1
ATOM 2927 N N . GLN B 1 100 ? 14.398 -8.156 12.461 1 98.5 100 GLN B N 1
ATOM 2928 C CA . GLN B 1 100 ? 14.352 -6.969 13.312 1 98.5 100 GLN B CA 1
ATOM 2929 C C . GLN B 1 100 ? 14.258 -5.695 12.477 1 98.5 100 GLN B C 1
ATOM 2931 O O . GLN B 1 100 ? 13.602 -4.73 12.883 1 98.5 100 GLN B O 1
ATOM 2936 N N . GLN B 1 101 ? 14.914 -5.625 11.344 1 98.62 101 GLN B N 1
ATOM 2937 C CA . GLN B 1 101 ? 14.828 -4.477 10.445 1 98.62 101 GLN B CA 1
ATOM 2938 C C . GLN B 1 101 ? 13.406 -4.285 9.922 1 98.62 101 GLN B C 1
ATOM 2940 O O . GLN B 1 101 ? 12.922 -3.158 9.812 1 98.62 101 GLN B O 1
ATOM 2945 N N . TRP B 1 102 ? 12.766 -5.418 9.602 1 98.69 102 TRP B N 1
ATOM 2946 C CA . TRP B 1 102 ? 11.367 -5.371 9.18 1 98.69 102 TRP B CA 1
ATOM 2947 C C . TRP B 1 102 ? 10.477 -4.879 10.312 1 98.69 102 TRP B C 1
ATOM 2949 O O . TRP B 1 102 ? 9.672 -3.961 10.125 1 98.69 102 TRP B O 1
ATOM 2959 N N . ASP B 1 103 ? 10.68 -5.434 11.492 1 98.69 103 ASP B N 1
ATOM 2960 C CA . ASP B 1 103 ? 9.828 -5.129 12.641 1 98.69 103 ASP B CA 1
ATOM 2961 C C . ASP B 1 103 ? 9.961 -3.662 13.047 1 98.69 103 ASP B C 1
ATOM 2963 O O . ASP B 1 103 ? 8.961 -3.014 13.367 1 98.69 103 ASP B O 1
ATOM 2967 N N . ASP B 1 104 ? 11.141 -3.176 13.094 1 98.5 104 ASP B N 1
ATOM 2968 C CA . ASP B 1 104 ? 11.375 -1.789 13.484 1 98.5 104 ASP B CA 1
ATOM 2969 C C . ASP B 1 104 ? 10.664 -0.825 12.539 1 98.5 104 ASP B C 1
ATOM 2971 O O . ASP B 1 104 ? 10.023 0.13 12.977 1 98.5 104 ASP B O 1
ATOM 2975 N N . VAL B 1 105 ? 10.82 -1.074 11.266 1 98.25 105 VAL B N 1
ATOM 2976 C CA . VAL B 1 105 ? 10.219 -0.207 10.266 1 98.25 105 VAL B CA 1
ATOM 2977 C C . VAL B 1 105 ? 8.695 -0.303 10.344 1 98.25 105 VAL B C 1
ATOM 2979 O O . VAL B 1 105 ? 7.996 0.708 10.242 1 98.25 105 VAL B O 1
ATOM 2982 N N . TYR B 1 106 ? 8.195 -1.505 10.547 1 98.75 106 TYR B N 1
ATOM 2983 C CA . TYR B 1 106 ? 6.762 -1.672 10.734 1 98.75 106 TYR B CA 1
ATOM 2984 C C . TYR B 1 106 ? 6.266 -0.856 11.922 1 98.75 106 TYR B C 1
ATOM 2986 O O . TYR B 1 106 ? 5.293 -0.108 11.805 1 98.75 106 TYR B O 1
ATOM 2994 N N . LYS B 1 107 ? 6.898 -0.971 13.023 1 98.69 107 LYS B N 1
ATOM 2995 C CA . LYS B 1 107 ? 6.465 -0.354 14.273 1 98.69 107 LYS B CA 1
ATOM 2996 C C . LYS B 1 107 ? 6.422 1.167 14.148 1 98.69 107 LYS B C 1
ATOM 2998 O O . LYS B 1 107 ? 5.438 1.799 14.547 1 98.69 107 LYS B O 1
ATOM 3003 N N . VAL B 1 108 ? 7.355 1.692 13.609 1 98.31 108 VAL B N 1
ATOM 3004 C CA . VAL B 1 108 ? 7.469 3.146 13.602 1 98.31 108 VAL B CA 1
ATOM 3005 C C . VAL B 1 108 ? 6.578 3.725 12.5 1 98.31 108 VAL B C 1
ATOM 3007 O O . VAL B 1 108 ? 5.852 4.695 12.734 1 98.31 108 VAL B O 1
ATOM 3010 N N . HIS B 1 109 ? 6.621 3.131 11.344 1 98.25 109 HIS B N 1
ATOM 3011 C CA . HIS B 1 109 ? 5.93 3.736 10.211 1 98.25 109 HIS B CA 1
ATOM 3012 C C . HIS B 1 109 ? 4.449 3.369 10.211 1 98.25 109 HIS B C 1
ATOM 3014 O O . HIS B 1 109 ? 3.594 4.227 10.438 1 98.25 109 HIS B O 1
ATOM 3020 N N . LEU B 1 110 ? 4.172 2.082 10.023 1 98.69 110 LEU B N 1
ATOM 3021 C CA . LEU B 1 110 ? 2.777 1.715 9.797 1 98.69 110 LEU B CA 1
ATOM 3022 C C . LEU B 1 110 ? 2.016 1.629 11.117 1 98.69 110 LEU B C 1
ATOM 3024 O O . LEU B 1 110 ? 0.982 2.281 11.281 1 98.69 110 LEU B O 1
ATOM 3028 N N . GLU B 1 111 ? 2.52 0.859 12.047 1 98.81 111 GLU B N 1
ATOM 3029 C CA . GLU B 1 111 ? 1.821 0.758 13.32 1 98.81 111 GLU B CA 1
ATOM 3030 C C . GLU B 1 111 ? 1.785 2.105 14.039 1 98.81 111 GLU B C 1
ATOM 3032 O O . GLU B 1 111 ? 0.763 2.48 14.617 1 98.81 111 GLU B O 1
ATOM 3037 N N . GLY B 1 112 ? 2.914 2.779 14.039 1 98.81 112 GLY B N 1
ATOM 3038 C CA . GLY B 1 112 ? 2.947 4.098 14.648 1 98.81 112 GLY B CA 1
ATOM 3039 C C . GLY B 1 112 ? 1.915 5.047 14.078 1 98.81 112 GLY B C 1
ATOM 3040 O O . GLY B 1 112 ? 1.215 5.738 14.82 1 98.81 112 GLY B O 1
ATOM 3041 N N . THR B 1 113 ? 1.816 5.105 12.734 1 98.81 113 THR B N 1
ATOM 3042 C CA . THR B 1 113 ? 0.819 5.93 12.062 1 98.81 113 THR B CA 1
ATOM 3043 C C . THR B 1 113 ? -0.589 5.547 12.508 1 98.81 113 THR B C 1
ATOM 3045 O O . THR B 1 113 ? -1.401 6.414 12.836 1 98.81 113 THR B O 1
ATOM 3048 N N . MET B 1 114 ? -0.854 4.246 12.523 1 98.88 114 MET B N 1
ATOM 3049 C CA . MET B 1 114 ? -2.17 3.758 12.93 1 98.88 114 MET B CA 1
ATOM 3050 C C . MET B 1 114 ? -2.471 4.125 14.375 1 98.88 114 MET B C 1
ATOM 3052 O O . MET B 1 114 ? -3.561 4.609 14.688 1 98.88 114 MET B O 1
ATOM 3056 N N . ARG B 1 115 ? -1.497 3.941 15.289 1 98.81 115 ARG B N 1
ATOM 3057 C CA . ARG B 1 115 ? -1.696 4.188 16.719 1 98.81 115 ARG B CA 1
ATOM 3058 C C . ARG B 1 115 ? -1.933 5.668 16.984 1 98.81 115 ARG B C 1
ATOM 3060 O O . ARG B 1 115 ? -2.809 6.027 17.781 1 98.81 115 ARG B O 1
ATOM 3067 N N . MET B 1 116 ? -1.176 6.504 16.375 1 98.94 116 MET B N 1
ATOM 3068 C CA . MET B 1 116 ? -1.356 7.945 16.516 1 98.94 116 MET B CA 1
ATOM 3069 C C . MET B 1 116 ? -2.727 8.375 16 1 98.94 116 MET B C 1
ATOM 3071 O O . MET B 1 116 ? -3.412 9.172 16.641 1 98.94 116 MET B O 1
ATOM 3075 N N . THR B 1 117 ? -3.061 7.863 14.836 1 98.94 117 THR B N 1
ATOM 3076 C CA . THR B 1 117 ? -4.34 8.203 14.219 1 98.94 117 THR B CA 1
ATOM 3077 C C . THR B 1 117 ? -5.5 7.723 15.086 1 98.94 117 THR B C 1
ATOM 3079 O O . THR B 1 117 ? -6.469 8.453 15.297 1 98.94 117 THR B O 1
ATOM 3082 N N . LYS B 1 118 ? -5.352 6.477 15.594 1 98.81 118 LYS B N 1
ATOM 3083 C CA . LYS B 1 118 ? -6.387 5.902 16.453 1 98.81 118 LYS B CA 1
ATOM 3084 C C . LYS B 1 118 ? -6.613 6.758 17.688 1 98.81 118 LYS B C 1
ATOM 3086 O O . LYS B 1 118 ? -7.758 7.023 18.062 1 98.81 118 LYS B O 1
ATOM 3091 N N . ALA B 1 119 ? -5.57 7.18 18.297 1 98.75 119 ALA B N 1
ATOM 3092 C CA . ALA B 1 119 ? -5.645 7.984 19.516 1 98.75 119 ALA B CA 1
ATOM 3093 C C . ALA B 1 119 ? -6.309 9.328 19.234 1 98.75 119 ALA B C 1
ATOM 3095 O O . ALA B 1 119 ? -6.965 9.898 20.125 1 98.75 119 ALA B O 1
ATOM 3096 N N . SER B 1 120 ? -6.168 9.852 18.031 1 98.88 120 SER B N 1
ATOM 3097 C CA . SER B 1 120 ? -6.684 11.164 17.672 1 98.88 120 SER B CA 1
ATOM 3098 C C . SER B 1 120 ? -8.109 11.078 17.141 1 98.88 120 SER B C 1
ATOM 3100 O O . SER B 1 120 ? -8.836 12.078 17.109 1 98.88 120 SER B O 1
ATOM 3102 N N . TRP B 1 121 ? -8.453 9.898 16.656 1 98.75 121 TRP B N 1
ATOM 3103 C CA . TRP B 1 121 ? -9.633 9.688 15.828 1 98.75 121 TRP B CA 1
ATOM 3104 C C . TRP B 1 121 ? -10.906 10.023 16.594 1 98.75 121 TRP B C 1
ATOM 3106 O O . TRP B 1 121 ? -11.766 10.758 16.109 1 98.75 121 TRP B O 1
ATOM 3116 N N . GLY B 1 122 ? -11 9.477 17.828 1 97.62 122 GLY B N 1
ATOM 3117 C CA . GLY B 1 122 ? -12.18 9.758 18.625 1 97.62 122 GLY B CA 1
ATOM 3118 C C . GLY B 1 122 ? -12.359 11.234 18.938 1 97.62 122 GLY B C 1
ATOM 3119 O O . GLY B 1 122 ? -13.477 11.75 18.891 1 97.62 122 GLY B O 1
ATOM 3120 N N . VAL B 1 123 ? -11.289 11.906 19.25 1 98.5 123 VAL B N 1
ATOM 3121 C CA . VAL B 1 123 ? -11.297 13.336 19.547 1 98.5 123 VAL B CA 1
ATOM 3122 C C . VAL B 1 123 ? -11.758 14.125 18.328 1 98.5 123 VAL B C 1
ATOM 3124 O O . VAL B 1 123 ? -12.625 14.992 18.438 1 98.5 123 VAL B O 1
ATOM 3127 N N . MET B 1 124 ? -11.234 13.805 17.188 1 98.81 124 MET B N 1
ATOM 3128 C CA . MET B 1 124 ? -11.555 14.492 15.938 1 98.81 124 MET B CA 1
ATOM 3129 C C . MET B 1 124 ? -13.016 14.266 15.547 1 98.81 124 MET B C 1
ATOM 3131 O O . MET B 1 124 ? -13.68 15.172 15.055 1 98.81 124 MET B O 1
ATOM 3135 N N . ARG B 1 125 ? -13.469 13.062 15.773 1 98.5 125 ARG B N 1
ATOM 3136 C CA . ARG B 1 125 ? -14.867 12.758 15.484 1 98.5 125 ARG B CA 1
ATOM 3137 C C . ARG B 1 125 ? -15.805 13.617 16.312 1 98.5 125 ARG B C 1
ATOM 3139 O O . ARG B 1 125 ? -16.781 14.18 15.805 1 98.5 125 ARG B O 1
ATOM 3146 N N . GLU B 1 126 ? -15.492 13.711 17.547 1 98.19 126 GLU B N 1
ATOM 3147 C CA . GLU B 1 126 ? -16.312 14.516 18.438 1 98.19 126 GLU B CA 1
ATOM 3148 C C . GLU B 1 126 ? -16.266 15.992 18.047 1 98.19 126 GLU B C 1
ATOM 3150 O O . GLU B 1 126 ? -17.281 16.688 18.109 1 98.19 126 GLU B O 1
ATOM 3155 N N . GLN B 1 127 ? -15.109 16.422 17.641 1 98.31 127 GLN B N 1
ATOM 3156 C CA . GLN B 1 127 ? -14.891 17.812 17.25 1 98.31 127 GLN B CA 1
ATOM 3157 C C . GLN B 1 127 ? -15.508 18.109 15.883 1 98.31 127 GLN B C 1
ATOM 3159 O O . GLN B 1 127 ? -15.656 19.266 15.5 1 98.31 127 GLN B O 1
ATOM 3164 N N . GLU B 1 128 ? -15.781 17.047 15.141 1 98.44 128 GLU B N 1
ATOM 3165 C CA . GLU B 1 128 ? -16.219 17.156 13.758 1 98.44 128 GLU B CA 1
ATOM 3166 C C . GLU B 1 128 ? -15.227 17.953 12.914 1 98.44 128 GLU B C 1
ATOM 3168 O O . GLU B 1 128 ? -15.617 18.844 12.156 1 98.44 128 GLU B O 1
ATOM 3173 N N . PHE B 1 129 ? -13.992 17.719 13.18 1 98.69 129 PHE B N 1
ATOM 3174 C CA . PHE B 1 129 ? -12.891 18.297 12.438 1 98.69 129 PHE B CA 1
ATOM 3175 C C . PHE B 1 129 ? -11.609 17.5 12.633 1 98.69 129 PHE B C 1
ATOM 3177 O O . PHE B 1 129 ? -11.25 17.156 13.766 1 98.69 129 PHE B O 1
ATOM 3184 N N . GLY B 1 130 ? -10.969 17.188 11.664 1 98.81 130 GLY B N 1
ATOM 3185 C CA . GLY B 1 130 ? -9.664 16.547 11.672 1 98.81 130 GLY B CA 1
ATOM 3186 C C . GLY B 1 130 ? -8.938 16.656 10.352 1 98.81 130 GLY B C 1
ATOM 3187 O O . GLY B 1 130 ? -9.547 16.562 9.289 1 98.81 130 GLY B O 1
ATOM 3188 N N . ARG B 1 131 ? -7.684 17 10.359 1 98.94 131 ARG B N 1
ATOM 3189 C CA . ARG B 1 131 ? -6.789 16.984 9.203 1 98.94 131 ARG B CA 1
ATOM 3190 C C . ARG B 1 131 ? -5.586 16.094 9.453 1 98.94 131 ARG B C 1
ATOM 3192 O O . ARG B 1 131 ? -4.789 16.344 10.359 1 98.94 131 ARG B O 1
ATOM 3199 N N . ILE B 1 132 ? -5.555 15.008 8.703 1 98.94 132 ILE B N 1
ATOM 3200 C CA . ILE B 1 132 ? -4.484 14.031 8.859 1 98.94 132 ILE B CA 1
ATOM 3201 C C . ILE B 1 132 ? -3.623 14 7.602 1 98.94 132 ILE B C 1
ATOM 3203 O O . ILE B 1 132 ? -4.141 13.836 6.492 1 98.94 132 ILE B O 1
ATOM 3207 N N . VAL B 1 133 ? -2.355 14.266 7.723 1 98.88 133 VAL B N 1
ATOM 3208 C CA . VAL B 1 133 ? -1.395 14.094 6.637 1 98.88 133 VAL B CA 1
ATOM 3209 C C . VAL B 1 133 ? -0.428 12.961 6.977 1 98.88 133 VAL B C 1
ATOM 3211 O O . VAL B 1 133 ? 0.296 13.031 7.973 1 98.88 133 VAL B O 1
ATOM 3214 N N . ASN B 1 134 ? -0.49 11.93 6.199 1 98.81 134 ASN B N 1
ATOM 3215 C CA . ASN B 1 134 ? 0.405 10.781 6.336 1 98.81 134 ASN B CA 1
ATOM 3216 C C . ASN B 1 134 ? 1.581 10.875 5.367 1 98.81 134 ASN B C 1
ATOM 3218 O O . ASN B 1 134 ? 1.388 10.969 4.156 1 98.81 134 ASN B O 1
ATOM 3222 N N . VAL B 1 135 ? 2.762 10.828 5.914 1 96.12 135 VAL B N 1
ATOM 3223 C CA . VAL B 1 135 ? 3.957 11.031 5.102 1 96.12 135 VAL B CA 1
ATOM 3224 C C . VAL B 1 135 ? 4.461 9.688 4.578 1 96.12 135 VAL B C 1
ATOM 3226 O O . VAL B 1 135 ? 4.762 8.781 5.359 1 96.12 135 VAL B O 1
ATOM 3229 N N . ALA B 1 136 ? 4.496 9.625 3.303 1 92.88 136 ALA B N 1
ATOM 3230 C CA . ALA B 1 136 ? 5.09 8.492 2.594 1 92.88 136 ALA B CA 1
ATOM 3231 C C . ALA B 1 136 ? 6.379 8.898 1.889 1 92.88 136 ALA B C 1
ATOM 3233 O O . ALA B 1 136 ? 7.199 9.625 2.455 1 92.88 136 ALA B O 1
ATOM 3234 N N . SER B 1 137 ? 6.684 8.266 0.812 1 84.69 137 SER B N 1
ATOM 3235 C CA . SER B 1 137 ? 7.848 8.531 -0.025 1 84.69 137 SER B CA 1
ATOM 3236 C C . SER B 1 137 ? 7.672 7.945 -1.422 1 84.69 137 SER B C 1
ATOM 3238 O O . SER B 1 137 ? 6.848 7.055 -1.627 1 84.69 137 SER B O 1
ATOM 3240 N N . ALA B 1 138 ? 8.406 8.656 -2.297 1 74.56 138 ALA B N 1
ATOM 3241 C CA . ALA B 1 138 ? 8.375 8.078 -3.641 1 74.56 138 ALA B CA 1
ATOM 3242 C C . ALA B 1 138 ? 8.883 6.637 -3.631 1 74.56 138 ALA B C 1
ATOM 3244 O O . ALA B 1 138 ? 8.328 5.777 -4.316 1 74.56 138 ALA B O 1
ATOM 3245 N N . SER B 1 139 ? 9.883 6.441 -2.93 1 74.62 139 SER B N 1
ATOM 3246 C CA . SER B 1 139 ? 10.367 5.07 -2.799 1 74.62 139 SER B CA 1
ATOM 3247 C C . SER B 1 139 ? 9.297 4.164 -2.197 1 74.62 139 SER B C 1
ATOM 3249 O O . SER B 1 139 ? 9.219 2.98 -2.535 1 74.62 139 SER B O 1
ATOM 3251 N N . GLY B 1 140 ? 8.516 4.676 -1.421 1 79.88 140 GLY B N 1
ATOM 3252 C CA . GLY B 1 140 ? 7.414 3.938 -0.82 1 79.88 140 GLY B CA 1
ATOM 3253 C C . GLY B 1 140 ? 6.301 3.615 -1.803 1 79.88 140 GLY B C 1
ATOM 3254 O O . GLY B 1 140 ? 5.793 2.494 -1.827 1 79.88 140 GLY B O 1
ATOM 3255 N N . LEU B 1 141 ? 6.055 4.535 -2.611 1 86.94 141 LEU B N 1
ATOM 3256 C CA . LEU B 1 141 ? 4.926 4.395 -3.525 1 86.94 141 LEU B CA 1
ATOM 3257 C C . LEU B 1 141 ? 5.242 3.398 -4.633 1 86.94 141 LEU B C 1
ATOM 3259 O O . LEU B 1 141 ? 4.379 2.617 -5.039 1 86.94 141 LEU B O 1
ATOM 3263 N N . TYR B 1 142 ? 6.574 3.383 -5.035 1 93.62 142 TYR B N 1
ATOM 3264 C CA . TYR B 1 142 ? 6.855 2.678 -6.281 1 93.62 142 TYR B CA 1
ATOM 3265 C C . TYR B 1 142 ? 7.84 1.537 -6.051 1 93.62 142 TYR B C 1
ATOM 3267 O O . TYR B 1 142 ? 8.133 0.766 -6.965 1 93.62 142 TYR B O 1
ATOM 3275 N N . GLY B 1 143 ? 8.344 1.415 -4.859 1 92.94 143 GLY B N 1
ATOM 3276 C CA . GLY B 1 143 ? 9.352 0.416 -4.555 1 92.94 143 GLY B CA 1
ATOM 3277 C C . GLY B 1 143 ? 10.766 0.881 -4.867 1 92.94 143 GLY B C 1
ATOM 3278 O O . GLY B 1 143 ? 10.969 1.698 -5.766 1 92.94 143 GLY B O 1
ATOM 3279 N N . ASN B 1 144 ? 11.68 0.395 -4.109 1 90.81 144 ASN B N 1
ATOM 3280 C CA . ASN B 1 144 ? 13.094 0.71 -4.277 1 90.81 144 ASN B CA 1
ATOM 3281 C C . ASN B 1 144 ? 13.984 -0.428 -3.787 1 90.81 144 ASN B C 1
ATOM 3283 O O . ASN B 1 144 ? 13.734 -1 -2.723 1 90.81 144 ASN B O 1
ATOM 3287 N N . PHE B 1 145 ? 15.031 -0.726 -4.629 1 92.75 145 PHE B N 1
ATOM 3288 C CA . PHE B 1 145 ? 15.984 -1.747 -4.207 1 92.75 145 PHE B CA 1
ATOM 3289 C C . PHE B 1 145 ? 16.5 -1.462 -2.801 1 92.75 145 PHE B C 1
ATOM 3291 O O . PHE B 1 145 ? 16.906 -0.337 -2.5 1 92.75 145 PHE B O 1
ATOM 3298 N N . GLY B 1 146 ? 16.406 -2.43 -1.919 1 94.69 146 GLY B N 1
ATOM 3299 C CA . GLY B 1 146 ? 16.953 -2.309 -0.578 1 94.69 146 GLY B CA 1
ATOM 3300 C C . GLY B 1 146 ? 15.961 -1.749 0.425 1 94.69 146 GLY B C 1
ATOM 3301 O O . GLY B 1 146 ? 16.312 -1.478 1.573 1 94.69 146 GLY B O 1
ATOM 3302 N N . GLN B 1 147 ? 14.727 -1.613 -0.033 1 95.75 147 GLN B N 1
ATOM 3303 C CA . GLN B 1 147 ? 13.742 -0.969 0.836 1 95.75 147 GLN B CA 1
ATOM 3304 C C . GLN B 1 147 ? 12.414 -1.721 0.823 1 95.75 147 GLN B C 1
ATOM 3306 O O . GLN B 1 147 ? 11.352 -1.106 0.772 1 95.75 147 GLN B O 1
ATOM 3311 N N . ALA B 1 148 ? 12.484 -3.061 0.854 1 97.94 148 ALA B N 1
ATOM 3312 C CA . ALA B 1 148 ? 11.273 -3.867 0.861 1 97.94 148 ALA B CA 1
ATOM 3313 C C . ALA B 1 148 ? 10.398 -3.535 2.068 1 97.94 148 ALA B C 1
ATOM 3315 O O . ALA B 1 148 ? 9.18 -3.377 1.939 1 97.94 148 ALA B O 1
ATOM 3316 N N . ASN B 1 149 ? 11.07 -3.463 3.238 1 98 149 ASN B N 1
ATOM 3317 C CA . ASN B 1 149 ? 10.336 -3.109 4.445 1 98 149 ASN B CA 1
ATOM 3318 C C . ASN B 1 149 ? 9.734 -1.709 4.348 1 98 149 ASN B C 1
ATOM 3320 O O . ASN B 1 149 ? 8.539 -1.523 4.582 1 98 149 ASN B O 1
ATOM 3324 N N . TYR B 1 150 ? 10.492 -0.754 3.916 1 96.19 150 TYR B N 1
ATOM 3325 C CA . TYR B 1 150 ? 10.078 0.641 3.812 1 96.19 150 TYR B CA 1
ATOM 3326 C C . TYR B 1 150 ? 8.945 0.799 2.811 1 96.19 150 TYR B C 1
ATOM 3328 O O . TYR B 1 150 ? 7.93 1.433 3.107 1 96.19 150 TYR B O 1
ATOM 3336 N N . SER B 1 151 ? 9.086 0.169 1.651 1 96.88 151 SER B N 1
ATOM 3337 C CA . SER B 1 151 ? 8.07 0.255 0.604 1 96.88 151 SER B CA 1
ATOM 3338 C C . SER B 1 151 ? 6.754 -0.364 1.058 1 96.88 151 SER B C 1
ATOM 3340 O O . SER B 1 151 ? 5.68 0.178 0.786 1 96.88 151 SER B O 1
ATOM 3342 N N . ALA B 1 152 ? 6.828 -1.473 1.727 1 98.12 152 ALA B N 1
ATOM 3343 C CA . ALA B 1 152 ? 5.629 -2.135 2.232 1 98.12 152 ALA B CA 1
ATOM 3344 C C . ALA B 1 152 ? 4.863 -1.227 3.191 1 98.12 152 ALA B C 1
ATOM 3346 O O . ALA B 1 152 ? 3.652 -1.049 3.055 1 98.12 152 ALA B O 1
ATOM 3347 N N . MET B 1 153 ? 5.613 -0.598 4.082 1 98.38 153 MET B N 1
ATOM 3348 C CA . MET B 1 153 ? 4.941 0.184 5.117 1 98.38 153 MET B CA 1
ATOM 3349 C C . MET B 1 153 ? 4.398 1.488 4.547 1 98.38 153 MET B C 1
ATOM 3351 O O . MET B 1 153 ? 3.285 1.9 4.879 1 98.38 153 MET B O 1
ATOM 3355 N N . LYS B 1 154 ? 5.137 2.115 3.721 1 97.31 154 LYS B N 1
ATOM 3356 C CA . LYS B 1 154 ? 4.703 3.4 3.182 1 97.31 154 LYS B CA 1
ATOM 3357 C C . LYS B 1 154 ? 3.471 3.236 2.295 1 97.31 154 LYS B C 1
ATOM 3359 O O . LYS B 1 154 ? 2.562 4.07 2.326 1 97.31 154 LYS B O 1
ATOM 3364 N N . LEU B 1 155 ? 3.41 2.188 1.514 1 97.5 155 LEU B N 1
ATOM 3365 C CA . LEU B 1 155 ? 2.191 1.952 0.745 1 97.5 155 LEU B CA 1
ATOM 3366 C C . LEU B 1 155 ? 1.064 1.465 1.649 1 97.5 155 LEU B C 1
ATOM 3368 O O . LEU B 1 155 ? -0.111 1.719 1.375 1 97.5 155 LEU B O 1
ATOM 3372 N N . GLY B 1 156 ? 1.442 0.717 2.682 1 97.88 156 GLY B N 1
ATOM 3373 C CA . GLY B 1 156 ? 0.444 0.395 3.689 1 97.88 156 GLY B CA 1
ATOM 3374 C C . GLY B 1 156 ? -0.219 1.622 4.285 1 97.88 156 GLY B C 1
ATOM 3375 O O . GLY B 1 156 ? -1.434 1.636 4.5 1 97.88 156 GLY B O 1
ATOM 3376 N N . ILE B 1 157 ? 0.551 2.623 4.508 1 98.38 157 ILE B N 1
ATOM 3377 C CA . ILE B 1 157 ? 0.044 3.885 5.035 1 98.38 157 ILE B CA 1
ATOM 3378 C C . ILE B 1 157 ? -0.928 4.508 4.035 1 98.38 157 ILE B C 1
ATOM 3380 O O . ILE B 1 157 ? -1.959 5.059 4.422 1 98.38 157 ILE B O 1
ATOM 3384 N N . ALA B 1 158 ? -0.624 4.426 2.764 1 97.81 158 ALA B N 1
ATOM 3385 C CA . ALA B 1 158 ? -1.566 4.898 1.754 1 97.81 158 ALA B CA 1
ATOM 3386 C C . ALA B 1 158 ? -2.881 4.129 1.825 1 97.81 158 ALA B C 1
ATOM 3388 O O . ALA B 1 158 ? -3.961 4.723 1.785 1 97.81 158 ALA B O 1
ATOM 3389 N N . GLY B 1 159 ? -2.779 2.795 1.938 1 97.38 159 GLY B N 1
ATOM 3390 C CA . GLY B 1 159 ? -3.979 1.986 2.08 1 97.38 159 GLY B CA 1
ATOM 3391 C C . GLY B 1 159 ? -4.816 2.371 3.283 1 97.38 159 GLY B C 1
ATOM 3392 O O . GLY B 1 159 ? -6.047 2.447 3.193 1 97.38 159 GLY B O 1
ATOM 3393 N N . LEU B 1 160 ? -4.172 2.586 4.414 1 98.31 160 LEU B N 1
ATOM 3394 C CA . LEU B 1 160 ? -4.84 3.076 5.613 1 98.31 160 LEU B CA 1
ATOM 3395 C C . LEU B 1 160 ? -5.559 4.391 5.336 1 98.31 160 LEU B C 1
ATOM 3397 O O . LEU B 1 160 ? -6.727 4.555 5.699 1 98.31 160 LEU B O 1
ATOM 3401 N N . THR B 1 161 ? -4.926 5.277 4.641 1 98.56 161 THR B N 1
ATOM 3402 C CA . THR B 1 161 ? -5.445 6.605 4.344 1 98.56 161 THR B CA 1
ATOM 3403 C C . THR B 1 161 ? -6.699 6.516 3.482 1 98.56 161 THR B C 1
ATOM 3405 O O . THR B 1 161 ? -7.672 7.242 3.711 1 98.56 161 THR B O 1
ATOM 3408 N N . PHE B 1 162 ? -6.691 5.602 2.518 1 97.94 162 PHE B N 1
ATOM 3409 C CA . PHE B 1 162 ? -7.797 5.473 1.578 1 97.94 162 PHE B CA 1
ATOM 3410 C C . PHE B 1 162 ? -9.062 5.004 2.293 1 97.94 162 PHE B C 1
ATOM 3412 O O . PHE B 1 162 ? -10.172 5.246 1.818 1 97.94 162 PHE B O 1
ATOM 3419 N N . THR B 1 163 ? -8.883 4.297 3.385 1 97.94 163 THR B N 1
ATOM 3420 C CA . THR B 1 163 ? -10.047 3.902 4.172 1 97.94 163 THR B CA 1
ATOM 3421 C C . THR B 1 163 ? -10.445 5.012 5.145 1 97.94 163 THR B C 1
ATOM 3423 O O . THR B 1 163 ? -11.633 5.32 5.281 1 97.94 163 THR B O 1
ATOM 3426 N N . LEU B 1 164 ? -9.484 5.672 5.75 1 98.56 164 LEU B N 1
ATOM 3427 C CA . LEU B 1 164 ? -9.758 6.715 6.734 1 98.56 164 LEU B CA 1
ATOM 3428 C C . LEU B 1 164 ? -10.516 7.875 6.105 1 98.56 164 LEU B C 1
ATOM 3430 O O . LEU B 1 164 ? -11.414 8.445 6.734 1 98.56 164 LEU B O 1
ATOM 3434 N N . CYS B 1 165 ? -10.141 8.234 4.902 1 98.25 165 CYS B N 1
ATOM 3435 C CA . CYS B 1 165 ? -10.789 9.367 4.246 1 98.25 165 CYS B CA 1
ATOM 3436 C C . CYS B 1 165 ? -12.273 9.102 4.047 1 98.25 165 CYS B C 1
ATOM 3438 O O . CYS B 1 165 ? -13.086 10.023 4.129 1 98.25 165 CYS B O 1
ATOM 3440 N N . LYS B 1 166 ? -12.609 7.824 3.828 1 97.56 166 LYS B N 1
ATOM 3441 C CA . LYS B 1 166 ? -14.008 7.438 3.652 1 97.56 166 LYS B CA 1
ATOM 3442 C C . LYS B 1 166 ? -14.75 7.441 4.984 1 97.56 166 LYS B C 1
ATOM 3444 O O . LYS B 1 166 ? -15.867 7.945 5.078 1 97.56 166 LYS B O 1
ATOM 3449 N N . GLU B 1 167 ? -14.133 6.957 5.984 1 98 167 GLU B N 1
ATOM 3450 C CA . GLU B 1 167 ? -14.781 6.828 7.289 1 98 167 GLU B CA 1
ATOM 3451 C C . GLU B 1 167 ? -14.883 8.18 7.988 1 98 167 GLU B C 1
ATOM 3453 O O . GLU B 1 167 ? -15.781 8.398 8.797 1 98 167 GLU B O 1
ATOM 3458 N N . GLY B 1 168 ? -13.977 9.039 7.676 1 98.38 168 GLY B N 1
ATOM 3459 C CA . GLY B 1 168 ? -13.914 10.312 8.375 1 98.38 168 GLY B CA 1
ATOM 3460 C C . GLY B 1 168 ? -14.727 11.398 7.691 1 98.38 168 GLY B C 1
ATOM 3461 O O . GLY B 1 168 ? -15.023 12.43 8.305 1 98.38 168 GLY B O 1
ATOM 3462 N N . TYR B 1 169 ? -15.172 11.148 6.473 1 97.62 169 TYR B N 1
ATOM 3463 C CA . TYR B 1 169 ? -15.711 12.195 5.613 1 97.62 169 TYR B CA 1
ATOM 3464 C C . TYR B 1 169 ? -16.922 12.859 6.254 1 97.62 169 TYR B C 1
ATOM 3466 O O . TYR B 1 169 ? -16.984 14.094 6.336 1 97.62 169 TYR B O 1
ATOM 3474 N N . LYS B 1 170 ? -17.797 12.117 6.828 1 97.25 170 LYS B N 1
ATOM 3475 C CA . LYS B 1 170 ? -19.047 12.648 7.371 1 97.25 170 LYS B CA 1
ATOM 3476 C C . LYS B 1 170 ? -18.797 13.469 8.633 1 97.25 170 LYS B C 1
ATOM 3478 O O . LYS B 1 170 ? -19.656 14.242 9.055 1 97.25 170 LYS B O 1
ATOM 3483 N N . ARG B 1 171 ? -17.672 13.25 9.234 1 98 171 ARG B N 1
ATOM 3484 C CA . ARG B 1 171 ? -17.328 13.969 10.453 1 98 171 ARG B CA 1
ATOM 3485 C C . ARG B 1 171 ? -16.281 15.055 10.172 1 98 171 ARG B C 1
ATOM 3487 O O . ARG B 1 171 ? -15.594 15.508 11.086 1 98 171 ARG B O 1
ATOM 3494 N N . ASN B 1 172 ? -16.141 15.383 8.883 1 98.56 172 ASN B N 1
ATOM 3495 C CA . ASN B 1 172 ? -15.211 16.422 8.461 1 98.56 172 ASN B CA 1
ATOM 3496 C C . ASN B 1 172 ? -13.773 16.094 8.859 1 98.56 172 ASN B C 1
ATOM 3498 O O . ASN B 1 172 ? -13.039 16.984 9.305 1 98.56 172 ASN B O 1
ATOM 3502 N N . ILE B 1 173 ? -13.43 14.859 8.875 1 98.81 173 ILE B N 1
ATOM 3503 C CA . ILE B 1 173 ? -12.047 14.406 9.023 1 98.81 173 ILE B CA 1
ATOM 3504 C C . ILE B 1 173 ? -11.477 14.062 7.648 1 98.81 173 ILE B C 1
ATOM 3506 O O . ILE B 1 173 ? -11.977 13.164 6.965 1 98.81 173 ILE B O 1
ATOM 3510 N N . MET B 1 174 ? -10.438 14.82 7.215 1 98.75 174 MET B N 1
ATOM 3511 C CA . MET B 1 174 ? -9.773 14.594 5.934 1 98.75 174 MET B CA 1
ATOM 3512 C C . MET B 1 174 ? -8.391 13.977 6.141 1 98.75 174 MET B C 1
ATOM 3514 O O . MET B 1 174 ? -7.695 14.312 7.102 1 98.75 174 MET B O 1
ATOM 3518 N N . ALA B 1 175 ? -8.062 13.031 5.309 1 98.81 175 ALA B N 1
ATOM 3519 C CA . ALA B 1 175 ? -6.773 12.352 5.371 1 98.81 175 ALA B CA 1
ATOM 3520 C C . ALA B 1 175 ? -6.145 12.242 3.986 1 98.81 175 ALA B C 1
ATOM 3522 O O . ALA B 1 175 ? -6.801 11.812 3.031 1 98.81 175 ALA B O 1
ATOM 3523 N N . ASN B 1 176 ? -4.914 12.672 3.842 1 98.81 176 ASN B N 1
ATOM 3524 C CA . ASN B 1 176 ? -4.16 12.609 2.592 1 98.81 176 ASN B CA 1
ATOM 3525 C C . ASN B 1 176 ? -2.748 12.078 2.816 1 98.81 176 ASN B C 1
ATOM 3527 O O . ASN B 1 176 ? -2.273 12.023 3.953 1 98.81 176 ASN B O 1
ATOM 3531 N N . VAL B 1 177 ? -2.17 11.609 1.728 1 98.62 177 VAL B N 1
ATOM 3532 C CA . VAL B 1 177 ? -0.794 11.125 1.737 1 98.62 177 VAL B CA 1
ATOM 3533 C C . VAL B 1 177 ? 0.11 12.109 1 1 98.62 177 VAL B C 1
ATOM 3535 O O . VAL B 1 177 ? -0.259 12.633 -0.055 1 98.62 177 VAL B O 1
ATOM 3538 N N . VAL B 1 178 ? 1.264 12.383 1.592 1 98.06 178 VAL B N 1
ATOM 3539 C CA . VAL B 1 178 ? 2.299 13.172 0.927 1 98.06 178 VAL B CA 1
ATOM 3540 C C . VAL B 1 178 ? 3.578 12.344 0.807 1 98.06 178 VAL B C 1
ATOM 3542 O O . VAL B 1 178 ? 3.992 11.688 1.764 1 98.06 178 VAL B O 1
ATOM 3545 N N . ALA B 1 179 ? 4.113 12.289 -0.355 1 96.56 179 ALA B N 1
ATOM 3546 C CA . ALA B 1 179 ? 5.426 11.703 -0.621 1 96.56 179 ALA B CA 1
ATOM 3547 C C . ALA B 1 179 ? 6.457 12.789 -0.936 1 96.56 179 ALA B C 1
ATOM 3549 O O . ALA B 1 179 ? 6.629 13.172 -2.096 1 96.56 179 ALA B O 1
ATOM 3550 N N . PRO B 1 180 ? 7.191 13.18 0.052 1 94.56 180 PRO B N 1
ATOM 3551 C CA . PRO B 1 180 ? 8.156 14.266 -0.16 1 94.56 180 PRO B CA 1
ATOM 3552 C C . PRO B 1 180 ? 9.422 13.797 -0.864 1 94.56 180 PRO B C 1
ATOM 3554 O O . PRO B 1 180 ? 9.844 12.648 -0.696 1 94.56 180 PRO B O 1
ATOM 3557 N N . LEU B 1 181 ? 9.906 14.625 -1.674 1 86.69 181 LEU B N 1
ATOM 3558 C CA . LEU B 1 181 ? 11.258 14.484 -2.193 1 86.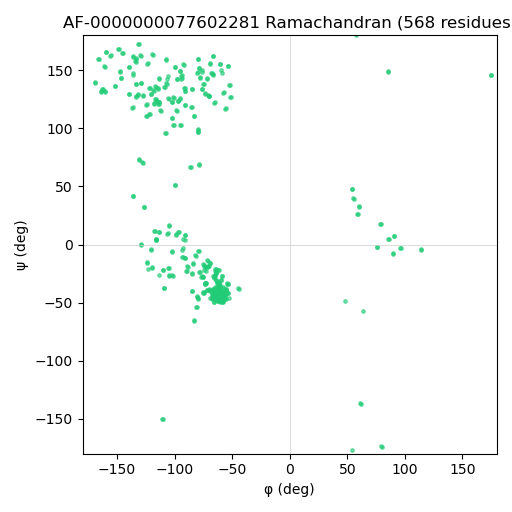69 181 LEU B CA 1
ATOM 3559 C C . LEU B 1 181 ? 12.219 15.438 -1.479 1 86.69 181 LEU B C 1
ATOM 3561 O O . LEU B 1 181 ? 12.031 16.656 -1.518 1 86.69 181 LEU B O 1
ATOM 3565 N N . ALA B 1 182 ? 13.039 14.883 -0.697 1 75.81 182 ALA B N 1
ATOM 3566 C CA . ALA B 1 182 ? 14 15.703 0.028 1 75.81 182 ALA B CA 1
ATOM 3567 C C . ALA B 1 182 ? 15.43 15.242 -0.243 1 75.81 182 ALA B C 1
ATOM 3569 O O . ALA B 1 182 ? 15.648 14.109 -0.672 1 75.81 182 ALA B O 1
ATOM 3570 N N . LYS B 1 183 ? 16.172 16.188 -0.058 1 75.19 183 LYS B N 1
ATOM 3571 C CA . LYS B 1 183 ? 17.594 15.883 -0.262 1 75.19 183 LYS B CA 1
ATOM 3572 C C . LYS B 1 183 ? 18.031 14.719 0.61 1 75.19 183 LYS B C 1
ATOM 3574 O O . LYS B 1 183 ? 17.703 14.656 1.797 1 75.19 183 LYS B O 1
ATOM 3579 N N . SER B 1 184 ? 18.422 13.719 0.04 1 64.69 184 SER B N 1
ATOM 3580 C CA . SER B 1 184 ? 19 12.578 0.737 1 64.69 184 SER B CA 1
ATOM 3581 C C . SER B 1 184 ? 20.266 12.078 0.038 1 64.69 184 SER B C 1
ATOM 3583 O O . SER B 1 184 ? 20.609 12.555 -1.045 1 64.69 184 SER B O 1
ATOM 3585 N N . GLN B 1 185 ? 21.047 11.406 0.806 1 56.81 185 GLN B N 1
ATOM 3586 C CA . GLN B 1 185 ? 22.219 10.797 0.188 1 56.81 185 GLN B CA 1
ATOM 3587 C C . GLN B 1 185 ? 21.859 10.109 -1.125 1 56.81 185 GLN B C 1
ATOM 3589 O O . GLN B 1 185 ? 22.609 10.18 -2.1 1 56.81 185 GLN B O 1
ATOM 3594 N N . MET B 1 186 ? 20.781 9.547 -1.105 1 57.28 186 MET B N 1
ATOM 3595 C CA . MET B 1 186 ? 20.344 8.828 -2.299 1 57.28 186 MET B CA 1
ATOM 3596 C C . MET B 1 186 ? 20.109 9.789 -3.459 1 57.28 186 MET B C 1
ATOM 3598 O O . MET B 1 186 ? 20.516 9.508 -4.59 1 57.28 186 MET B O 1
ATOM 3602 N N . THR B 1 187 ? 19.531 10.867 -3.143 1 64.81 187 THR B N 1
ATOM 3603 C CA . THR B 1 187 ? 19.219 11.828 -4.195 1 64.81 187 THR B CA 1
ATOM 3604 C C . THR B 1 187 ? 20.469 12.602 -4.609 1 64.81 187 THR B C 1
ATOM 3606 O O . THR B 1 187 ? 20.531 13.125 -5.723 1 64.81 187 THR B O 1
ATOM 3609 N N . ASP B 1 188 ? 21.375 12.742 -3.711 1 65.69 188 ASP B N 1
ATOM 3610 C CA . ASP B 1 188 ? 22.578 13.523 -3.992 1 65.69 188 ASP B CA 1
ATOM 3611 C C . ASP B 1 188 ? 23.328 12.969 -5.203 1 65.69 188 ASP B C 1
ATOM 3613 O O . ASP B 1 188 ? 23.812 13.734 -6.035 1 65.69 188 ASP B O 1
ATOM 3617 N N . GLY B 1 189 ? 23.375 11.719 -5.273 1 63.56 189 GLY B N 1
ATOM 3618 C CA . GLY B 1 189 ? 24.109 11.156 -6.395 1 63.56 189 GLY B CA 1
ATOM 3619 C C . GLY B 1 189 ? 23.281 11.102 -7.672 1 63.56 189 GLY B C 1
ATOM 3620 O O . GLY B 1 189 ? 23.844 10.984 -8.766 1 63.56 189 GLY B O 1
ATOM 3621 N N . LEU B 1 190 ? 22.078 11.383 -7.48 1 65.44 190 LEU B N 1
ATOM 3622 C CA . LEU B 1 190 ? 21.188 11.234 -8.633 1 65.44 190 LEU B CA 1
ATOM 3623 C C . LEU B 1 190 ? 20.828 12.594 -9.219 1 65.44 190 LEU B C 1
ATOM 3625 O O . LEU B 1 190 ? 20.547 12.703 -10.414 1 65.44 190 LEU B O 1
ATOM 3629 N N . LEU B 1 191 ? 20.859 13.586 -8.352 1 71.31 191 LEU B N 1
ATOM 3630 C CA . LEU B 1 191 ? 20.344 14.891 -8.75 1 71.31 191 LEU B CA 1
ATOM 3631 C C . LEU B 1 191 ? 21.484 15.875 -9 1 71.31 191 LEU B C 1
ATOM 3633 O O . LEU B 1 191 ? 22.531 15.805 -8.352 1 71.31 191 LEU B O 1
ATOM 3637 N N . GLU B 1 192 ? 21.203 16.719 -10.008 1 74.25 192 GLU B N 1
ATOM 3638 C CA . GLU B 1 192 ? 22.109 17.859 -10.195 1 74.25 192 GLU B CA 1
ATOM 3639 C C . GLU B 1 192 ? 22.141 18.734 -8.945 1 74.25 192 GLU B C 1
ATOM 3641 O O . GLU B 1 192 ? 21.156 18.797 -8.195 1 74.25 192 GLU B O 1
ATOM 3646 N N . LYS B 1 193 ? 23.312 19.328 -8.812 1 70.44 193 LYS B N 1
ATOM 3647 C CA . LYS B 1 193 ? 23.562 20.109 -7.605 1 70.44 193 LYS B CA 1
ATOM 3648 C C . LYS B 1 193 ? 22.5 21.188 -7.406 1 70.44 193 LYS B C 1
ATOM 3650 O O . LYS B 1 193 ? 22.016 21.391 -6.293 1 70.44 193 LYS B O 1
ATOM 3655 N N . GLU B 1 194 ? 22.141 21.844 -8.414 1 72.44 194 GLU B N 1
ATOM 3656 C CA . GLU B 1 194 ? 21.172 22.922 -8.328 1 72.44 194 GLU B CA 1
ATOM 3657 C C . GLU B 1 194 ? 19.812 22.406 -7.859 1 72.44 194 GLU B C 1
ATOM 3659 O O . GLU B 1 194 ? 19.125 23.078 -7.078 1 72.44 194 GLU B O 1
ATOM 3664 N N . LEU B 1 195 ? 19.422 21.281 -8.242 1 75 195 LEU B N 1
ATOM 3665 C CA . LEU B 1 195 ? 18.156 20.688 -7.84 1 75 195 LEU B CA 1
ATOM 3666 C C . LEU B 1 195 ? 18.203 20.219 -6.391 1 75 195 LEU B C 1
ATOM 3668 O O . LEU B 1 195 ? 17.219 20.359 -5.652 1 75 195 LEU B O 1
ATOM 3672 N N . ASN B 1 196 ? 19.344 19.812 -6.086 1 76.19 196 ASN B N 1
ATOM 3673 C CA . ASN B 1 196 ? 19.531 19.406 -4.699 1 76.19 196 ASN B CA 1
ATOM 3674 C C . ASN B 1 196 ? 19.281 20.547 -3.729 1 76.19 196 ASN B C 1
ATOM 3676 O O . ASN B 1 196 ? 18.734 20.359 -2.646 1 76.19 196 ASN B O 1
ATOM 3680 N N . ASP B 1 197 ? 19.625 21.688 -4.152 1 78.81 197 ASP B N 1
ATOM 3681 C CA . ASP B 1 197 ? 19.5 22.859 -3.293 1 78.81 197 ASP B CA 1
ATOM 3682 C C . ASP B 1 197 ? 18.031 23.281 -3.148 1 78.81 197 ASP B C 1
ATOM 3684 O O . ASP B 1 197 ? 17.672 23.969 -2.191 1 78.81 197 ASP B O 1
ATOM 3688 N N . LYS B 1 198 ? 17.281 22.828 -4.039 1 83.19 198 LYS B N 1
ATOM 3689 C CA . LYS B 1 198 ? 15.859 23.172 -4.008 1 83.19 198 LYS B CA 1
ATOM 3690 C C . LYS B 1 198 ? 15.07 22.188 -3.164 1 83.19 198 LYS B C 1
ATOM 3692 O O . LYS B 1 198 ? 13.938 22.469 -2.764 1 83.19 198 LYS B O 1
ATOM 3697 N N . LEU B 1 199 ? 15.656 21.062 -2.955 1 87 199 LEU B N 1
ATOM 3698 C CA . LEU B 1 199 ? 14.969 20.016 -2.221 1 87 199 LEU B CA 1
ATOM 3699 C C . LEU B 1 199 ? 15.156 20.188 -0.717 1 87 199 LEU B C 1
ATOM 3701 O O . LEU B 1 199 ? 15.742 19.312 -0.059 1 87 199 LEU B O 1
ATOM 3705 N N . THR B 1 200 ? 14.555 21.297 -0.235 1 87.44 200 THR B N 1
ATOM 3706 C CA . THR B 1 200 ? 14.633 21.578 1.195 1 87.44 200 THR B CA 1
ATOM 3707 C C . THR B 1 200 ? 13.352 21.141 1.903 1 87.44 200 THR B C 1
ATOM 3709 O O . THR B 1 200 ? 12.281 21.094 1.292 1 87.44 200 THR B O 1
ATOM 3712 N N . PRO B 1 201 ? 13.438 20.797 3.193 1 90.5 201 PRO B N 1
ATOM 3713 C CA . PRO B 1 201 ? 12.234 20.469 3.965 1 90.5 201 PRO B CA 1
ATOM 3714 C C . PRO B 1 201 ? 11.18 21.578 3.9 1 90.5 201 PRO B C 1
ATOM 3716 O O . PRO B 1 201 ? 9.984 21.297 3.852 1 90.5 201 PRO B O 1
ATOM 3719 N N . GLU B 1 202 ? 11.602 22.812 3.836 1 88.75 202 GLU B N 1
ATOM 3720 C CA . GLU B 1 202 ? 10.711 23.969 3.803 1 88.75 202 GLU B CA 1
ATOM 3721 C C . GLU B 1 202 ? 9.883 24 2.521 1 88.75 202 GLU B C 1
ATOM 3723 O O . GLU B 1 202 ? 8.742 24.453 2.521 1 88.75 202 GLU B O 1
ATOM 3728 N N . SER B 1 203 ? 10.445 23.438 1.473 1 88.81 203 SER B N 1
ATOM 3729 C CA . SER B 1 203 ? 9.742 23.422 0.194 1 88.81 203 SER B CA 1
ATOM 3730 C C . SER B 1 203 ? 8.555 22.469 0.228 1 88.81 203 SER B C 1
ATOM 3732 O O . SER B 1 203 ? 7.664 22.547 -0.625 1 88.81 203 SER B O 1
ATOM 3734 N N . VAL B 1 204 ? 8.453 21.625 1.176 1 94.81 204 VAL B N 1
ATOM 3735 C CA . VAL B 1 204 ? 7.375 20.656 1.296 1 94.81 204 VAL B CA 1
ATOM 3736 C C . VAL B 1 204 ? 6.359 21.141 2.328 1 94.81 204 VAL B C 1
ATOM 3738 O O . VAL B 1 204 ? 5.168 20.828 2.229 1 94.81 204 VAL B O 1
ATOM 3741 N N . ALA B 1 205 ? 6.812 21.922 3.271 1 96.56 205 ALA B N 1
ATOM 3742 C CA . ALA B 1 205 ? 6.059 22.266 4.477 1 96.56 205 ALA B CA 1
ATOM 3743 C C . ALA B 1 205 ? 4.793 23.047 4.125 1 96.56 205 ALA B C 1
ATOM 3745 O O . ALA B 1 205 ? 3.738 22.828 4.73 1 96.56 205 ALA B O 1
ATOM 3746 N N . ALA B 1 206 ? 4.855 23.906 3.146 1 96.75 206 ALA B N 1
ATOM 3747 C CA . ALA B 1 206 ? 3.715 24.75 2.781 1 96.75 206 ALA B CA 1
ATOM 3748 C C . ALA B 1 206 ? 2.549 23.891 2.283 1 96.75 206 ALA B C 1
ATOM 3750 O O . ALA B 1 206 ? 1.394 24.156 2.629 1 96.75 206 ALA B O 1
ATOM 3751 N N . PHE B 1 207 ? 2.836 22.938 1.454 1 97.81 207 PHE B N 1
ATOM 3752 C CA . PHE B 1 207 ? 1.767 22.094 0.914 1 97.81 207 PHE B CA 1
ATOM 3753 C C . PHE B 1 207 ? 1.146 21.234 2.008 1 97.81 207 PHE B C 1
ATOM 3755 O O . PHE B 1 207 ? -0.074 21.062 2.053 1 97.81 207 PHE B O 1
ATOM 3762 N N . VAL B 1 208 ? 1.979 20.672 2.875 1 98.31 208 VAL B N 1
ATOM 3763 C CA . VAL B 1 208 ? 1.473 19.906 4.008 1 98.31 208 VAL B CA 1
ATOM 3764 C C . VAL B 1 208 ? 0.539 20.781 4.848 1 98.31 208 VAL B C 1
ATOM 3766 O O . VAL B 1 208 ? -0.547 20.344 5.234 1 98.31 208 VAL B O 1
ATOM 3769 N N . ALA B 1 209 ? 0.968 21.984 5.078 1 98.69 209 ALA B N 1
ATOM 3770 C CA . ALA B 1 209 ? 0.136 22.906 5.844 1 98.69 209 ALA B CA 1
ATOM 3771 C C . ALA B 1 209 ? -1.182 23.188 5.125 1 98.69 209 ALA B C 1
ATOM 3773 O O . ALA B 1 209 ? -2.236 23.266 5.762 1 98.69 209 ALA B O 1
ATOM 3774 N N . TYR B 1 210 ? -1.142 23.328 3.832 1 98.62 210 TYR B N 1
ATOM 3775 C CA . TYR B 1 210 ? -2.367 23.547 3.076 1 98.62 210 TYR B CA 1
ATOM 3776 C C . TYR B 1 210 ? -3.35 22.406 3.273 1 98.62 210 TYR B C 1
ATOM 3778 O O . TYR B 1 210 ? -4.543 22.625 3.5 1 98.62 210 TYR B O 1
ATOM 3786 N N . LEU B 1 211 ? -2.842 21.188 3.207 1 98.75 211 LEU B N 1
ATOM 3787 C CA . LEU B 1 211 ? -3.695 20.016 3.387 1 98.75 211 LEU B CA 1
ATOM 3788 C C . LEU B 1 211 ? -4.32 20.016 4.777 1 98.75 211 LEU B C 1
ATOM 3790 O O . LEU B 1 211 ? -5.355 19.375 4.992 1 98.75 211 LEU B O 1
ATOM 3794 N N . CYS B 1 212 ? -3.725 20.719 5.719 1 98.75 212 CYS B N 1
ATOM 3795 C CA . CYS B 1 212 ? -4.188 20.734 7.102 1 98.75 212 CYS B CA 1
ATOM 3796 C C . CYS B 1 212 ? -5.148 21.891 7.344 1 98.75 212 CYS B C 1
ATOM 3798 O O . CYS B 1 212 ? -5.738 22 8.422 1 98.75 212 CYS B O 1
ATOM 3800 N N . HIS B 1 213 ? -5.262 22.812 6.422 1 98.69 213 HIS B N 1
ATOM 3801 C CA . HIS B 1 213 ? -6.07 24.016 6.629 1 98.69 213 HIS B CA 1
ATOM 3802 C C . HIS B 1 213 ? -7.559 23.703 6.496 1 98.69 213 HIS B C 1
ATOM 3804 O O . HIS B 1 213 ? -7.945 22.828 5.719 1 98.69 213 HIS B O 1
ATOM 3810 N N . GLU B 1 214 ? -8.391 24.391 7.168 1 97.94 214 GLU B N 1
ATOM 3811 C CA . GLU B 1 214 ? -9.828 24.141 7.227 1 97.94 214 GLU B CA 1
ATOM 3812 C C . GLU B 1 214 ? -10.484 24.359 5.867 1 97.94 214 GLU B C 1
ATOM 3814 O O . GLU B 1 214 ? -11.547 23.812 5.578 1 97.94 214 GLU B O 1
ATOM 3819 N N . THR B 1 215 ? -9.789 25.141 5.016 1 97.38 215 THR B N 1
ATOM 3820 C CA . THR B 1 215 ? -10.383 25.422 3.717 1 97.38 215 THR B CA 1
ATOM 3821 C C . THR B 1 215 ? -10.094 24.312 2.723 1 97.38 215 THR B C 1
ATOM 3823 O O . THR B 1 215 ? -10.703 24.234 1.656 1 97.38 215 THR B O 1
ATOM 3826 N N . CYS B 1 216 ? -9.109 23.438 3.041 1 97.38 216 CYS B N 1
ATOM 3827 C CA . CYS B 1 216 ? -8.828 22.312 2.146 1 97.38 216 CYS B CA 1
ATOM 3828 C C . CYS B 1 216 ? -9.953 21.281 2.184 1 97.38 216 CYS B C 1
ATOM 3830 O O . CYS B 1 216 ? -10.32 20.812 3.256 1 97.38 216 CYS B O 1
ATOM 3832 N N . ASP B 1 217 ? -10.461 20.922 1.03 1 96.81 217 ASP B N 1
ATOM 3833 C CA . ASP B 1 217 ? -11.547 19.953 0.957 1 96.81 217 ASP B CA 1
ATOM 3834 C C . ASP B 1 217 ? -11.086 18.656 0.276 1 96.81 217 ASP B C 1
ATOM 3836 O O . ASP B 1 217 ? -11.914 17.844 -0.147 1 96.81 217 ASP B O 1
ATOM 3840 N N . ARG B 1 218 ? -9.773 18.562 0.088 1 98.25 218 ARG B N 1
ATOM 3841 C CA . ARG B 1 218 ? -9.211 17.375 -0.545 1 98.25 218 ARG B CA 1
ATOM 3842 C C . ARG B 1 218 ? -8.984 16.266 0.476 1 98.25 218 ARG B C 1
ATOM 3844 O O . ARG B 1 218 ? -8.523 16.516 1.59 1 98.25 218 ARG B O 1
ATOM 3851 N N . THR B 1 219 ? -9.375 15.047 0.156 1 98.62 219 THR B N 1
ATOM 3852 C CA . THR B 1 219 ? -9.156 13.883 1.013 1 98.62 219 THR B CA 1
ATOM 3853 C C . THR B 1 219 ? -8.945 12.625 0.176 1 98.62 219 THR B C 1
ATOM 3855 O O . THR B 1 219 ? -9.383 12.562 -0.974 1 98.62 219 THR B O 1
ATOM 3858 N N . GLY B 1 220 ? -8.125 11.68 0.724 1 98.12 220 GLY B N 1
ATOM 3859 C CA . GLY B 1 220 ? -7.926 10.391 0.086 1 98.12 220 GLY B CA 1
ATOM 3860 C C . GLY B 1 220 ? -6.961 10.445 -1.083 1 98.12 220 GLY B C 1
ATOM 3861 O O . GLY B 1 220 ? -6.977 9.57 -1.95 1 98.12 220 GLY B O 1
ATOM 3862 N N . ASN B 1 221 ? -6.16 11.516 -1.147 1 98.38 221 ASN B N 1
ATOM 3863 C CA . ASN B 1 221 ? -5.27 11.695 -2.289 1 98.38 221 ASN B CA 1
ATOM 3864 C C . ASN B 1 221 ? -3.812 11.438 -1.91 1 98.38 221 ASN B C 1
ATOM 3866 O O . ASN B 1 221 ? -3.469 11.422 -0.727 1 98.38 221 ASN B O 1
ATOM 3870 N N . VAL B 1 222 ? -3.033 11.148 -2.893 1 98.25 222 VAL B N 1
ATOM 3871 C CA . VAL B 1 222 ? -1.589 10.977 -2.771 1 98.25 222 VAL B CA 1
ATOM 3872 C C . VAL B 1 222 ? -0.872 12.047 -3.596 1 98.25 222 VAL B C 1
ATOM 3874 O O . VAL B 1 222 ? -1.111 12.18 -4.797 1 98.25 222 VAL B O 1
ATOM 3877 N N . TYR B 1 223 ? 0.046 12.812 -2.932 1 98.44 223 TYR B N 1
ATOM 3878 C CA . TYR B 1 223 ? 0.761 13.891 -3.607 1 98.44 223 TYR B CA 1
ATOM 3879 C C . TYR B 1 223 ? 2.268 13.68 -3.529 1 98.44 223 TYR B C 1
ATOM 3881 O O . TYR B 1 223 ? 2.791 13.273 -2.488 1 98.44 223 TYR B O 1
ATOM 3889 N N . GLU B 1 224 ? 2.92 13.844 -4.57 1 96.75 224 GLU B N 1
ATOM 3890 C CA . GLU B 1 224 ? 4.371 14.008 -4.57 1 96.75 224 GLU B CA 1
ATOM 3891 C C . GLU B 1 224 ? 4.762 15.477 -4.473 1 96.75 224 GLU B C 1
ATOM 3893 O O . GLU B 1 224 ? 4.18 16.328 -5.156 1 96.75 224 GLU B O 1
ATOM 3898 N N . VAL B 1 225 ? 5.656 15.727 -3.602 1 95.62 225 VAL B N 1
ATOM 3899 C CA . VAL B 1 225 ? 5.977 17.109 -3.293 1 95.62 225 VAL B CA 1
ATOM 3900 C C . VAL B 1 225 ? 7.488 17.266 -3.117 1 95.62 225 VAL B C 1
ATOM 3902 O O . VAL B 1 225 ? 8.102 16.547 -2.338 1 95.62 225 VAL B O 1
ATOM 3905 N N . GLY B 1 226 ? 8.07 18.25 -3.809 1 91.31 226 GLY B N 1
ATOM 3906 C CA . GLY B 1 226 ? 9.484 18.531 -3.619 1 91.31 226 GLY B CA 1
ATOM 3907 C C . GLY B 1 226 ? 10.008 19.594 -4.566 1 91.31 226 GLY B C 1
ATOM 3908 O O . GLY B 1 226 ? 9.586 19.672 -5.723 1 91.31 226 GLY B O 1
ATOM 3909 N N . GLY B 1 227 ? 10.977 20.422 -4.113 1 88.38 227 GLY B N 1
ATOM 3910 C CA . GLY B 1 227 ? 11.609 21.453 -4.938 1 88.38 227 GLY B CA 1
ATOM 3911 C C . GLY B 1 227 ? 10.625 22.453 -5.5 1 88.38 227 GLY B C 1
ATOM 3912 O O . GLY B 1 227 ? 10.812 22.969 -6.605 1 88.38 227 GLY B O 1
ATOM 3913 N N . GLY B 1 228 ? 9.5 22.609 -4.781 1 92.12 228 GLY B N 1
ATOM 3914 C CA . GLY B 1 228 ? 8.469 23.531 -5.242 1 92.12 228 GLY B CA 1
ATOM 3915 C C . GLY B 1 228 ? 7.445 22.875 -6.148 1 92.12 228 GLY B C 1
ATOM 3916 O O . GLY B 1 228 ? 6.414 23.469 -6.461 1 92.12 228 GLY B O 1
ATOM 3917 N N . TRP B 1 229 ? 7.723 21.672 -6.504 1 94.81 229 TRP B N 1
ATOM 3918 C CA . TRP B 1 229 ? 6.824 20.906 -7.363 1 94.81 229 TRP B CA 1
ATOM 3919 C C . TRP B 1 229 ? 5.824 20.109 -6.531 1 94.81 229 TRP B C 1
ATOM 3921 O O . TRP B 1 229 ? 6.191 19.516 -5.52 1 94.81 229 TRP B O 1
ATOM 3931 N N . VAL B 1 230 ? 4.527 20.156 -6.957 1 97.06 230 VAL B N 1
ATOM 3932 C CA . VAL B 1 230 ? 3.479 19.344 -6.355 1 97.06 230 VAL B CA 1
ATOM 3933 C C . VAL B 1 230 ? 2.662 18.656 -7.453 1 97.06 230 VAL B C 1
ATOM 3935 O O . VAL B 1 230 ? 2.221 19.312 -8.398 1 97.06 230 VAL B O 1
ATOM 3938 N N . ALA B 1 231 ? 2.49 17.406 -7.352 1 97.81 231 ALA B N 1
ATOM 3939 C CA . ALA B 1 231 ? 1.687 16.625 -8.289 1 97.81 231 ALA B CA 1
ATOM 3940 C C . ALA B 1 231 ? 0.846 15.578 -7.559 1 97.81 231 ALA B C 1
ATOM 3942 O O . ALA B 1 231 ? 1.186 15.164 -6.449 1 97.81 231 ALA B O 1
ATOM 3943 N N . GLN B 1 232 ? -0.25 15.227 -8.133 1 98.38 232 GLN B N 1
ATOM 3944 C CA . GLN B 1 232 ? -1.081 14.156 -7.586 1 98.38 232 GLN B CA 1
ATOM 3945 C C . GLN B 1 232 ? -0.815 12.836 -8.305 1 98.38 232 GLN B C 1
ATOM 3947 O O . GLN B 1 232 ? -0.581 12.812 -9.516 1 98.38 232 GLN B O 1
ATOM 3952 N N . THR B 1 233 ? -0.834 11.781 -7.582 1 97.56 233 THR B N 1
ATOM 3953 C CA . THR B 1 233 ? -0.809 10.438 -8.156 1 97.56 233 THR B CA 1
ATOM 3954 C C . THR B 1 233 ? -2.123 9.711 -7.887 1 97.56 233 THR B C 1
ATOM 3956 O O . THR B 1 233 ? -2.723 9.875 -6.82 1 97.56 233 THR B O 1
ATOM 3959 N N . ARG B 1 234 ? -2.572 8.914 -8.875 1 97.31 234 ARG B N 1
ATOM 3960 C CA . ARG B 1 234 ? -3.795 8.141 -8.719 1 97.31 234 ARG B CA 1
ATOM 3961 C C . ARG B 1 234 ? -3.686 6.797 -9.438 1 97.31 234 ARG B C 1
ATOM 3963 O O . ARG B 1 234 ? -2.781 6.598 -10.25 1 97.31 234 ARG B O 1
ATOM 3970 N N . TRP B 1 235 ? -4.598 5.871 -9.117 1 97 235 TRP B N 1
ATOM 3971 C CA . TRP B 1 235 ? -4.691 4.605 -9.844 1 97 235 TRP B CA 1
ATOM 3972 C C . TRP B 1 235 ? -5.355 4.801 -11.203 1 97 235 TRP B C 1
ATOM 3974 O O . TRP B 1 235 ? -6.344 5.535 -11.312 1 97 235 TRP B O 1
ATOM 3984 N N . GLN B 1 236 ? -4.77 4.234 -12.141 1 97.75 236 GLN B N 1
ATOM 3985 C CA . GLN B 1 236 ? -5.395 4.059 -13.453 1 97.75 236 GLN B CA 1
ATOM 3986 C C . GLN B 1 236 ? -5.578 2.578 -13.773 1 97.75 236 GLN B C 1
ATOM 3988 O O . GLN B 1 236 ? -4.684 1.767 -13.539 1 97.75 236 GLN B O 1
ATOM 3993 N N . ARG B 1 237 ? -6.746 2.213 -14.297 1 97.5 237 ARG B N 1
ATOM 3994 C CA . ARG B 1 237 ? -7.039 0.827 -14.641 1 97.5 237 ARG B CA 1
ATOM 3995 C C . ARG B 1 237 ? -7.305 0.683 -16.141 1 97.5 237 ARG B C 1
ATOM 3997 O O . ARG B 1 237 ? -8.078 1.449 -16.719 1 97.5 237 ARG B O 1
ATOM 4004 N N . SER B 1 238 ? -6.695 -0.28 -16.766 1 98.19 238 SER B N 1
ATOM 4005 C CA . SER B 1 238 ? -6.949 -0.572 -18.172 1 98.19 238 SER B CA 1
ATOM 4006 C C . SER B 1 238 ? -8.375 -1.086 -18.375 1 98.19 238 SER B C 1
ATOM 4008 O O . SER B 1 238 ? -9.047 -1.468 -17.422 1 98.19 238 SER B O 1
ATOM 4010 N N . ARG B 1 239 ? -8.797 -1.021 -19.609 1 96.75 239 ARG B N 1
ATOM 4011 C CA . ARG B 1 239 ? -10.086 -1.629 -19.953 1 96.75 239 ARG B CA 1
ATOM 4012 C C . ARG B 1 239 ? -10.086 -3.117 -19.609 1 96.75 239 ARG B C 1
ATOM 4014 O O . ARG B 1 239 ? -11.094 -3.652 -19.141 1 96.75 239 ARG B O 1
ATOM 4021 N N . GLY B 1 240 ? -8.984 -3.793 -19.906 1 97.62 240 GLY B N 1
ATOM 4022 C CA . GLY B 1 240 ? -8.852 -5.223 -19.672 1 97.62 240 GLY B CA 1
ATOM 4023 C C . GLY B 1 240 ? -9.508 -6.066 -20.75 1 97.62 240 GLY B C 1
ATOM 4024 O O . GLY B 1 240 ? -9.852 -5.559 -21.828 1 97.62 240 GLY B O 1
ATOM 4025 N N . VAL B 1 241 ? -9.516 -7.32 -20.516 1 97.44 241 VAL B N 1
ATOM 4026 C CA . VAL B 1 241 ? -10.078 -8.305 -21.422 1 97.44 241 VAL B CA 1
ATOM 4027 C C . VAL B 1 241 ? -11.047 -9.219 -20.672 1 97.44 241 VAL B C 1
ATOM 4029 O O . VAL B 1 241 ? -10.797 -9.594 -19.531 1 97.44 241 VAL B O 1
ATOM 4032 N N . VAL B 1 242 ? -12.148 -9.547 -21.281 1 95.5 242 VAL B N 1
ATOM 4033 C CA . VAL B 1 242 ? -13.094 -10.531 -20.734 1 95.5 242 VAL B CA 1
ATOM 4034 C C . VAL B 1 242 ? -12.922 -11.859 -21.469 1 95.5 242 VAL B C 1
ATOM 4036 O O . VAL B 1 242 ? -13.07 -11.922 -22.688 1 95.5 242 VAL B O 1
ATOM 4039 N N . PHE B 1 243 ? -12.641 -12.836 -20.719 1 95.06 243 PHE B N 1
ATOM 4040 C CA . PHE B 1 243 ? -12.516 -14.18 -21.266 1 95.06 243 PHE B CA 1
ATOM 4041 C C . PHE B 1 243 ? -13.781 -14.992 -21.016 1 95.06 243 PHE B C 1
ATOM 4043 O O . PHE B 1 243 ? -14.219 -15.133 -19.859 1 95.06 243 PHE B O 1
ATOM 4050 N N . PRO B 1 244 ? -14.344 -15.547 -22.141 1 91.81 244 PRO B N 1
ATOM 4051 C CA . PRO B 1 244 ? -15.383 -16.547 -21.875 1 91.81 244 PRO B CA 1
ATOM 4052 C C . PRO B 1 244 ? -14.867 -17.734 -21.078 1 91.81 244 PRO B C 1
ATOM 4054 O O . PRO B 1 244 ? -13.68 -18.062 -21.141 1 91.81 244 PRO B O 1
ATOM 4057 N N . LYS B 1 245 ? -15.781 -18.375 -20.391 1 88.06 245 LYS B N 1
ATOM 4058 C CA . LYS B 1 245 ? -15.43 -19.469 -19.484 1 88.06 245 LYS B CA 1
ATOM 4059 C C . LYS B 1 245 ? -14.602 -20.531 -20.219 1 88.06 245 LYS B C 1
ATOM 4061 O O . LYS B 1 245 ? -13.609 -21.016 -19.688 1 88.06 245 LYS B O 1
ATOM 4066 N N . ASP B 1 246 ? -14.93 -20.875 -21.422 1 89.81 246 ASP B N 1
ATOM 4067 C CA . ASP B 1 246 ? -14.297 -21.953 -22.188 1 89.81 246 ASP B CA 1
ATOM 4068 C C . ASP B 1 246 ? -12.969 -21.5 -22.781 1 89.81 246 ASP B C 1
ATOM 4070 O O . ASP B 1 246 ? -12.188 -22.312 -23.266 1 89.81 246 ASP B O 1
ATOM 4074 N N . GLU B 1 247 ? -12.695 -20.203 -22.594 1 93.12 247 GLU B N 1
ATOM 4075 C CA . GLU B 1 247 ? -11.461 -19.656 -23.156 1 93.12 247 GLU B CA 1
ATOM 4076 C C . GLU B 1 247 ? -10.516 -19.172 -22.062 1 93.12 247 GLU B C 1
ATOM 4078 O O . GLU B 1 247 ? -9.469 -18.594 -22.344 1 93.12 247 GLU B O 1
ATOM 4083 N N . LEU B 1 248 ? -10.898 -19.391 -20.875 1 93.44 248 LEU B N 1
ATOM 4084 C CA . LEU B 1 248 ? -10.062 -19 -19.734 1 93.44 248 LEU B CA 1
ATOM 4085 C C . LEU B 1 248 ? -8.945 -20.016 -19.516 1 93.44 248 LEU B C 1
ATOM 4087 O O . LEU B 1 248 ? -8.961 -20.75 -18.516 1 93.44 248 LEU B O 1
ATOM 4091 N N . THR B 1 249 ? -8.008 -20.031 -20.469 1 95.06 249 THR B N 1
ATOM 4092 C CA . THR B 1 249 ? -6.855 -20.922 -20.422 1 95.06 249 THR B CA 1
ATOM 4093 C C . THR B 1 249 ? -5.555 -20.125 -20.391 1 95.06 249 THR B C 1
ATOM 4095 O O . THR B 1 249 ? -5.543 -18.953 -20.75 1 95.06 249 THR B O 1
ATOM 4098 N N . LEU B 1 250 ? -4.473 -20.797 -20.016 1 96.88 250 LEU B N 1
ATOM 4099 C CA . LEU B 1 250 ? -3.176 -20.125 -19.953 1 96.88 250 LEU B CA 1
ATOM 4100 C C . LEU B 1 250 ? -2.764 -19.609 -21.312 1 96.88 250 LEU B C 1
ATOM 4102 O O . LEU B 1 250 ? -2.273 -18.484 -21.438 1 96.88 250 LEU B O 1
ATOM 4106 N N . GLU B 1 251 ? -2.986 -20.453 -22.328 1 97.25 251 GLU B N 1
ATOM 4107 C CA . GLU B 1 251 ? -2.584 -20.094 -23.688 1 97.25 251 GLU B CA 1
ATOM 4108 C C . GLU B 1 251 ? -3.332 -18.859 -24.172 1 97.25 251 GLU B C 1
ATOM 4110 O O . GLU B 1 251 ? -2.734 -17.953 -24.766 1 97.25 251 GLU B O 1
ATOM 4115 N N . LYS B 1 252 ? -4.613 -18.844 -23.922 1 97.31 252 LYS B N 1
ATOM 4116 C CA . LYS B 1 252 ? -5.422 -17.703 -24.344 1 97.31 252 LYS B CA 1
ATOM 4117 C C . LYS B 1 252 ? -5.043 -16.438 -23.578 1 97.31 252 LYS B C 1
ATOM 4119 O O . LYS B 1 252 ? -4.969 -15.352 -24.156 1 97.31 252 LYS B O 1
ATOM 4124 N N . ILE B 1 253 ? -4.859 -16.516 -22.297 1 97.69 253 ILE B N 1
ATOM 4125 C CA . ILE B 1 253 ? -4.441 -15.391 -21.469 1 97.69 253 ILE B CA 1
ATOM 4126 C C . ILE B 1 253 ? -3.105 -14.852 -21.969 1 97.69 253 ILE B C 1
ATOM 4128 O O . ILE B 1 253 ? -2.947 -13.641 -22.156 1 97.69 253 ILE B O 1
ATOM 4132 N N . ALA B 1 254 ? -2.158 -15.781 -22.219 1 98 254 ALA B N 1
ATOM 4133 C CA . ALA B 1 254 ? -0.838 -15.391 -22.719 1 98 254 ALA B CA 1
ATOM 4134 C C . ALA B 1 254 ? -0.947 -14.617 -24.031 1 98 254 ALA B C 1
ATOM 4136 O O . ALA B 1 254 ? -0.246 -13.625 -24.219 1 98 254 ALA B O 1
ATOM 4137 N N . SER B 1 255 ? -1.812 -15.086 -24.891 1 98 255 SER B N 1
ATOM 4138 C CA . SER B 1 255 ? -1.953 -14.469 -26.203 1 98 255 SER B CA 1
ATOM 4139 C C . SER B 1 255 ? -2.572 -13.078 -26.109 1 98 255 SER B C 1
ATOM 4141 O O . SER B 1 255 ? -2.494 -12.289 -27.047 1 98 255 SER B O 1
ATOM 4143 N N . GLN B 1 256 ? -3.215 -12.75 -24.906 1 97.94 256 GLN B N 1
ATOM 4144 C CA . GLN B 1 256 ? -3.938 -11.492 -24.766 1 97.94 256 GLN B CA 1
ATOM 4145 C C . GLN B 1 256 ? -3.309 -10.609 -23.688 1 97.94 256 GLN B C 1
ATOM 4147 O O . GLN B 1 256 ? -3.895 -9.602 -23.281 1 97.94 256 GLN B O 1
ATOM 4152 N N . ILE B 1 257 ? -2.139 -10.969 -23.234 1 98.44 257 ILE B N 1
ATOM 4153 C CA . ILE B 1 257 ? -1.554 -10.297 -22.078 1 98.44 257 ILE B CA 1
ATOM 4154 C C . ILE B 1 257 ? -1.281 -8.828 -22.406 1 98.44 257 ILE B C 1
ATOM 4156 O O . ILE B 1 257 ? -1.49 -7.945 -21.578 1 98.44 257 ILE B O 1
ATOM 4160 N N . ASP B 1 258 ? -0.827 -8.578 -23.641 1 98.38 258 ASP B N 1
ATOM 4161 C CA . ASP B 1 258 ? -0.57 -7.203 -24.047 1 98.38 258 ASP B CA 1
ATOM 4162 C C . ASP B 1 258 ? -1.86 -6.387 -24.078 1 98.38 258 ASP B C 1
ATOM 4164 O O . ASP B 1 258 ? -1.86 -5.203 -23.734 1 98.38 258 ASP B O 1
ATOM 4168 N N . GLU B 1 259 ? -2.941 -7.016 -24.484 1 98.19 259 GLU B N 1
ATOM 4169 C CA . GLU B 1 259 ? -4.227 -6.324 -24.5 1 98.19 259 GLU B CA 1
ATOM 4170 C C . GLU B 1 259 ? -4.738 -6.07 -23.078 1 98.19 259 GLU B C 1
ATOM 4172 O O . GLU B 1 259 ? -5.348 -5.031 -22.812 1 98.19 259 GLU B O 1
ATOM 4177 N N . ILE B 1 260 ? -4.555 -7.008 -22.188 1 98.31 260 ILE B N 1
ATOM 4178 C CA . ILE B 1 260 ? -4.91 -6.852 -20.781 1 98.31 260 ILE B CA 1
ATOM 4179 C C . ILE B 1 260 ? -4.227 -5.609 -20.219 1 98.31 260 ILE B C 1
ATOM 4181 O O . ILE B 1 260 ? -4.836 -4.848 -19.453 1 98.31 260 ILE B O 1
ATOM 4185 N N . GLU B 1 261 ? -2.994 -5.359 -20.625 1 98.25 261 GLU B N 1
ATOM 4186 C CA . GLU B 1 261 ? -2.164 -4.289 -20.078 1 98.25 261 GLU B CA 1
ATOM 4187 C C . GLU B 1 261 ? -2.232 -3.041 -20.953 1 98.25 261 GLU B C 1
ATOM 4189 O O . GLU B 1 261 ? -1.418 -2.127 -20.812 1 98.25 261 GLU B O 1
ATOM 4194 N N . ASN B 1 262 ? -3.188 -2.992 -21.938 1 98.25 262 ASN B N 1
ATOM 4195 C CA . ASN B 1 262 ? -3.283 -1.887 -22.891 1 98.25 262 ASN B CA 1
ATOM 4196 C C . ASN B 1 262 ? -4.066 -0.714 -22.297 1 98.25 262 ASN B C 1
ATOM 4198 O O . ASN B 1 262 ? -5.293 -0.772 -22.203 1 98.25 262 ASN B O 1
ATOM 4202 N N . PHE B 1 263 ? -3.412 0.379 -22.016 1 97.62 263 PHE B N 1
ATOM 4203 C CA . PHE B 1 263 ? -4.051 1.548 -21.422 1 97.62 263 PHE B CA 1
ATOM 4204 C C . PHE B 1 263 ? -4.496 2.527 -22.5 1 97.62 263 PHE B C 1
ATOM 4206 O O . PHE B 1 263 ? -5.141 3.535 -22.203 1 97.62 263 PHE B O 1
ATOM 4213 N N . ASP B 1 264 ? -4.172 2.236 -23.734 1 95.62 264 ASP B N 1
ATOM 4214 C CA . ASP B 1 264 ? -4.613 3.076 -24.844 1 95.62 264 ASP B CA 1
ATOM 4215 C C . ASP B 1 264 ? -6.016 2.689 -25.312 1 95.62 264 ASP B C 1
ATOM 4217 O O . ASP B 1 264 ? -6.691 3.473 -25.984 1 95.62 264 ASP B O 1
ATOM 4221 N N . ALA B 1 265 ? -6.363 1.41 -25.031 1 93.06 265 ALA B N 1
ATOM 4222 C CA . ALA B 1 265 ? -7.73 0.986 -25.312 1 93.06 265 ALA B CA 1
ATOM 4223 C C . ALA B 1 265 ? -8.719 1.633 -24.359 1 93.06 265 ALA B C 1
ATOM 4225 O O . ALA B 1 265 ? -8.578 1.521 -23.141 1 93.06 265 ALA B O 1
ATOM 4226 N N . GLU B 1 266 ? -9.734 2.25 -24.938 1 91.06 266 GLU B N 1
ATOM 4227 C CA . GLU B 1 266 ? -10.695 2.973 -24.109 1 91.06 266 GLU B CA 1
ATOM 4228 C C . GLU B 1 266 ? -11.906 2.105 -23.781 1 91.06 266 GLU B C 1
ATOM 4230 O O . GLU B 1 266 ? -12.234 1.188 -24.531 1 91.06 266 GLU B O 1
ATOM 4235 N N . PRO B 1 267 ? -12.508 2.293 -22.672 1 92 267 PRO B N 1
ATOM 4236 C CA . PRO B 1 267 ? -12.133 3.342 -21.719 1 92 267 PRO B CA 1
ATOM 4237 C C . PRO B 1 267 ? -11.172 2.848 -20.641 1 92 267 PRO B C 1
ATOM 4239 O O . PRO B 1 267 ? -11.32 1.735 -20.141 1 92 267 PRO B O 1
ATOM 4242 N N . THR B 1 268 ? -10.219 3.643 -20.219 1 94.88 268 THR B N 1
ATOM 4243 C CA . THR B 1 268 ? -9.531 3.459 -18.953 1 94.88 268 THR B CA 1
ATOM 4244 C C . THR B 1 268 ? -10.383 3.99 -17.797 1 94.88 268 THR B C 1
ATOM 4246 O O . THR B 1 268 ? -11.336 4.738 -18.016 1 94.88 268 THR B O 1
ATOM 4249 N N . ARG B 1 269 ? -10.055 3.514 -16.625 1 96.25 269 ARG B N 1
ATOM 4250 C CA . ARG B 1 269 ? -10.797 3.932 -15.438 1 96.25 269 ARG B CA 1
ATOM 4251 C C . ARG B 1 269 ? -9.852 4.387 -14.336 1 96.25 269 ARG B C 1
ATOM 4253 O O . ARG B 1 269 ? -8.648 4.113 -14.383 1 96.25 269 ARG B O 1
ATOM 4260 N N . TYR B 1 270 ? -10.461 5.102 -13.391 1 96.56 270 TYR B N 1
ATOM 4261 C CA . TYR B 1 270 ? -9.719 5.629 -12.25 1 96.56 270 TYR B CA 1
ATOM 4262 C C . TYR B 1 270 ? -10.43 5.305 -10.938 1 96.56 270 TYR B C 1
ATOM 4264 O O . TYR B 1 270 ? -10.977 6.195 -10.281 1 96.56 270 TYR B O 1
ATOM 4272 N N . PRO B 1 271 ? -10.328 4.043 -10.578 1 95.88 271 PRO B N 1
ATOM 4273 C CA . PRO B 1 271 ? -11.109 3.592 -9.422 1 95.88 271 PRO B CA 1
ATOM 4274 C C . PRO B 1 271 ? -10.609 4.191 -8.109 1 95.88 271 PRO B C 1
ATOM 4276 O O . PRO B 1 271 ? -9.406 4.387 -7.934 1 95.88 271 PRO B O 1
ATOM 4279 N N . ARG B 1 272 ? -11.586 4.414 -7.164 1 94.44 272 ARG B N 1
ATOM 4280 C CA . ARG B 1 272 ? -11.297 4.914 -5.824 1 94.44 272 ARG B CA 1
ATOM 4281 C C . ARG B 1 272 ? -11.953 4.039 -4.762 1 94.44 272 ARG B C 1
ATOM 4283 O O . ARG B 1 272 ? -11.867 4.336 -3.566 1 94.44 272 ARG B O 1
ATOM 4290 N N . SER B 1 273 ? -12.656 2.994 -5.266 1 90.69 273 SER B N 1
ATOM 4291 C CA . SER B 1 273 ? -13.359 2.107 -4.348 1 90.69 273 SER B CA 1
ATOM 4292 C C . SER B 1 273 ? -13.664 0.763 -4.996 1 90.69 273 SER B C 1
ATOM 4294 O O . SER B 1 273 ? -13.531 0.614 -6.215 1 90.69 273 SER B O 1
ATOM 4296 N N . LEU B 1 274 ? -14.023 -0.16 -4.137 1 86.81 274 LEU B N 1
ATOM 4297 C CA . LEU B 1 274 ? -14.5 -1.449 -4.621 1 86.81 274 LEU B CA 1
ATOM 4298 C C . LEU B 1 274 ? -15.75 -1.278 -5.477 1 86.81 274 LEU B C 1
ATOM 4300 O O . LEU B 1 274 ? -15.93 -1.981 -6.477 1 86.81 274 LEU B O 1
ATOM 4304 N N . GLN B 1 275 ? -16.578 -0.372 -5.121 1 87 275 GLN B N 1
ATOM 4305 C CA . GLN B 1 275 ? -17.812 -0.105 -5.855 1 87 275 GLN B CA 1
ATOM 4306 C C . GLN B 1 275 ? -17.516 0.313 -7.293 1 87 275 GLN B C 1
ATOM 4308 O O . GLN B 1 275 ? -18.281 -0.02 -8.211 1 87 275 GLN B O 1
ATOM 4313 N N . ASP B 1 276 ? -16.453 1.081 -7.457 1 90.56 276 ASP B N 1
ATOM 4314 C CA . ASP B 1 276 ? -16.062 1.467 -8.812 1 90.56 276 ASP B CA 1
ATOM 4315 C C . ASP B 1 276 ? -15.758 0.238 -9.664 1 90.56 276 ASP B C 1
ATOM 4317 O O . ASP B 1 276 ? -16.125 0.184 -10.836 1 90.56 276 ASP B O 1
ATOM 4321 N N . THR B 1 277 ? -15.086 -0.748 -9.07 1 89.25 277 THR B N 1
ATOM 4322 C CA . THR B 1 277 ? -14.727 -1.971 -9.773 1 89.25 277 THR B CA 1
ATOM 4323 C C . THR B 1 277 ? -15.977 -2.791 -10.102 1 89.25 277 THR B C 1
ATOM 4325 O O . THR B 1 277 ? -16.141 -3.266 -11.234 1 89.25 277 THR B O 1
ATOM 4328 N N . ILE B 1 278 ? -16.781 -2.918 -9.148 1 86.56 278 ILE B N 1
ATOM 4329 C CA . ILE B 1 278 ? -18.016 -3.691 -9.328 1 86.56 278 ILE B CA 1
ATOM 4330 C C . ILE B 1 278 ? -18.875 -3.061 -10.422 1 86.56 278 ILE B C 1
ATOM 4332 O O . ILE B 1 278 ? -19.375 -3.758 -11.305 1 86.56 278 ILE B O 1
ATOM 4336 N N . ALA B 1 279 ? -19.047 -1.749 -10.305 1 87.75 279 ALA B N 1
ATOM 4337 C CA . ALA B 1 279 ? -19.859 -1.031 -11.297 1 87.75 279 ALA B CA 1
ATOM 4338 C C . ALA B 1 279 ? -19.281 -1.226 -12.703 1 87.75 279 ALA B C 1
ATOM 4340 O O . ALA B 1 279 ? -20.031 -1.435 -13.656 1 87.75 279 ALA B O 1
ATOM 4341 N N . TYR B 1 280 ? -18.016 -1.171 -12.812 1 90.06 280 TYR B N 1
ATOM 4342 C CA . TYR B 1 280 ? -17.391 -1.349 -14.125 1 90.06 280 TYR B CA 1
ATOM 4343 C C . TYR B 1 280 ? -17.594 -2.77 -14.633 1 90.06 280 TYR B C 1
ATOM 4345 O O . TYR B 1 280 ? -17.969 -2.973 -15.789 1 90.06 280 TYR B O 1
ATOM 4353 N N . LEU B 1 281 ? -17.359 -3.709 -13.812 1 88.12 281 LEU B N 1
ATOM 4354 C CA . LEU B 1 281 ? -17.516 -5.109 -14.188 1 88.12 281 LEU B CA 1
ATOM 4355 C C . LEU B 1 281 ? -18.938 -5.391 -14.672 1 88.12 281 LEU B C 1
ATOM 4357 O O . LEU B 1 281 ? -19.125 -6.102 -15.656 1 88.12 281 LEU B O 1
ATOM 4361 N N . GLN B 1 282 ? -19.828 -4.812 -13.938 1 87.44 282 GLN B N 1
ATOM 4362 C CA . GLN B 1 282 ? -21.234 -4.977 -14.32 1 87.44 282 GLN B CA 1
ATOM 4363 C C . GLN B 1 282 ? -21.484 -4.402 -15.711 1 87.44 282 GLN B C 1
ATOM 4365 O O . GLN B 1 282 ? -22.312 -4.934 -16.469 1 87.44 282 GLN B O 1
ATOM 4370 N N . SER B 1 283 ? -20.844 -3.379 -16.016 1 87.88 283 SER B N 1
ATOM 4371 C CA . SER B 1 283 ? -21.062 -2.703 -17.297 1 87.88 283 SER B CA 1
ATOM 4372 C C . SER B 1 283 ? -20.484 -3.5 -18.453 1 87.88 283 SER B C 1
ATOM 4374 O O . SER B 1 283 ? -20.938 -3.369 -19.594 1 87.88 283 SER B O 1
ATOM 4376 N N . ILE B 1 284 ? -19.5 -4.379 -18.172 1 86.75 284 ILE B N 1
ATOM 4377 C CA . ILE B 1 284 ? -18.828 -5.023 -19.297 1 86.75 284 ILE B CA 1
ATOM 4378 C C . ILE B 1 284 ? -19.203 -6.5 -19.344 1 86.75 284 ILE B C 1
ATOM 4380 O O . ILE B 1 284 ? -18.969 -7.18 -20.344 1 86.75 284 ILE B O 1
ATOM 4384 N N . LEU B 1 285 ? -19.641 -7.059 -18.25 1 79.56 285 LEU B N 1
ATOM 4385 C CA . LEU B 1 285 ? -20.016 -8.469 -18.234 1 79.56 285 LEU B CA 1
ATOM 4386 C C . LEU B 1 285 ? -21.484 -8.648 -18.547 1 79.56 285 LEU B C 1
ATOM 4388 O O . LEU B 1 285 ? -21.984 -9.773 -18.594 1 79.56 285 LEU B O 1
ATOM 4392 N N . LYS B 1 286 ? -22.344 -7.715 -18.875 1 68 286 LYS B N 1
ATOM 4393 C CA . LYS B 1 286 ? -23.719 -7.879 -19.344 1 68 286 LYS B CA 1
ATOM 4394 C C . LYS B 1 286 ? -23.75 -8.633 -20.672 1 68 286 LYS B C 1
ATOM 4396 O O . LYS B 1 286 ? -22.828 -8.516 -21.484 1 68 286 LYS B O 1
#

Solvent-accessible surface area (backbone atoms only — not comparable to full-atom values): 27024 Å² total; per-residue (Å²): 139,68,32,71,88,35,29,32,40,26,29,38,14,35,47,66,52,25,24,29,38,46,49,51,43,33,74,37,43,18,28,32,36,28,23,13,70,52,53,69,38,9,45,52,46,20,51,75,53,66,25,91,79,33,23,41,62,38,50,60,55,48,67,44,12,52,61,52,46,47,52,40,34,72,71,72,67,48,58,39,30,40,35,42,47,38,71,80,86,65,74,33,46,72,91,72,49,48,69,66,45,40,50,52,43,36,41,45,38,33,48,7,43,51,32,36,46,56,47,41,44,62,56,13,51,74,65,46,31,28,18,34,40,39,56,43,26,46,39,12,70,27,9,31,82,30,27,33,54,53,3,13,28,30,21,12,44,48,11,28,30,31,9,45,19,62,67,24,46,89,33,48,21,33,18,31,34,37,20,55,47,54,65,37,79,72,43,56,79,70,40,57,69,74,57,45,71,40,19,38,40,65,46,36,22,37,58,56,48,35,62,49,34,89,84,46,84,72,52,49,45,37,29,41,28,30,51,29,30,36,23,30,45,45,53,35,28,26,53,29,43,77,37,55,81,94,50,59,38,50,68,52,47,62,76,38,45,67,53,19,62,27,64,83,47,80,62,57,43,67,60,66,32,40,65,49,52,51,55,50,49,56,70,69,70,108,136,70,32,70,88,35,30,31,39,27,28,38,15,35,47,65,51,24,26,29,38,46,49,52,42,33,75,37,42,19,30,33,37,28,24,13,69,54,53,70,38,10,47,52,47,19,53,75,54,66,26,88,82,34,22,43,63,39,50,60,55,47,67,45,12,52,61,52,46,47,52,39,35,73,72,71,66,49,57,36,30,40,35,43,47,37,71,80,87,66,74,34,48,72,90,71,49,48,69,65,44,41,51,53,42,36,41,46,38,33,47,7,45,51,32,36,47,56,47,41,43,63,56,12,51,75,66,46,31,28,18,34,40,39,55,44,26,46,38,13,68,25,8,31,81,32,26,34,55,55,3,14,28,29,21,12,43,47,10,29,30,30,10,44,20,62,65,24,45,90,33,47,22,33,19,32,34,37,20,55,48,52,64,36,80,73,42,56,78,71,41,57,70,74,57,46,70,40,18,37,41,64,44,38,22,38,59,57,46,34,62,49,34,88,84,47,85,71,53,49,46,36,30,42,29,29,52,29,30,35,23,31,45,44,54,34,28,25,54,30,42,76,37,56,83,94,49,59,39,50,68,52,47,63,75,39,45,69,53,20,62,28,64,82,46,78,62,56,42,66,59,65,31,41,63,48,49,51,54,49,49,56,70,68,69,109

pLDDT: mean 94.44, std 7.85, range [56.69, 98.94]

InterPro domains:
  IPR002347 Short-chain dehydrogenase/reductase SDR [PF00106] (6-187)
  IPR002347 Short-chain dehydrogenase/reductase SDR [PR00080] (77-88)
  IPR002347 Short-chain dehydrogenase/reductase SDR [PR00080] (130-138)
  IPR002347 Short-chain dehydrogenase/reductase SDR [PR00080] (150-169)
  IPR002347 Short-chain dehydrogenase/reductase SDR [PR00081] (7-24)
  IPR002347 Short-chain dehydrogenase/reductase SDR [PR00081] (77-88)
  IPR002347 Short-chain dehydrogenase/reductase SDR [PR00081] (124-140)
  IPR002347 Short-chain dehydrogenase/reductase SDR [PR00081] (150-169)
  IPR002347 Short-chain dehydrogenase/reductase SDR [PR00081] (194-214)
  IPR036291 NAD(P)-binding domain superfamily [SSF51735] (1-240)
  IPR051687 Peroxisomal Beta-Oxidation Enzymes [PTHR45024] (1-282)
  IPR057326 Ketoreductase domain [SM00822] (6-168)

Nearest PDB structures (foldseek):
  1zbq-assembly3_F  TM=9.383E-01  e=1.651E-38  Homo sapiens
  1gz6-assembly2_D  TM=9.391E-01  e=3.504E-36  Rattus norvegicus
  2et6-assembly1_A  TM=9.482E-01  e=9.050E-31  Candida tropicalis
  4nbu-assembly1_D  TM=8.951E-01  e=1.605E-20  Bacillus sp. SG-1
  2ehd-assembly1_B  TM=9.130E-01  e=7.570E-15  Thermus thermophilus HB8

Radius of gyration: 23.59 Å; Cα contacts (8 Å, |Δi|>4): 1420; chains: 2; bounding box: 51×72×55 Å

Foldseek 3Di:
DAQALAEEEFAPLLDFLNVLLQQVNLVRHYQYEQEALPQVSSVVSCVSSVHDQRYHYDNDALLQLLVSVVVSCVRRNAHAEYELDWADDDFAAPVPDDPVSLVVRCSRQQSSLVSNCVNRVVRLLVVLHHFYEREAAPCLCPNDGRQPSRVVRRVSVLVVQLVCCVVSVVSHHAYEYEHEDAQDPVVVVVDDPVQNVLFGSNQFNVVSVVSSDSPDPDHSWYWYTGSNDIDTDFDKAALADDDDPVQPDPVNCVVCVCVRVDRVDPDMDTDSDPVRVVVSCVVVVD/DAQALAEEEFAPLLDFLNVLLQQVNLVRHYQYEQEALPQVSSVVSCVSSVHDQRYHYDNDALLQLLVSVVVSCVRRNAHAEYELDWADDDFAAPVPDDPVSLVVRCSRQQSSLVSNCVNRVVRLLVVLHHFYEREAAPCLCPNDGRQPSRVVRRVSVLVVQLVCCVVSVVSHHAYEYEHEDAQDPVVVVVDDPVQNVLFGSNQQNVVSVVSSDSPDPDHSWYWYTGSNDIDTDFDKAALADDDDPVQPDPVNCVVCVCVRVDRVPPDMDTDSDPVVVVVSCVVVVD

Secondary structure (DSSP, 8-state):
---TT-EEEEES-SSHHHHHHHHHHHHTT-EEEEE-SSHHHHHHHHHHTTSTTSEEEE-S-GGGHHHHHHHHHHHHS---EEEE-------B-TTT--HHHHHHHIIIIIIHHHHHHHHHHHHHHHHT-EEEEEE--HHHHH--TTBHHHHHHHHHHHHHHHHHHHHHGGGTEEEEEEEE----HHHHHHS-HHHHHH--THHHHHHHHHHHSTT----S-EEEEETTEEEEEEEEE---EEPPGGG-SHHHHHHTHHHHT-SSSSPPB---SHHHHHHHHHHHH-/---TT-EEEEES-SSHHHHHHHHHHHHTT-EEEEE-SSHHHHHHHHHHTTSTTSEEEE-S-GGGHHHHHHHHHHHHS---EEEE-------B-TTT--HHHHHHHIIIIIIHHHHHHHHHHHHHHHHT-EEEEEE--HHHHH--TTBHHHHHHHHHHHHHHHHHHHHHGGGTEEEEEEEE----HHHHHHS-HHHHHH--THHHHHHHHHHHSTT----S-EEEEETTEEEEEEEEE---EEPPGGG-SHHHHHHTHHHHT-SSSSPPB---SHHHHHHHHHHHH-

Sequence (572 aa):
MRFDQRVAIVTGAGNGLGRAYAEYLGKLGANVLVNDPQASAADDVVQRLGGGGKAVANYDSVVEGHKVVDAALQKWGRVDILVNNAGIIQDSSFAKMAQQQWDDVYKVHLEGTMRMTKASWGVMREQEFGRIVNVASASGLYGNFGQANYSAMKLGIAGLTFTLCKEGYKRNIMANVVAPLAKSQMTDGLLEKELNDKLTPESVAAFVAYLCHETCDRTGNVYEVGGGWVAQTRWQRSRGVVFPKDELTLEKIASQIDEIENFDAEPTRYPRSLQDTIAYLQSILKMRFDQRVAIVTGAGNGLGRAYAEYLGKLGANVLVNDPQASAADDVVQRLGGGGKAVANYDSVVEGHKVVDAALQKWGRVDILVNNAGIIQDSSFAKMAQQQWDDVYKVHLEGTMRMTKASWGVMREQEFGRIVNVASASGLYGNFGQANYSAMKLGIAGLTFTLCKEGYKRNIMANVVAPLAKSQMTDGLLEKELNDKLTPESVAAFVAYLCHETCDRTGNVYEVGGGWVAQTRWQRSRGVVFPKDELTLEKIASQIDEIENFDAEPTRYPRSLQDTIAYLQSILK

Organism: Phytophthora infestans (NCBI:txid4787)